Protein AF-A0A7S1G457-F1 (afdb_monomer)

Secondary structure (DSSP, 8-state):
-----TT---------S----------S----PPPHHHHHHTT--SSPPHHHHHHHHHHHTTSS-HHHHHHHHHHHHHHTGGG--HHHHHHHHHS--BPBTT-SS-B-GGGEE-HHHHHHH-HHHHHHHT-EEBSSTT--TTSHHHHHHHHHT-BSS--HHHHHHHHT-S-HHHHHHHHHHHHHTIIIIITTT--GGG--S--EEEEPPTTSPP--TT-------------------------------------------------------EE------PPP---------------------------------PPPPSS-EEEE-GGG-B-S---TTSPEEPHHHHHHHHHTT--TTTTS--BSS--HHHHHHHHHHS--SSHHHHHHHHHHHHHT-PPPPHHHHHHHHHS--EEETTEEE-GGG-EE--------

Organism: NCBI:txid1486930

InterPro domains:
  IPR022155 Protein of unknown function DUF3684 [PF12449] (35-207)
  IPR022155 Protein of unknown function DUF3684 [PF12449] (322-423)

Radius of gyration: 36.2 Å; Cα contacts (8 Å, |Δi|>4): 475; chains: 1; bounding box: 85×75×120 Å

Solvent-accessible surface area (backbone atoms only — not comparable to full-atom values): 28149 Å² total; per-residue (Å²): 132,91,76,83,68,85,85,67,81,65,87,77,68,80,73,78,89,79,76,76,93,72,92,73,91,78,86,87,72,95,71,81,75,71,52,70,67,57,40,47,72,73,65,49,63,96,60,80,57,67,69,57,55,53,47,54,53,60,66,62,53,83,48,101,58,56,50,71,51,48,56,52,48,52,52,54,53,57,74,42,50,86,78,54,49,75,65,56,52,58,50,52,32,66,38,56,73,43,47,36,55,98,48,92,66,59,37,27,34,61,70,26,26,42,50,65,48,41,69,64,30,31,67,62,23,29,57,77,65,65,66,38,31,49,37,50,89,92,54,44,65,88,39,76,68,23,45,53,40,41,76,39,36,29,31,80,68,78,59,65,70,57,41,43,53,36,21,43,41,92,50,62,75,25,11,48,36,29,44,53,40,49,50,69,40,26,82,84,72,35,57,89,74,62,47,42,92,73,51,81,64,36,36,44,56,18,47,64,14,77,38,42,77,76,80,72,81,80,70,74,79,77,80,75,71,84,76,75,78,78,79,83,70,84,82,82,79,78,89,75,93,77,93,77,92,78,91,82,89,89,84,81,85,91,85,88,83,89,80,91,83,80,87,82,86,78,84,76,85,71,87,56,62,81,54,84,74,85,82,76,85,75,82,80,84,82,87,79,84,87,86,88,83,92,82,91,84,89,83,88,87,83,86,90,78,95,65,87,74,93,61,77,70,89,74,77,79,77,78,85,82,91,65,76,71,36,60,34,25,34,80,65,25,21,67,57,84,78,59,56,44,46,25,28,50,33,68,70,56,54,49,51,38,46,74,57,74,44,44,57,50,81,74,48,39,28,37,56,64,82,50,65,66,56,53,50,53,35,37,62,75,46,42,40,86,38,60,71,50,36,51,53,48,53,54,42,58,61,70,66,74,63,87,80,48,72,70,56,49,56,52,53,43,67,32,49,47,44,41,48,99,92,45,63,38,27,56,78,58,51,51,84,57,79,76,74,76,78,88,122

pLDDT: mean 75.16, std 22.35, range [28.38, 97.94]

Structure (mmCIF, N/CA/C/O backbone):
data_AF-A0A7S1G457-F1
#
_entry.id   AF-A0A7S1G457-F1
#
loop_
_atom_site.group_PDB
_atom_site.id
_atom_site.type_symbol
_atom_site.label_atom_id
_atom_site.label_alt_id
_atom_site.label_comp_id
_atom_site.label_asym_id
_atom_site.label_entity_id
_atom_site.label_seq_id
_atom_site.pdbx_PDB_ins_code
_atom_site.Cartn_x
_atom_site.Cartn_y
_atom_site.Cartn_z
_atom_site.occupancy
_atom_site.B_iso_or_equiv
_atom_site.auth_seq_id
_atom_site.auth_comp_id
_atom_site.auth_asym_id
_atom_site.auth_atom_id
_atom_site.pdbx_PDB_model_num
ATOM 1 N N . MET A 1 1 ? -35.103 -14.773 29.669 1.00 42.78 1 MET A N 1
ATOM 2 C CA . MET A 1 1 ? -34.002 -14.132 30.416 1.00 42.78 1 MET A CA 1
ATOM 3 C C . MET A 1 1 ? -34.674 -13.130 31.334 1.00 42.78 1 MET A C 1
ATOM 5 O O . MET A 1 1 ? -35.340 -12.249 30.811 1.00 42.78 1 MET A O 1
ATOM 9 N N . ALA A 1 2 ? -34.667 -13.355 32.648 1.00 28.38 2 ALA A N 1
ATOM 10 C CA . ALA A 1 2 ? -35.314 -12.439 33.584 1.00 28.38 2 ALA A CA 1
ATOM 11 C C . ALA A 1 2 ? -34.420 -11.202 33.723 1.00 28.38 2 ALA A C 1
ATOM 13 O O . ALA A 1 2 ? -33.347 -11.284 34.314 1.00 28.38 2 ALA A O 1
ATOM 14 N N . VAL A 1 3 ? -34.824 -10.106 33.087 1.00 34.81 3 VAL A N 1
ATOM 15 C CA . VAL A 1 3 ? -34.316 -8.773 33.409 1.00 34.81 3 VAL A CA 1
ATOM 16 C C . VAL A 1 3 ? -35.080 -8.369 34.663 1.00 34.81 3 VAL A C 1
ATOM 18 O O . VAL A 1 3 ? -36.307 -8.419 34.666 1.00 34.81 3 VAL A O 1
ATOM 21 N N . VAL A 1 4 ? -34.368 -8.113 35.755 1.00 36.88 4 VAL A N 1
ATOM 22 C CA . VAL A 1 4 ? -34.983 -7.590 36.976 1.00 36.88 4 VAL A CA 1
ATOM 23 C C . VAL A 1 4 ? -35.155 -6.093 36.741 1.00 36.88 4 VAL A C 1
ATOM 25 O O . VAL A 1 4 ? -34.160 -5.388 36.611 1.00 36.88 4 VAL A O 1
ATOM 28 N N . ASP A 1 5 ? -36.399 -5.641 36.587 1.00 32.47 5 ASP A N 1
ATOM 29 C CA . ASP A 1 5 ? -36.743 -4.219 36.558 1.00 32.47 5 ASP A CA 1
ATOM 30 C C . ASP A 1 5 ? -36.470 -3.602 37.944 1.00 32.47 5 ASP A C 1
ATOM 32 O O . ASP A 1 5 ? -36.958 -4.107 38.957 1.00 32.47 5 ASP A O 1
ATOM 36 N N . ASP A 1 6 ? -35.708 -2.504 37.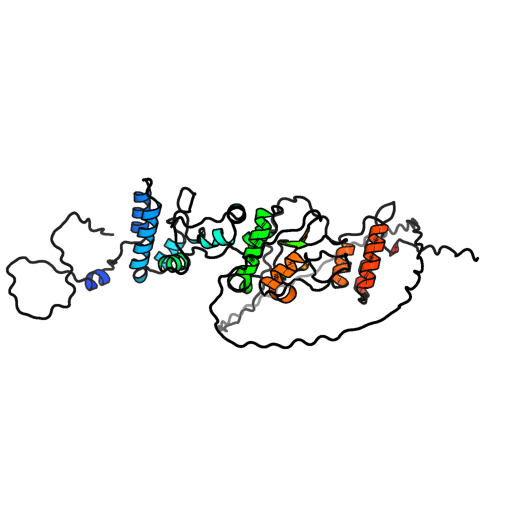982 1.00 43.78 6 ASP A N 1
ATOM 37 C CA . ASP A 1 6 ? -35.313 -1.750 39.191 1.00 43.78 6 ASP A CA 1
ATOM 38 C C . ASP A 1 6 ? -36.501 -1.127 39.969 1.00 43.78 6 ASP A C 1
ATOM 40 O O . ASP A 1 6 ? -36.318 -0.577 41.052 1.00 43.78 6 ASP A O 1
ATOM 44 N N . ASP A 1 7 ? -37.737 -1.232 39.469 1.00 40.53 7 ASP A N 1
ATOM 45 C CA . ASP A 1 7 ? -38.926 -0.613 40.079 1.00 40.53 7 ASP A CA 1
ATOM 46 C C . ASP A 1 7 ? -39.630 -1.475 41.151 1.00 40.53 7 ASP A C 1
ATOM 48 O O . ASP A 1 7 ? -40.620 -1.045 41.748 1.00 40.53 7 ASP A O 1
ATOM 52 N N . VAL A 1 8 ? -39.116 -2.670 41.469 1.00 45.69 8 VAL A N 1
ATOM 53 C CA . VAL A 1 8 ? -39.556 -3.447 42.647 1.00 45.69 8 VAL A CA 1
ATOM 54 C C . VAL A 1 8 ? -38.476 -3.391 43.725 1.00 45.69 8 VAL A C 1
ATOM 56 O O . VAL A 1 8 ? -37.808 -4.376 44.030 1.00 45.69 8 VAL A O 1
ATOM 59 N N . ALA A 1 9 ? -38.318 -2.209 44.321 1.00 41.59 9 ALA A N 1
ATOM 60 C CA . ALA A 1 9 ? -37.502 -1.980 45.510 1.00 41.59 9 ALA A CA 1
ATOM 61 C C . ALA A 1 9 ? -38.147 -2.627 46.754 1.00 41.59 9 ALA A C 1
ATOM 63 O O . ALA A 1 9 ? -38.719 -1.961 47.615 1.00 41.59 9 ALA A O 1
ATOM 64 N N . GLY A 1 10 ? -38.080 -3.954 46.841 1.00 44.12 10 GLY A N 1
ATOM 65 C CA . GLY A 1 10 ? -37.881 -4.615 48.126 1.00 44.12 10 GLY A CA 1
ATOM 66 C C . GLY A 1 10 ? -36.376 -4.753 48.323 1.00 44.12 10 GLY A C 1
ATOM 67 O O . GLY A 1 10 ? -35.725 -5.284 47.431 1.00 44.12 10 GLY A O 1
ATOM 68 N N . ASP A 1 11 ? -35.835 -4.247 49.435 1.00 45.09 11 ASP A N 1
ATOM 69 C CA . ASP A 1 11 ? -34.404 -4.245 49.778 1.00 45.09 11 ASP A CA 1
ATOM 70 C C . ASP A 1 11 ? -33.742 -5.625 49.570 1.00 45.09 11 ASP A C 1
ATOM 72 O O . ASP A 1 11 ? -33.684 -6.460 50.475 1.00 45.09 11 ASP A O 1
ATOM 76 N N . VAL A 1 12 ? -33.208 -5.881 48.373 1.00 48.19 12 VAL A N 1
ATOM 77 C CA . VAL A 1 12 ? -32.273 -6.982 48.136 1.00 48.19 12 VAL A CA 1
ATOM 78 C C . VAL A 1 12 ? -30.887 -6.430 48.427 1.00 48.19 12 VAL A C 1
ATOM 80 O O . VAL A 1 12 ? -30.209 -5.890 47.556 1.00 48.19 12 VAL A O 1
ATOM 83 N N . GLN A 1 13 ? -30.473 -6.532 49.687 1.00 51.97 13 GLN A N 1
ATOM 84 C CA . GLN A 1 13 ? -29.103 -6.220 50.074 1.00 51.97 13 GLN A CA 1
ATOM 85 C C . GLN A 1 13 ? -28.175 -7.338 49.582 1.00 51.97 13 GLN A C 1
ATOM 87 O O . GLN A 1 13 ? -28.267 -8.487 50.020 1.00 51.97 13 GLN A O 1
ATOM 92 N N . LEU A 1 14 ? -27.276 -6.999 48.655 1.00 51.47 14 LEU A N 1
ATOM 93 C CA . LEU A 1 14 ? -26.125 -7.832 48.314 1.00 51.47 14 LEU A CA 1
ATOM 94 C C . LEU A 1 14 ? -25.137 -7.753 49.484 1.00 51.47 14 LEU A C 1
ATOM 96 O O . LEU A 1 14 ? -24.496 -6.726 49.686 1.00 51.47 14 LEU A O 1
ATOM 100 N N . VAL A 1 15 ? -25.056 -8.818 50.281 1.00 54.94 15 VAL A N 1
ATOM 101 C CA . VAL A 1 15 ? -24.110 -8.915 51.401 1.00 54.94 15 VAL A CA 1
ATOM 102 C C . VAL A 1 15 ? -22.833 -9.585 50.898 1.00 54.94 15 VAL A C 1
ATOM 104 O O . VAL A 1 15 ? -22.825 -10.792 50.636 1.00 54.94 15 VAL A O 1
ATOM 107 N N . ASP A 1 16 ? -21.758 -8.806 50.756 1.00 58.41 16 ASP A N 1
ATOM 108 C CA . ASP A 1 16 ? -20.412 -9.353 50.581 1.00 58.41 16 ASP A CA 1
ATOM 109 C C . ASP A 1 16 ? -20.017 -10.067 51.877 1.00 58.41 16 ASP A C 1
ATOM 111 O O . ASP A 1 16 ? -20.047 -9.506 52.973 1.00 58.41 16 ASP A O 1
ATOM 115 N N . SER A 1 17 ? -19.766 -11.366 51.757 1.00 54.56 17 SER A N 1
ATOM 116 C CA . SER A 1 17 ? -19.655 -12.291 52.882 1.00 54.56 17 SER A CA 1
ATOM 117 C C . SER A 1 17 ? -18.263 -12.248 53.519 1.00 54.56 17 SER A C 1
ATOM 119 O O . SER A 1 17 ? -17.569 -13.254 53.508 1.00 54.56 17 SER A O 1
ATOM 121 N N . ASP A 1 18 ? -17.891 -11.102 54.087 1.00 53.09 18 ASP A N 1
ATOM 122 C CA . ASP A 1 18 ? -16.764 -10.951 55.023 1.00 53.09 18 ASP A CA 1
ATOM 123 C C . ASP A 1 18 ? -17.290 -10.482 56.396 1.00 53.09 18 ASP A C 1
ATOM 125 O O . ASP A 1 18 ? -16.756 -9.567 57.019 1.00 53.09 18 ASP A O 1
ATOM 129 N N . MET A 1 19 ? -18.412 -11.056 56.852 1.00 58.00 19 MET A N 1
ATOM 130 C CA . MET A 1 19 ? -18.945 -10.764 58.185 1.00 58.00 19 MET A CA 1
ATOM 131 C C . MET A 1 19 ? -18.205 -11.577 59.248 1.00 58.00 19 MET A C 1
ATOM 133 O O . MET A 1 19 ? -18.467 -12.767 59.430 1.00 58.00 19 MET A O 1
ATOM 137 N N . ASP A 1 20 ? -17.308 -10.891 59.955 1.00 58.19 20 ASP A N 1
ATOM 138 C CA . ASP A 1 20 ? -16.788 -11.297 61.256 1.00 58.19 20 ASP A CA 1
ATOM 139 C C . ASP A 1 20 ? -17.951 -11.494 62.250 1.00 58.19 20 ASP A C 1
ATOM 141 O O . ASP A 1 20 ? -18.857 -10.663 62.371 1.00 58.19 20 ASP A O 1
ATOM 145 N N . GLU A 1 21 ? -17.946 -12.639 62.934 1.00 60.81 21 GLU A N 1
ATOM 146 C CA . GLU A 1 21 ? -18.998 -13.100 63.843 1.00 60.81 21 GLU A CA 1
ATOM 147 C C . GLU A 1 21 ? -19.062 -12.286 65.151 1.00 60.81 21 GLU A C 1
ATOM 149 O O . GLU A 1 21 ? -18.670 -12.779 66.201 1.00 60.81 21 GLU A O 1
ATOM 154 N N . ASP A 1 22 ? -19.611 -11.069 65.136 1.00 61.94 22 ASP A N 1
ATOM 155 C CA . ASP A 1 22 ? -19.896 -10.317 66.370 1.00 61.94 22 ASP A CA 1
ATOM 156 C C . ASP A 1 22 ? -21.386 -9.921 66.490 1.00 61.94 22 ASP A C 1
ATOM 158 O O . ASP A 1 22 ? -21.816 -8.795 66.259 1.00 61.94 22 ASP A O 1
ATOM 162 N N . GLY A 1 23 ? -22.204 -10.898 66.895 1.00 57.78 23 GLY A N 1
ATOM 163 C CA . GLY A 1 23 ? -23.082 -10.782 68.071 1.00 57.78 23 GLY A CA 1
ATOM 164 C C . GLY A 1 23 ? -24.183 -9.710 68.178 1.00 57.78 23 GLY A C 1
ATOM 165 O O . GLY A 1 23 ? -24.606 -9.450 69.306 1.00 57.78 23 GLY A O 1
ATOM 166 N N . ALA A 1 24 ? -24.699 -9.103 67.105 1.00 56.84 24 ALA A N 1
ATOM 167 C CA . ALA A 1 24 ? -25.841 -8.177 67.206 1.00 56.84 24 ALA A CA 1
ATOM 168 C C . ALA A 1 24 ? -27.190 -8.848 66.865 1.00 56.84 24 ALA A C 1
ATOM 170 O O . ALA A 1 24 ? -27.422 -9.279 65.737 1.00 56.84 24 ALA A O 1
ATOM 171 N N . SER A 1 25 ? -28.110 -8.913 67.838 1.00 56.59 25 SER A N 1
ATOM 172 C CA . SER A 1 25 ? -29.476 -9.416 67.635 1.00 56.59 25 SER A CA 1
ATOM 173 C C . SER A 1 25 ? -30.305 -8.419 66.817 1.00 56.59 25 SER A C 1
ATOM 175 O O . SER A 1 25 ? -30.682 -7.361 67.326 1.00 56.59 25 SER A O 1
ATOM 177 N N . PHE A 1 26 ? -30.599 -8.756 65.563 1.00 57.06 26 PHE A N 1
ATOM 178 C CA . PHE A 1 26 ? -31.479 -7.974 64.695 1.00 57.06 26 PHE A CA 1
ATOM 179 C C . PHE A 1 26 ? -32.891 -8.573 64.713 1.00 57.06 26 PHE A C 1
ATOM 181 O O . PHE A 1 26 ? -33.093 -9.731 64.348 1.00 57.06 26 PHE A O 1
ATOM 188 N N . ASP A 1 27 ? -33.864 -7.789 65.169 1.00 58.41 27 ASP A N 1
ATOM 189 C CA . ASP A 1 27 ? -35.267 -8.188 65.271 1.00 58.41 27 ASP A CA 1
ATOM 190 C C . ASP A 1 27 ? -35.983 -7.956 63.919 1.00 58.41 27 ASP A C 1
ATOM 192 O O . ASP A 1 27 ? -36.200 -6.822 63.498 1.00 58.41 27 ASP A O 1
ATOM 196 N N . GLY A 1 28 ? -36.376 -9.041 63.238 1.00 57.03 28 GLY A N 1
ATOM 197 C CA . GLY A 1 28 ? -37.751 -9.142 62.728 1.00 57.03 28 GLY A CA 1
ATOM 198 C C . GLY A 1 28 ? -38.109 -8.801 61.274 1.00 57.03 28 GLY A C 1
ATOM 199 O O . GLY A 1 28 ? -39.300 -8.678 60.999 1.00 57.03 28 GLY A O 1
ATOM 200 N N . GLY A 1 29 ? -37.170 -8.713 60.328 1.00 58.97 29 GLY A N 1
ATOM 201 C CA . GLY A 1 29 ? -37.479 -8.712 58.888 1.00 58.97 29 GLY A CA 1
ATOM 202 C C . GLY A 1 29 ? -36.724 -9.834 58.183 1.00 58.97 29 GLY A C 1
ATOM 203 O O . GLY A 1 29 ? -35.508 -9.756 58.066 1.00 58.97 29 GLY A O 1
ATOM 204 N N . ALA A 1 30 ? -37.405 -10.898 57.744 1.00 58.91 30 ALA A N 1
ATOM 205 C CA . ALA A 1 30 ? -36.764 -12.014 57.042 1.00 58.91 30 ALA A CA 1
ATOM 206 C C . ALA A 1 30 ? -36.335 -11.592 55.623 1.00 58.91 30 ALA A C 1
ATOM 208 O O . ALA A 1 30 ? -37.015 -11.886 54.642 1.00 58.91 30 ALA A O 1
ATOM 209 N N . SER A 1 31 ? -35.216 -10.881 55.511 1.00 62.56 31 SER A N 1
ATOM 210 C CA . SER A 1 31 ? -34.548 -10.629 54.239 1.00 62.56 31 SER A CA 1
ATOM 211 C C . SER A 1 31 ? -33.883 -11.925 53.778 1.00 62.56 31 SER A C 1
ATOM 213 O O . SER A 1 31 ? -32.980 -12.456 54.425 1.00 62.56 31 SER A O 1
ATOM 215 N N . VAL A 1 32 ? -34.362 -12.477 52.665 1.00 73.50 32 VAL A N 1
ATOM 216 C CA . VAL A 1 32 ? -33.742 -13.640 52.027 1.00 73.50 32 VAL A CA 1
ATOM 217 C C . VAL A 1 32 ? -32.472 -13.163 51.327 1.00 73.50 32 VAL A C 1
ATOM 219 O O . VAL A 1 32 ? -32.540 -12.499 50.296 1.00 73.50 32 VAL A O 1
ATOM 222 N N . PHE A 1 33 ? -31.311 -13.500 51.883 1.00 71.19 33 PHE A N 1
ATOM 223 C CA . PHE A 1 33 ? -30.025 -13.204 51.258 1.00 71.19 33 PHE A CA 1
ATOM 224 C C . PHE A 1 33 ? -29.712 -14.262 50.198 1.00 71.19 33 PHE A C 1
ATOM 226 O O . PHE A 1 33 ? -29.573 -15.447 50.505 1.00 71.19 33 PHE A O 1
ATOM 233 N N . VAL A 1 34 ? -29.604 -13.843 48.937 1.00 82.44 34 VAL A N 1
ATOM 234 C CA . VAL A 1 34 ? -29.148 -14.704 47.839 1.00 82.44 34 VAL A CA 1
ATOM 235 C C . VAL A 1 34 ? -27.689 -14.376 47.548 1.00 82.44 34 VAL A C 1
ATOM 237 O O . VAL A 1 34 ? -27.362 -13.243 47.204 1.00 82.44 34 VAL A O 1
ATOM 240 N N . THR A 1 35 ? -26.797 -15.362 47.677 1.00 84.00 35 THR A N 1
ATOM 241 C CA . THR A 1 35 ? -25.364 -15.139 47.445 1.00 84.00 35 THR A CA 1
ATOM 242 C C . THR A 1 35 ? -25.058 -14.983 45.954 1.00 84.00 35 THR A C 1
ATOM 244 O O . THR A 1 35 ? -25.614 -15.680 45.098 1.00 84.00 35 THR A O 1
ATOM 247 N N . THR A 1 36 ? -24.109 -14.105 45.622 1.00 79.50 36 THR A N 1
ATOM 248 C CA . THR A 1 36 ? -23.612 -13.911 44.246 1.00 79.50 36 THR A CA 1
ATOM 249 C C . THR A 1 36 ? -23.060 -15.205 43.646 1.00 79.50 36 THR A C 1
ATOM 251 O O . THR A 1 36 ? -23.220 -15.454 42.452 1.00 79.50 36 THR A O 1
ATOM 254 N N . HIS A 1 37 ? -22.469 -16.074 44.469 1.00 79.88 37 HIS A N 1
ATOM 255 C CA . HIS A 1 37 ? -22.012 -17.397 44.048 1.00 79.88 37 HIS A CA 1
ATOM 256 C C . HIS A 1 37 ? -23.171 -18.301 43.599 1.00 79.88 37 HIS A C 1
ATOM 258 O O . HIS A 1 37 ? -23.066 -18.955 42.562 1.00 79.88 37 HIS A O 1
ATOM 264 N N . PHE A 1 38 ? -24.295 -18.303 44.323 1.00 86.00 38 PHE A N 1
ATOM 265 C CA . PHE A 1 38 ? -25.487 -19.059 43.932 1.00 86.00 38 PHE A CA 1
ATOM 266 C C . PHE A 1 38 ? -26.095 -18.526 42.626 1.00 86.00 38 PHE A C 1
ATOM 268 O O . PHE A 1 38 ? -26.421 -19.307 41.735 1.00 86.00 38 PHE A O 1
ATOM 275 N N . LEU A 1 39 ? -26.161 -17.201 42.452 1.00 85.38 39 LEU A N 1
ATOM 276 C CA . LEU A 1 39 ? -26.606 -16.586 41.194 1.00 85.38 39 LEU A CA 1
ATOM 277 C C . LEU A 1 39 ? -25.695 -16.970 40.016 1.00 85.38 39 LEU A C 1
ATOM 279 O O . LEU A 1 39 ? -26.192 -17.379 38.965 1.00 85.38 39 LEU A O 1
ATOM 283 N N . LYS A 1 40 ? -24.370 -16.946 40.212 1.00 80.50 40 LYS A N 1
ATOM 284 C CA . LYS A 1 40 ? -23.404 -17.424 39.210 1.00 80.50 40 LYS A CA 1
ATOM 285 C C . LYS A 1 40 ? -23.611 -18.907 38.877 1.00 80.50 40 LYS A C 1
ATOM 287 O O . LYS A 1 40 ? -23.551 -19.271 37.705 1.00 80.50 40 LYS A O 1
ATOM 292 N N . GLN A 1 41 ? -23.913 -19.757 39.864 1.00 83.19 41 GLN A N 1
ATOM 293 C CA . GLN A 1 41 ? -24.227 -21.179 39.645 1.00 83.19 41 GLN A CA 1
ATOM 294 C C . GLN A 1 41 ? -25.534 -21.401 38.875 1.00 83.19 41 GLN A C 1
ATOM 296 O O . GLN A 1 41 ? -25.625 -22.342 38.090 1.00 83.19 41 GLN A O 1
ATOM 301 N N . LEU A 1 42 ? -26.522 -20.519 39.045 1.00 85.81 42 LEU A N 1
ATOM 302 C CA . LEU A 1 42 ? -27.752 -20.513 38.247 1.00 85.81 42 LEU A CA 1
ATOM 303 C C . LEU A 1 42 ? -27.546 -19.982 36.817 1.00 85.81 42 LEU A C 1
ATOM 305 O O . LEU A 1 42 ? -28.490 -19.958 36.027 1.00 85.81 42 LEU A O 1
ATOM 309 N N . GLY A 1 43 ? -26.329 -19.556 36.468 1.00 81.56 43 GLY A N 1
ATOM 310 C CA . GLY A 1 43 ? -26.014 -18.963 35.171 1.00 81.56 43 GLY A CA 1
ATOM 311 C C . GLY A 1 43 ? -26.462 -17.507 35.039 1.00 81.56 43 GLY A C 1
ATOM 312 O O . GLY A 1 43 ? -26.467 -16.971 33.928 1.00 81.56 43 GLY A O 1
ATOM 313 N N . VAL A 1 44 ? -26.829 -16.855 36.148 1.00 82.56 44 VAL A N 1
ATOM 314 C CA . VAL A 1 44 ? -27.065 -15.410 36.171 1.00 82.56 44 VAL A CA 1
ATOM 315 C C . VAL A 1 44 ? -25.711 -14.732 36.009 1.00 82.56 44 VAL A C 1
ATOM 317 O O . VAL A 1 44 ? -24.818 -14.857 36.849 1.00 82.56 44 VAL A O 1
ATOM 320 N N . ARG A 1 45 ? -25.537 -14.051 34.878 1.00 77.75 45 ARG A N 1
ATOM 321 C CA . ARG A 1 45 ? -24.331 -13.274 34.602 1.00 77.75 45 ARG A CA 1
ATOM 322 C C . ARG A 1 45 ? -24.380 -11.989 35.424 1.00 77.75 45 ARG A C 1
ATOM 324 O O . ARG A 1 45 ? -25.427 -11.355 35.504 1.00 77.75 45 ARG A O 1
ATOM 331 N N . ALA A 1 46 ? -23.244 -11.606 36.004 1.00 77.44 46 ALA A N 1
ATOM 332 C CA . ALA A 1 46 ? -23.108 -10.325 36.700 1.00 77.44 46 ALA A CA 1
ATOM 333 C C . ALA A 1 46 ? -23.270 -9.135 35.736 1.00 77.44 46 ALA A C 1
ATOM 335 O O . ALA A 1 46 ? -23.710 -8.062 36.136 1.00 77.44 46 ALA A O 1
ATOM 336 N N . ALA A 1 47 ? -22.952 -9.350 34.456 1.00 77.56 47 ALA A N 1
ATOM 337 C CA . ALA A 1 47 ? -23.135 -8.384 33.390 1.00 77.56 47 ALA A CA 1
ATOM 338 C C . ALA A 1 47 ? -24.355 -8.733 32.514 1.00 77.56 47 ALA A C 1
ATOM 340 O O . ALA A 1 47 ? -24.552 -9.909 32.176 1.00 77.56 47 ALA A O 1
ATOM 341 N N . PRO A 1 48 ? -25.153 -7.734 32.090 1.00 82.62 48 PRO A N 1
ATOM 342 C CA . PRO A 1 48 ? -26.170 -7.930 31.064 1.00 82.62 48 PRO A CA 1
ATOM 343 C C . PRO A 1 48 ? -25.547 -8.502 29.786 1.00 82.62 48 PRO A C 1
ATOM 345 O O . PRO A 1 48 ? -24.389 -8.236 29.461 1.00 82.62 48 PRO A O 1
ATOM 348 N N . ALA A 1 49 ? -26.321 -9.303 29.052 1.00 85.56 49 ALA A N 1
ATOM 349 C CA . ALA A 1 49 ? -25.862 -9.858 27.785 1.00 85.56 49 ALA A CA 1
ATOM 350 C C . ALA A 1 49 ? -25.450 -8.730 26.829 1.00 85.56 49 ALA A C 1
ATOM 352 O O . ALA A 1 49 ? -26.114 -7.696 26.757 1.00 85.56 49 ALA A O 1
ATOM 353 N N . VAL A 1 50 ? -24.382 -8.949 26.062 1.00 84.88 50 VAL A N 1
ATOM 354 C CA . VAL A 1 50 ? -23.825 -7.953 25.136 1.00 84.88 50 VAL A CA 1
ATOM 355 C C . VAL A 1 50 ? -24.887 -7.373 24.208 1.00 84.88 50 VAL A C 1
ATOM 357 O O . VAL A 1 50 ? -24.945 -6.159 24.034 1.00 84.88 50 VAL A O 1
ATOM 360 N N . GLY A 1 51 ? -25.783 -8.213 23.681 1.00 85.38 51 GLY A N 1
ATOM 361 C CA . GLY A 1 51 ? -26.895 -7.761 22.845 1.00 85.38 51 GLY A CA 1
ATOM 362 C C . GLY A 1 51 ? -27.782 -6.712 23.525 1.00 85.38 51 GLY A C 1
ATOM 363 O O . GLY A 1 51 ? -28.187 -5.755 22.875 1.00 85.38 51 GLY A O 1
ATOM 364 N N . VAL A 1 52 ? -28.009 -6.820 24.839 1.00 87.81 52 VAL A N 1
ATOM 365 C CA . VAL A 1 52 ? -28.795 -5.845 25.615 1.00 87.81 52 VAL A CA 1
ATOM 366 C C . VAL A 1 52 ? -28.054 -4.514 25.726 1.00 87.81 52 VAL A C 1
ATOM 368 O O . VAL A 1 52 ? -28.658 -3.464 25.540 1.00 87.81 52 VAL A O 1
ATOM 371 N N . LEU A 1 53 ? -26.741 -4.538 25.966 1.00 85.69 53 LEU A N 1
ATOM 372 C CA . LEU A 1 53 ? -25.922 -3.321 26.035 1.00 85.69 53 LEU A CA 1
ATOM 373 C C . LEU A 1 53 ? -25.830 -2.615 24.685 1.00 85.69 53 LEU A C 1
ATOM 375 O O . LEU A 1 53 ? -25.954 -1.395 24.611 1.00 85.69 53 LEU A O 1
ATOM 379 N N . LEU A 1 54 ? -25.650 -3.383 23.612 1.00 85.38 54 LEU A N 1
ATOM 380 C CA . LEU A 1 54 ? -25.629 -2.861 22.250 1.00 85.38 54 LEU A CA 1
ATOM 381 C C . LEU A 1 54 ? -26.987 -2.282 21.852 1.00 85.38 54 LEU A C 1
ATOM 383 O O . LEU A 1 54 ? -27.044 -1.211 21.244 1.00 85.38 54 LEU A O 1
ATOM 387 N N . GLN A 1 55 ? -28.075 -2.952 22.236 1.00 85.44 55 GLN A N 1
ATOM 388 C CA . GLN A 1 55 ? -29.431 -2.477 22.000 1.00 85.44 55 GLN A CA 1
ATOM 389 C C . GLN A 1 55 ? -29.712 -1.195 22.791 1.00 85.44 55 GLN A C 1
ATOM 391 O O . GLN A 1 55 ? -30.172 -0.218 22.203 1.00 85.44 55 GLN A O 1
ATOM 396 N N . ALA A 1 56 ? -29.350 -1.144 24.074 1.00 80.25 56 ALA A N 1
ATOM 397 C CA . ALA A 1 56 ? -29.482 0.051 24.904 1.00 80.25 56 ALA A CA 1
ATOM 398 C C . ALA A 1 56 ? -28.672 1.228 24.336 1.00 80.25 56 ALA A C 1
ATOM 400 O O . ALA A 1 56 ? -29.176 2.348 24.218 1.00 80.25 56 ALA A O 1
ATOM 401 N N . ALA A 1 57 ? -27.442 0.962 23.891 1.00 75.75 57 ALA A N 1
ATOM 402 C CA . ALA A 1 57 ? -26.639 1.952 23.194 1.00 75.75 57 ALA A CA 1
ATOM 403 C C . ALA A 1 57 ? -27.321 2.405 21.898 1.00 75.75 57 ALA A C 1
ATOM 405 O O . ALA A 1 57 ? -27.300 3.592 21.587 1.00 75.75 57 ALA A O 1
ATOM 406 N N . SER A 1 58 ? -27.920 1.491 21.125 1.00 74.56 58 SER A N 1
ATOM 407 C CA . SER A 1 58 ? -28.640 1.810 19.879 1.00 74.56 58 SER A CA 1
ATOM 408 C C . SER A 1 58 ? -29.867 2.688 20.088 1.00 74.56 58 SER A C 1
ATOM 410 O O . SER A 1 58 ? -30.066 3.617 19.312 1.00 74.56 58 SER A O 1
ATOM 412 N N . SER A 1 59 ? -30.619 2.481 21.170 1.00 73.12 59 SER A N 1
ATOM 413 C CA . SER A 1 59 ? -31.784 3.305 21.498 1.00 73.12 59 SER A CA 1
ATOM 414 C C . SER A 1 59 ? -31.421 4.695 22.025 1.00 73.12 59 SER A C 1
ATOM 416 O O . SER A 1 59 ? -32.159 5.643 21.779 1.00 73.12 59 SER A O 1
ATOM 418 N N . ALA A 1 60 ? -30.289 4.842 22.722 1.00 63.28 60 ALA A N 1
ATOM 419 C CA . ALA A 1 60 ? -29.864 6.128 23.287 1.00 63.28 60 ALA A CA 1
ATOM 420 C C . ALA A 1 60 ? -29.380 7.132 22.222 1.00 63.28 60 ALA A C 1
ATOM 422 O O . ALA A 1 60 ? -29.483 8.341 22.411 1.00 63.28 60 ALA A O 1
ATOM 423 N N . ALA A 1 61 ? -28.896 6.642 21.078 1.00 54.12 61 ALA A N 1
ATOM 424 C CA . ALA A 1 61 ? -28.271 7.465 20.041 1.00 54.12 61 ALA A CA 1
ATOM 425 C C . ALA A 1 61 ? -29.251 8.215 19.118 1.00 54.12 61 ALA A C 1
ATOM 427 O O . ALA A 1 61 ? -28.808 8.882 18.190 1.00 54.12 61 ALA A O 1
ATOM 428 N N . ALA A 1 62 ? -30.564 8.138 19.359 1.00 58.69 62 ALA A N 1
ATOM 429 C CA . ALA A 1 62 ? -31.562 8.897 18.600 1.00 58.69 62 ALA A CA 1
ATOM 430 C C . ALA A 1 62 ? -31.596 10.407 18.947 1.00 58.69 62 ALA A C 1
ATOM 432 O O . ALA A 1 62 ? -32.402 11.141 18.381 1.00 58.69 62 ALA A O 1
ATOM 433 N N . GLY A 1 63 ? -30.743 10.879 19.867 1.00 55.78 63 GLY A N 1
ATOM 434 C CA . GLY A 1 63 ? -30.532 12.301 20.159 1.00 55.78 63 GLY A CA 1
ATOM 435 C C . GLY A 1 63 ? -29.071 12.717 19.948 1.00 55.78 63 GLY A C 1
ATOM 436 O O . GLY A 1 63 ? -28.170 11.921 20.196 1.00 55.78 63 GLY A O 1
ATOM 437 N N . ASP A 1 64 ? -28.845 13.968 19.532 1.00 55.75 64 ASP A N 1
ATOM 438 C CA . ASP A 1 64 ? -27.593 14.602 19.046 1.00 55.75 64 ASP A CA 1
ATOM 439 C C . ASP A 1 64 ? -26.325 14.554 19.956 1.00 55.75 64 ASP A C 1
ATOM 441 O O . ASP A 1 64 ? -25.407 15.356 19.798 1.00 55.75 64 ASP A O 1
ATOM 445 N N . LYS A 1 65 ? -26.203 13.635 20.925 1.00 59.56 65 LYS A N 1
ATOM 446 C CA . LYS A 1 65 ? -25.066 13.528 21.875 1.00 59.56 65 LYS A CA 1
ATOM 447 C C . LYS A 1 65 ? -24.216 12.255 21.696 1.00 59.56 65 LYS A C 1
ATOM 449 O O . LYS A 1 65 ? -23.727 11.676 22.666 1.00 59.56 65 LYS A O 1
ATOM 454 N N . SER A 1 66 ? -24.000 11.822 20.453 1.00 65.75 66 SER A N 1
ATOM 455 C CA . SER A 1 66 ? -23.495 10.473 20.125 1.00 65.75 66 SER A CA 1
ATOM 456 C C . SER A 1 66 ? -22.066 10.133 20.602 1.00 65.75 66 SER A C 1
ATOM 458 O O . SER A 1 66 ? -21.777 8.968 20.888 1.00 65.75 66 SER A O 1
ATOM 460 N N . THR A 1 67 ? -21.155 11.106 20.731 1.00 63.72 67 THR A N 1
ATOM 461 C CA . THR A 1 67 ? -19.729 10.829 21.021 1.00 63.72 67 THR A CA 1
ATOM 462 C C . THR A 1 67 ? -19.458 10.515 22.495 1.00 63.72 67 THR A C 1
ATOM 464 O O . THR A 1 67 ? -18.678 9.611 22.814 1.00 63.72 67 THR A O 1
ATOM 467 N N . THR A 1 68 ? -20.136 11.206 23.418 1.00 68.75 68 THR A N 1
ATOM 468 C CA . THR A 1 68 ? -20.019 10.943 24.863 1.00 68.75 68 THR A CA 1
ATOM 469 C C . THR A 1 68 ? -20.576 9.579 25.252 1.00 68.75 68 THR A C 1
ATOM 471 O O . THR A 1 68 ? -20.081 8.962 26.198 1.00 68.75 68 THR A O 1
ATOM 474 N N . ASP A 1 69 ? -21.557 9.085 24.501 1.00 83.25 69 ASP A N 1
ATOM 475 C CA . ASP A 1 69 ? -22.210 7.807 24.769 1.00 83.25 69 ASP A CA 1
ATOM 476 C C . ASP A 1 69 ? -21.356 6.628 24.293 1.00 83.25 69 ASP A C 1
ATOM 478 O O . ASP A 1 69 ? -21.219 5.641 25.018 1.00 83.25 69 ASP A O 1
ATOM 482 N N . CYS A 1 70 ? -20.661 6.767 23.158 1.00 88.19 70 CYS A N 1
ATOM 483 C CA . CYS A 1 70 ? -19.722 5.749 22.679 1.00 88.19 70 CYS A CA 1
ATOM 484 C C . CYS A 1 70 ? -18.567 5.518 23.663 1.00 88.19 70 CYS A C 1
ATOM 486 O O . CYS A 1 70 ? -18.229 4.375 23.964 1.00 88.19 70 CYS A O 1
ATOM 488 N N . ARG A 1 71 ? -17.987 6.584 24.235 1.00 91.00 71 ARG A N 1
ATOM 489 C CA . ARG A 1 71 ? -16.910 6.444 25.232 1.00 91.00 71 ARG A CA 1
ATOM 490 C C . ARG A 1 71 ? -17.381 5.728 26.499 1.00 91.00 71 ARG A C 1
ATOM 492 O O . ARG A 1 71 ? -16.654 4.891 27.030 1.00 91.00 71 ARG A O 1
ATOM 499 N N . LYS A 1 72 ? -18.578 6.055 26.997 1.00 92.12 72 LYS A N 1
ATOM 500 C CA . LYS A 1 72 ? -19.159 5.375 28.165 1.00 92.12 72 LYS A CA 1
ATOM 501 C C . LYS A 1 72 ? -19.400 3.900 27.868 1.00 92.12 72 LYS A C 1
ATOM 503 O O . LYS A 1 72 ? -18.982 3.067 28.662 1.00 92.12 72 LYS A O 1
ATOM 508 N N . LEU A 1 73 ? -19.974 3.591 26.705 1.00 91.75 73 LEU A N 1
ATOM 509 C CA . LEU A 1 73 ? -20.190 2.218 26.259 1.00 91.75 73 LEU A CA 1
ATOM 510 C C . LEU A 1 73 ? -18.881 1.425 26.222 1.00 91.75 73 LEU A C 1
ATOM 512 O O . LEU A 1 73 ? -18.822 0.343 26.793 1.00 91.75 73 LEU A O 1
ATOM 516 N N . VAL A 1 74 ? -17.823 1.968 25.611 1.00 94.38 74 VAL A N 1
ATOM 517 C CA . VAL A 1 74 ? -16.511 1.302 25.555 1.00 94.38 74 VAL A CA 1
ATOM 518 C C . VAL A 1 74 ? -15.984 1.006 26.961 1.00 94.38 74 VAL A C 1
ATOM 520 O O . VAL A 1 74 ? -15.563 -0.116 27.222 1.00 94.38 74 VAL A O 1
ATOM 523 N N . ARG A 1 75 ? -16.087 1.953 27.900 1.00 94.50 75 ARG A N 1
ATOM 524 C CA . ARG A 1 75 ? -15.678 1.734 29.300 1.00 94.50 75 ARG A CA 1
ATOM 525 C C . ARG A 1 75 ? -16.512 0.667 30.003 1.00 94.50 75 ARG A C 1
ATOM 527 O O . ARG A 1 75 ? -15.956 -0.142 30.741 1.00 94.50 75 ARG A O 1
ATOM 534 N N . THR A 1 76 ? -17.821 0.636 29.766 1.00 93.06 76 THR A N 1
ATOM 535 C CA . THR A 1 76 ? -18.703 -0.405 30.308 1.00 93.06 76 THR A CA 1
ATOM 536 C C . THR A 1 76 ? -18.342 -1.779 29.747 1.00 93.06 76 THR A C 1
ATOM 538 O O . THR A 1 76 ? -18.183 -2.722 30.518 1.00 93.06 76 THR A O 1
ATOM 541 N N . LEU A 1 77 ? -18.136 -1.890 28.431 1.00 93.50 77 LEU A N 1
ATOM 542 C CA . LEU A 1 77 ? -17.725 -3.141 27.788 1.00 93.50 77 LEU A CA 1
ATOM 543 C C . LEU A 1 77 ? -16.347 -3.602 28.281 1.00 93.50 77 LEU A C 1
ATOM 545 O O . LEU A 1 77 ? -16.147 -4.791 28.512 1.00 93.50 77 LEU A O 1
ATOM 549 N N . MET A 1 78 ? -15.415 -2.675 28.509 1.00 94.88 78 MET A N 1
ATOM 550 C CA . MET A 1 78 ? -14.113 -2.982 29.104 1.00 94.88 78 MET A CA 1
ATOM 551 C C . MET A 1 78 ? -14.225 -3.513 30.530 1.00 94.88 78 MET A C 1
ATOM 553 O O . MET A 1 78 ? -13.585 -4.512 30.847 1.00 94.88 78 MET A O 1
ATOM 557 N N . ALA A 1 79 ? -15.035 -2.877 31.381 1.00 93.31 79 ALA A N 1
ATOM 558 C CA . ALA A 1 79 ? -15.251 -3.334 32.754 1.00 93.31 79 ALA A CA 1
ATOM 559 C C . ALA A 1 79 ? -15.843 -4.753 32.792 1.00 93.31 79 ALA A C 1
ATOM 561 O O . ALA A 1 79 ? -15.527 -5.540 33.678 1.00 93.31 79 ALA A O 1
ATOM 562 N N . GLN A 1 80 ? -16.651 -5.098 31.788 1.00 92.12 80 GLN A N 1
ATOM 563 C CA . GLN A 1 80 ? -17.291 -6.406 31.650 1.00 92.12 80 GLN A CA 1
ATOM 564 C C . GLN A 1 80 ? -16.469 -7.419 30.850 1.00 92.12 80 GLN A C 1
ATOM 566 O O . GLN A 1 80 ? -16.883 -8.568 30.705 1.00 92.12 80 GLN A O 1
ATOM 571 N N . ARG A 1 81 ? -15.294 -7.031 30.340 1.00 92.75 81 ARG A N 1
ATOM 572 C CA . ARG A 1 81 ? -14.455 -7.884 29.490 1.00 92.75 81 ARG A CA 1
ATOM 573 C C . ARG A 1 81 ? -14.115 -9.218 30.157 1.00 92.75 81 ARG A C 1
ATOM 575 O O . ARG A 1 81 ? -14.040 -10.229 29.467 1.00 92.75 81 ARG A O 1
ATOM 582 N N . ALA A 1 82 ? -13.915 -9.225 31.476 1.00 90.69 82 ALA A N 1
ATOM 583 C CA . ALA A 1 82 ? -13.596 -10.436 32.235 1.00 90.69 82 ALA A CA 1
ATOM 584 C C . ALA A 1 82 ? -14.737 -11.472 32.240 1.00 90.69 82 ALA A C 1
ATOM 586 O O . ALA A 1 82 ? -14.469 -12.666 32.348 1.00 90.69 82 ALA A O 1
ATOM 587 N N . ASP A 1 83 ? -15.985 -11.025 32.074 1.00 89.50 83 ASP A N 1
ATOM 588 C CA . ASP A 1 83 ? -17.183 -11.871 32.093 1.00 89.50 83 ASP A CA 1
ATOM 589 C C . ASP A 1 83 ? -17.670 -12.257 30.681 1.00 89.50 83 ASP A C 1
ATOM 591 O O . ASP A 1 83 ? -18.624 -13.027 30.530 1.00 89.50 83 ASP A O 1
ATOM 595 N N . MET A 1 84 ? -17.037 -11.730 29.627 1.00 89.44 84 MET A N 1
ATOM 596 C CA . MET A 1 84 ? -17.404 -12.009 28.239 1.00 89.44 84 MET A CA 1
ATOM 597 C C . MET A 1 84 ? -16.918 -13.380 27.779 1.00 89.44 84 MET A C 1
ATOM 599 O O . MET A 1 84 ? -15.756 -13.751 27.947 1.00 89.44 84 MET A O 1
ATOM 603 N N . THR A 1 85 ? -17.793 -14.120 27.098 1.00 92.62 85 THR A N 1
ATOM 604 C CA . THR A 1 85 ? -17.392 -15.354 26.415 1.00 92.62 85 THR A CA 1
ATOM 605 C C . THR A 1 85 ? -16.688 -15.048 25.089 1.00 92.62 85 THR A C 1
ATOM 607 O O . THR A 1 85 ? -16.831 -13.967 24.518 1.00 92.62 85 THR A O 1
ATOM 610 N N . SER A 1 86 ? -15.955 -16.017 24.533 1.00 93.38 86 SER A N 1
ATOM 611 C CA . SER A 1 86 ? -15.343 -15.877 23.200 1.00 93.38 86 SER A CA 1
ATOM 612 C C . SER A 1 86 ? -16.374 -15.619 22.09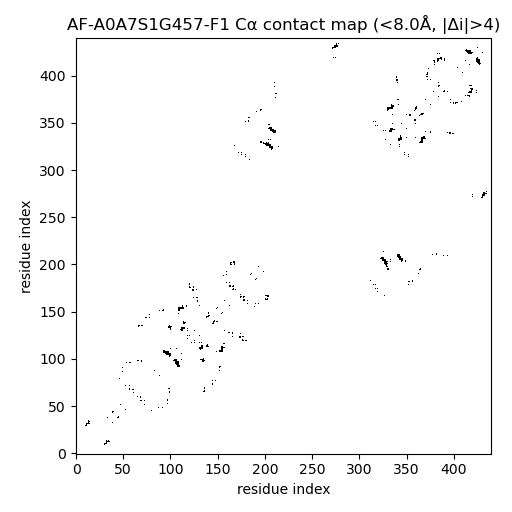4 1.00 93.38 86 SER A C 1
ATOM 614 O O . SER A 1 86 ? -16.076 -14.909 21.133 1.00 93.38 86 SER A O 1
ATOM 616 N N . HIS A 1 87 ? -17.588 -16.159 22.245 1.00 93.50 87 HIS A N 1
ATOM 617 C CA . HIS A 1 87 ? -18.717 -15.882 21.360 1.00 93.50 87 HIS A CA 1
ATOM 618 C C . HIS A 1 87 ? -19.134 -14.410 21.437 1.00 93.50 87 HIS A C 1
ATOM 620 O O . HIS A 1 87 ? -19.245 -13.759 20.404 1.00 93.50 87 HIS A O 1
ATOM 626 N N . ASP A 1 88 ? -19.290 -13.877 22.652 1.00 93.06 88 ASP A N 1
ATOM 627 C CA . ASP A 1 88 ? -19.666 -12.478 22.884 1.00 93.06 88 ASP A CA 1
ATOM 628 C C . ASP A 1 88 ? -18.636 -11.513 22.269 1.00 93.06 88 ASP A C 1
ATOM 630 O O . ASP A 1 88 ? -18.994 -10.539 21.608 1.00 93.06 88 ASP A O 1
ATOM 634 N N . VAL A 1 89 ? -17.341 -11.824 22.412 1.00 93.94 89 VAL A N 1
ATOM 635 C CA . VAL A 1 89 ? -16.262 -11.057 21.772 1.00 93.94 89 VAL A CA 1
ATOM 636 C C . VAL A 1 89 ? -16.359 -11.143 20.247 1.00 93.94 89 VAL A C 1
ATOM 638 O O . VAL A 1 89 ? -16.260 -10.123 19.574 1.00 93.94 89 VAL A O 1
ATOM 641 N N . ALA A 1 90 ? -16.571 -12.330 19.675 1.00 94.94 90 ALA A N 1
ATOM 642 C CA . ALA A 1 90 ? -16.698 -12.491 18.225 1.00 94.94 90 ALA A CA 1
ATOM 643 C C . ALA A 1 90 ? -17.920 -11.756 17.646 1.00 94.94 90 ALA A C 1
ATOM 645 O O . ALA A 1 90 ? -17.859 -11.261 16.520 1.00 94.94 90 ALA A O 1
ATOM 646 N N . GLU A 1 91 ? -19.010 -11.676 18.408 1.00 94.62 91 GLU A N 1
ATOM 647 C CA . GLU A 1 91 ? -20.200 -10.904 18.059 1.00 94.62 91 GLU A CA 1
ATOM 648 C C . GLU A 1 91 ? -19.920 -9.397 18.113 1.00 94.62 91 GLU A C 1
ATOM 650 O O . GLU A 1 91 ? -20.262 -8.683 17.171 1.00 94.62 91 GLU A O 1
ATOM 655 N N . LEU A 1 92 ? -19.201 -8.918 19.137 1.00 94.31 92 LEU A N 1
ATOM 656 C CA . LEU A 1 92 ? -18.768 -7.518 19.225 1.00 94.31 92 LEU A CA 1
ATOM 657 C C . LEU A 1 92 ? -17.883 -7.082 18.064 1.00 94.31 92 LEU A C 1
ATOM 659 O O . LEU A 1 92 ? -18.078 -6.001 17.522 1.00 94.31 92 LEU A O 1
ATOM 663 N N . LYS A 1 93 ? -16.941 -7.927 17.637 1.00 96.12 93 LYS A N 1
ATOM 664 C CA . LYS A 1 93 ? -16.067 -7.615 16.493 1.00 96.12 93 LYS A CA 1
ATOM 665 C C . LYS A 1 93 ? -16.841 -7.362 15.198 1.00 96.12 93 LYS A C 1
ATOM 667 O O . LYS A 1 93 ? -16.352 -6.660 14.319 1.00 96.12 93 LYS A O 1
ATOM 672 N N . LYS A 1 94 ? -18.026 -7.964 15.069 1.00 95.62 94 LYS A N 1
ATOM 673 C CA . LYS A 1 94 ? -18.880 -7.881 13.878 1.00 95.62 94 LYS A CA 1
ATOM 674 C C . LYS A 1 94 ? -19.995 -6.852 14.016 1.00 95.62 94 LYS A C 1
ATOM 676 O O . LYS A 1 94 ? -20.587 -6.476 13.008 1.00 95.62 94 LYS A O 1
ATOM 681 N N . SER A 1 95 ? -20.332 -6.440 15.235 1.00 94.81 95 SER A N 1
ATOM 682 C CA . SER A 1 95 ? -21.465 -5.557 15.464 1.00 94.81 95 SER A CA 1
ATOM 683 C C . SER A 1 95 ? -21.097 -4.102 15.189 1.00 94.81 95 SER A C 1
ATOM 685 O O . SER A 1 95 ? -20.022 -3.615 15.533 1.00 94.81 95 SER A O 1
ATOM 687 N N . ALA A 1 96 ? -22.018 -3.389 14.547 1.00 94.62 96 ALA A N 1
ATOM 688 C CA . ALA A 1 96 ? -21.858 -1.980 14.237 1.00 94.62 96 ALA A CA 1
ATOM 689 C C . ALA A 1 96 ? -22.285 -1.129 15.441 1.00 94.62 96 ALA A C 1
ATOM 691 O O . ALA A 1 96 ? -23.445 -0.725 15.552 1.00 94.62 96 ALA A O 1
ATOM 692 N N . PHE A 1 97 ? -21.365 -0.889 16.376 1.00 92.94 97 PHE A N 1
ATOM 693 C CA . PHE A 1 97 ? -21.658 -0.143 17.607 1.00 92.94 97 PHE A CA 1
ATOM 694 C C . PHE A 1 97 ? -20.834 1.132 17.791 1.00 92.94 97 PHE A C 1
ATOM 696 O O . PHE A 1 97 ? -21.194 1.959 18.628 1.00 92.94 97 PHE A O 1
ATOM 703 N N . LEU A 1 98 ? -19.765 1.308 17.015 1.00 94.31 98 LEU A N 1
ATOM 704 C CA . LEU A 1 98 ? -18.902 2.483 17.080 1.00 94.31 98 LEU A CA 1
ATOM 705 C C . LEU A 1 98 ? -19.342 3.529 16.059 1.00 94.31 98 LEU A C 1
ATOM 707 O O . LEU A 1 98 ? -19.795 3.188 14.969 1.00 94.31 98 LEU A O 1
ATOM 711 N N . THR A 1 99 ? -19.187 4.803 16.401 1.00 93.62 99 THR A N 1
ATOM 712 C CA . THR A 1 99 ? -19.371 5.918 15.469 1.00 93.62 99 THR A CA 1
ATOM 713 C C . THR A 1 99 ? -18.046 6.272 14.804 1.00 93.62 99 THR A C 1
ATOM 715 O O . THR A 1 99 ? -16.978 6.126 15.407 1.00 93.62 99 THR A O 1
ATOM 718 N N . ALA A 1 100 ? -18.116 6.741 13.560 1.00 94.00 100 ALA A N 1
ATOM 719 C CA . ALA A 1 100 ? -16.971 7.321 12.874 1.00 94.00 100 ALA A CA 1
ATOM 720 C C . ALA A 1 100 ? -17.038 8.850 12.930 1.00 94.00 100 ALA A C 1
ATOM 722 O O . ALA A 1 100 ? -18.127 9.423 12.980 1.00 94.00 100 ALA A O 1
ATOM 723 N N . ASP A 1 101 ? -15.882 9.504 12.931 1.00 91.81 101 ASP A N 1
ATOM 724 C CA . ASP A 1 101 ? -15.817 10.960 12.858 1.00 91.81 101 ASP A CA 1
ATOM 725 C C . ASP A 1 101 ? -16.348 11.455 11.503 1.00 91.81 101 ASP A C 1
ATOM 727 O O . ASP A 1 101 ? -15.998 10.917 10.452 1.00 91.81 101 ASP A O 1
ATOM 731 N N . GLY A 1 102 ? -17.244 12.443 11.530 1.00 87.50 102 GLY A N 1
ATOM 732 C CA . GLY A 1 102 ? -17.849 13.035 10.332 1.00 87.50 102 GLY A CA 1
ATOM 733 C C . GLY A 1 102 ? -18.787 12.138 9.507 1.00 87.50 102 GLY A C 1
ATOM 734 O O . GLY A 1 102 ? -19.264 12.590 8.468 1.00 87.50 102 GLY A O 1
ATOM 735 N N . ALA A 1 103 ? -19.083 10.904 9.933 1.00 88.06 103 ALA A N 1
ATOM 736 C CA . ALA A 1 103 ? -19.996 10.012 9.217 1.00 88.06 103 ALA A CA 1
ATOM 737 C C . ALA A 1 103 ? -21.232 9.661 10.050 1.00 88.06 103 ALA A C 1
ATOM 739 O O . ALA A 1 103 ? -21.146 9.344 11.237 1.00 88.06 103 ALA A O 1
ATOM 740 N N . GLU A 1 104 ? -22.392 9.668 9.397 1.00 88.75 104 GLU A N 1
ATOM 741 C CA . GLU A 1 104 ? -23.632 9.200 10.004 1.00 88.75 104 GLU A CA 1
ATOM 742 C C . GLU A 1 104 ? -23.663 7.668 10.064 1.00 88.75 104 GLU A C 1
ATOM 744 O O . GLU A 1 104 ? -23.270 6.970 9.127 1.00 88.75 104 GLU A O 1
ATOM 749 N N . GLY A 1 105 ? -24.168 7.141 11.178 1.00 89.50 105 GLY A N 1
ATOM 750 C CA . GLY A 1 105 ? -24.352 5.709 11.384 1.00 89.50 105 GLY A CA 1
ATOM 751 C C . GLY A 1 105 ? -23.310 5.068 12.295 1.00 89.50 105 GLY A C 1
ATOM 752 O O . GLY A 1 105 ? -22.552 5.728 13.010 1.00 89.50 105 GLY A O 1
ATOM 753 N N . ARG A 1 106 ? -23.345 3.735 12.320 1.00 91.00 106 ARG A N 1
ATOM 754 C CA . ARG A 1 106 ? -22.462 2.909 13.139 1.00 91.00 106 ARG A CA 1
ATOM 755 C C . ARG A 1 106 ? -21.691 1.944 12.271 1.00 91.00 106 ARG A C 1
ATOM 757 O O . ARG A 1 106 ? -22.205 1.454 11.269 1.00 91.00 106 ARG A O 1
ATOM 764 N N . PHE A 1 107 ? -20.488 1.636 12.716 1.00 95.31 107 PHE A N 1
ATOM 765 C CA . PHE A 1 107 ? -19.538 0.815 11.993 1.00 95.31 107 PHE A CA 1
ATOM 766 C C . PHE A 1 107 ? -19.011 -0.286 12.896 1.00 95.31 107 PHE A C 1
ATOM 768 O O . PHE A 1 107 ? -18.972 -0.146 14.128 1.00 95.31 107 PHE A O 1
ATOM 775 N N . ALA A 1 108 ? -18.645 -1.403 12.274 1.00 96.19 108 ALA A N 1
ATOM 776 C CA . ALA A 1 108 ? -17.939 -2.451 12.979 1.00 96.19 108 ALA A CA 1
ATOM 777 C C . ALA A 1 108 ? -16.535 -1.945 13.345 1.00 96.19 108 ALA A C 1
ATOM 779 O O . ALA A 1 108 ? -15.946 -1.173 12.584 1.00 96.19 108 ALA A O 1
ATOM 780 N N . PRO A 1 109 ? -15.961 -2.393 14.473 1.00 96.81 109 PRO A N 1
ATOM 781 C CA . PRO A 1 109 ? -14.590 -2.048 14.838 1.00 96.81 109 PRO A CA 1
ATOM 782 C C . PRO A 1 109 ? -13.583 -2.299 13.709 1.00 96.81 109 PRO A C 1
ATOM 784 O O . PRO A 1 109 ? -12.729 -1.458 13.463 1.00 96.81 109 PRO A O 1
ATOM 787 N N . ALA A 1 110 ? -13.742 -3.402 12.969 1.00 96.62 110 ALA A N 1
ATOM 788 C CA . ALA A 1 110 ? -12.861 -3.795 11.868 1.00 96.62 110 ALA A CA 1
ATOM 789 C C . ALA A 1 110 ? -12.826 -2.824 10.673 1.00 96.62 110 ALA A C 1
ATOM 791 O O . ALA A 1 110 ? -11.898 -2.913 9.861 1.00 96.62 110 ALA A O 1
ATOM 792 N N . ASP A 1 111 ? -13.814 -1.933 10.563 1.00 96.06 111 ASP A N 1
ATOM 793 C CA . ASP A 1 111 ? -13.930 -0.934 9.495 1.00 96.06 111 ASP A CA 1
ATOM 794 C C . ASP A 1 111 ? -13.360 0.432 9.905 1.00 96.06 111 ASP A C 1
ATOM 796 O O . ASP A 1 111 ? -13.296 1.355 9.090 1.00 96.06 111 ASP A O 1
ATOM 800 N N . LEU A 1 112 ? -12.971 0.582 11.174 1.00 97.19 112 LEU A N 1
ATOM 801 C CA . LEU A 1 112 ? -12.506 1.835 11.748 1.00 97.19 112 LEU A CA 1
ATOM 802 C C . LEU A 1 112 ? -11.004 1.813 12.018 1.00 97.19 112 LEU A C 1
ATOM 804 O O . LEU A 1 112 ? -10.397 0.767 12.255 1.00 97.19 112 LEU A O 1
ATOM 808 N N . HIS A 1 113 ? -10.431 3.010 12.018 1.00 97.50 113 HIS A N 1
ATOM 809 C CA . HIS A 1 113 ? -9.032 3.270 12.314 1.00 97.50 113 HIS A CA 1
ATOM 810 C C . HIS A 1 113 ? -8.905 4.279 13.455 1.00 97.50 113 HIS A C 1
ATOM 812 O O . HIS A 1 113 ? -9.808 5.082 13.713 1.00 97.50 113 HIS A O 1
ATOM 818 N N . PHE A 1 114 ? -7.773 4.250 14.145 1.00 97.00 114 PHE A N 1
ATOM 819 C CA . PHE A 1 114 ? -7.432 5.284 15.118 1.00 97.00 114 PHE A CA 1
ATOM 820 C C . PHE A 1 114 ? -7.082 6.616 14.427 1.00 97.00 114 PHE A C 1
ATOM 822 O O . PHE A 1 114 ? -6.674 6.647 13.265 1.00 97.00 114 PHE A O 1
ATOM 829 N N . GLY A 1 115 ? -7.256 7.734 15.141 1.00 94.88 115 GLY A N 1
ATOM 830 C CA . GLY A 1 115 ? -7.048 9.080 14.584 1.00 94.88 115 GLY A CA 1
ATOM 831 C C . GLY A 1 115 ? -5.604 9.371 14.171 1.00 94.88 115 GLY A C 1
ATOM 832 O O . GLY A 1 115 ? -5.383 10.058 13.177 1.00 94.88 115 GLY A O 1
ATOM 833 N N . ASN A 1 116 ? -4.631 8.755 14.849 1.00 93.69 116 ASN A N 1
ATOM 834 C CA . ASN A 1 116 ? -3.207 8.850 14.514 1.00 93.69 116 ASN A CA 1
ATOM 835 C C . ASN A 1 116 ? -2.902 8.395 13.075 1.00 93.69 116 ASN A C 1
ATOM 837 O O . ASN A 1 116 ? -1.957 8.888 12.468 1.00 93.69 116 ASN A O 1
ATOM 841 N N . VAL A 1 117 ? -3.706 7.488 12.505 1.00 94.88 117 VAL A N 1
ATOM 842 C CA . VAL A 1 117 ? -3.544 7.045 11.112 1.00 94.88 117 VAL A CA 1
ATOM 843 C C . VAL A 1 117 ? -3.802 8.197 10.143 1.00 94.88 117 VAL A C 1
ATOM 845 O O . VAL A 1 117 ? -3.050 8.377 9.191 1.00 94.88 117 VAL A O 1
ATOM 848 N N . VAL A 1 118 ? -4.838 9.002 10.388 1.00 94.81 118 VAL A N 1
ATOM 849 C CA . VAL A 1 118 ? -5.175 10.143 9.522 1.00 94.81 118 VAL A CA 1
ATOM 850 C C . VAL A 1 118 ? -4.216 11.304 9.725 1.00 94.81 118 VAL A C 1
ATOM 852 O O . VAL A 1 118 ? -3.880 11.977 8.756 1.00 94.81 118 VAL A O 1
ATOM 855 N N . GLU A 1 119 ? -3.731 11.512 10.947 1.00 93.19 119 GLU A N 1
ATOM 856 C CA . GLU A 1 119 ? -2.688 12.505 11.218 1.00 93.19 119 GLU A CA 1
ATOM 857 C C . GLU A 1 119 ? -1.386 12.169 10.477 1.00 93.19 119 GLU A C 1
ATOM 859 O O . GLU A 1 119 ? -0.805 13.045 9.844 1.00 93.19 119 GLU A O 1
ATOM 864 N N . ALA A 1 120 ? -0.967 10.900 10.492 1.00 93.56 120 ALA A N 1
ATOM 865 C CA . ALA A 1 120 ? 0.262 10.461 9.836 1.00 93.56 120 ALA A CA 1
ATOM 866 C C . ALA A 1 120 ? 0.147 10.388 8.303 1.00 93.56 120 ALA A C 1
ATOM 868 O O . ALA A 1 120 ? 1.120 10.642 7.598 1.00 93.56 120 ALA A O 1
ATOM 869 N N . LEU A 1 121 ? -1.024 10.021 7.776 1.00 93.88 121 LEU A N 1
ATOM 870 C CA . LEU A 1 121 ? -1.251 9.875 6.336 1.00 93.88 121 LEU A CA 1
ATOM 871 C C . LEU A 1 121 ? -1.660 11.196 5.657 1.00 93.88 121 LEU A C 1
ATOM 873 O O . LEU A 1 121 ? -1.423 11.388 4.468 1.00 93.88 121 LEU A O 1
ATOM 877 N N . GLY A 1 122 ? -2.292 12.105 6.399 1.00 94.44 122 GLY A N 1
ATOM 878 C CA . GLY A 1 122 ? -2.910 13.320 5.877 1.00 94.44 122 GLY A CA 1
ATOM 879 C C . GLY A 1 122 ? -4.349 13.107 5.388 1.00 94.44 122 GLY A C 1
ATOM 880 O O . GLY A 1 122 ? -4.744 12.031 4.935 1.00 94.44 122 GLY A O 1
ATOM 881 N N . ILE A 1 123 ? -5.155 14.173 5.457 1.00 92.50 123 ILE A N 1
ATOM 882 C CA . ILE A 1 123 ? -6.607 14.134 5.197 1.00 92.50 123 ILE A CA 1
ATOM 883 C C . ILE A 1 123 ? -6.925 13.714 3.753 1.00 92.50 123 ILE A C 1
ATOM 885 O O . ILE A 1 123 ? -7.834 12.914 3.534 1.00 92.50 123 ILE A O 1
ATOM 889 N N . ALA A 1 124 ? -6.184 14.234 2.767 1.00 91.62 124 ALA A N 1
ATOM 890 C CA . ALA A 1 124 ? -6.424 13.945 1.351 1.00 91.62 124 ALA A CA 1
ATOM 891 C C . ALA A 1 124 ? -6.218 12.455 1.035 1.00 91.62 124 ALA A C 1
ATOM 893 O O . ALA A 1 124 ? -7.113 11.802 0.497 1.00 91.62 124 ALA A O 1
ATOM 894 N N . ALA A 1 125 ? -5.078 11.899 1.451 1.00 93.12 125 ALA A N 1
ATOM 895 C CA . ALA A 1 125 ? -4.762 10.489 1.268 1.00 93.12 125 ALA A CA 1
ATOM 896 C C . ALA A 1 125 ? -5.699 9.570 2.071 1.00 93.12 125 ALA A C 1
ATOM 898 O O . ALA A 1 125 ? -6.193 8.577 1.536 1.00 93.12 125 ALA A O 1
ATOM 899 N N . ALA A 1 126 ? -6.027 9.926 3.317 1.00 94.75 126 ALA A N 1
ATOM 900 C CA . ALA A 1 126 ? -6.987 9.174 4.125 1.00 94.75 126 ALA A CA 1
ATOM 901 C C . ALA A 1 126 ? -8.377 9.105 3.478 1.00 94.75 126 ALA A C 1
ATOM 903 O O . ALA A 1 126 ? -8.990 8.036 3.440 1.00 94.75 126 ALA A O 1
ATOM 904 N N . SER A 1 127 ? -8.848 10.227 2.928 1.00 94.19 127 SER A N 1
ATOM 905 C CA . SER A 1 127 ? -10.117 10.303 2.203 1.00 94.19 127 SER A CA 1
ATOM 906 C C . SER A 1 127 ? -10.093 9.457 0.928 1.00 94.19 127 SER A C 1
ATOM 908 O O . SER A 1 127 ? -11.005 8.663 0.705 1.00 94.19 127 SER A O 1
ATOM 910 N N . ALA A 1 128 ? -9.017 9.541 0.136 1.00 93.75 128 ALA A N 1
ATOM 911 C CA . ALA A 1 128 ? -8.854 8.761 -1.093 1.00 93.75 128 ALA A CA 1
ATOM 912 C C . ALA A 1 128 ? -8.835 7.241 -0.843 1.00 93.75 128 ALA A C 1
ATOM 914 O O . ALA A 1 128 ? -9.366 6.473 -1.644 1.00 93.75 128 ALA A O 1
ATOM 915 N N . ILE A 1 129 ? -8.266 6.801 0.284 1.00 94.44 129 ILE A N 1
ATOM 916 C CA . ILE A 1 129 ? -8.264 5.391 0.705 1.00 94.44 129 ILE A CA 1
ATOM 917 C C . ILE A 1 129 ? -9.622 4.958 1.291 1.00 94.44 129 ILE A C 1
ATOM 919 O O . ILE A 1 129 ? -9.927 3.765 1.334 1.00 94.44 129 ILE A O 1
ATOM 923 N N . GLY A 1 130 ? -10.453 5.905 1.737 1.00 95.06 130 GLY A N 1
ATOM 924 C CA . GLY A 1 130 ? -11.709 5.624 2.432 1.00 95.06 130 GLY A CA 1
ATOM 925 C C . GLY A 1 130 ? -11.513 5.242 3.902 1.00 95.06 130 GLY A C 1
ATOM 926 O O . GLY A 1 130 ? -12.283 4.445 4.442 1.00 95.06 130 GLY A O 1
ATOM 927 N N . ILE A 1 131 ? -10.483 5.785 4.558 1.00 95.62 131 ILE A N 1
ATOM 928 C CA . ILE A 1 131 ? -10.227 5.560 5.985 1.00 95.62 131 ILE A CA 1
ATOM 929 C C . ILE A 1 131 ? -11.321 6.234 6.810 1.00 95.62 131 ILE A C 1
ATOM 931 O O . ILE A 1 131 ? -11.567 7.433 6.692 1.00 95.62 131 ILE A O 1
ATOM 935 N N . ARG A 1 132 ? -11.948 5.459 7.695 1.00 96.12 132 ARG A N 1
ATOM 936 C CA . ARG A 1 132 ? -12.912 5.956 8.681 1.00 96.12 132 ARG A CA 1
ATOM 937 C C . ARG A 1 132 ? -12.268 5.963 10.057 1.00 96.12 132 ARG A C 1
ATOM 939 O O . ARG A 1 132 ? -11.799 4.922 10.513 1.00 96.12 132 ARG A O 1
ATOM 946 N N . VAL A 1 133 ? -12.256 7.117 10.714 1.00 96.25 133 VAL A N 1
ATOM 947 C CA . VAL A 1 133 ? -11.663 7.290 12.049 1.00 96.25 133 VAL A CA 1
ATOM 948 C C . VAL A 1 133 ? -12.713 7.070 13.123 1.00 96.25 133 VAL A C 1
ATOM 950 O O . VAL A 1 133 ? -13.850 7.500 12.962 1.00 96.25 133 VAL A O 1
ATOM 953 N N . VAL A 1 134 ? -12.347 6.436 14.236 1.00 95.75 134 VAL A N 1
ATOM 954 C CA . VAL A 1 134 ? -13.219 6.323 15.414 1.00 95.75 134 VAL A CA 1
ATOM 955 C C . VAL A 1 134 ? -13.592 7.717 15.939 1.00 95.75 134 VAL A C 1
ATOM 957 O O . VAL A 1 134 ? -12.719 8.499 16.304 1.00 95.75 134 VAL A O 1
ATOM 960 N N . GLY A 1 135 ? -14.890 8.007 16.077 1.00 90.75 135 GLY A N 1
ATOM 961 C CA . GLY A 1 135 ? -15.425 9.305 16.525 1.00 90.75 135 GLY A CA 1
ATOM 962 C C . GLY A 1 135 ? -15.239 9.618 18.020 1.00 90.75 135 GLY A C 1
ATOM 963 O O . GLY A 1 135 ? -16.044 10.340 18.610 1.00 90.75 135 GLY A O 1
ATOM 964 N N . ILE A 1 136 ? -14.224 9.042 18.671 1.00 90.88 136 ILE A N 1
ATOM 965 C CA . ILE A 1 136 ? -13.914 9.253 20.089 1.00 90.88 136 ILE A CA 1
ATOM 966 C C . ILE A 1 136 ? -12.656 10.138 20.179 1.00 90.88 136 ILE A C 1
ATOM 968 O O . ILE A 1 136 ? -11.550 9.645 19.960 1.00 90.88 136 ILE A O 1
ATOM 972 N N . PRO A 1 137 ? -12.780 11.427 20.545 1.00 90.38 137 PRO A N 1
ATOM 973 C CA . PRO A 1 137 ? -11.668 12.378 20.465 1.00 90.38 137 PRO A CA 1
ATOM 974 C C . PRO A 1 137 ? -10.558 12.070 21.478 1.00 90.38 137 PRO A C 1
ATOM 976 O O . PRO A 1 137 ? -10.838 11.887 22.661 1.00 90.38 137 PRO A O 1
ATOM 979 N N . GLY A 1 138 ? -9.292 12.052 21.057 1.00 90.75 138 GLY A N 1
ATOM 980 C CA . GLY A 1 138 ? -8.150 11.765 21.942 1.00 90.75 138 GLY A CA 1
ATOM 981 C C . GLY A 1 138 ? -7.985 10.284 22.307 1.00 90.75 138 GLY A C 1
ATOM 982 O O . GLY A 1 138 ? -7.318 9.957 23.286 1.00 90.75 138 GLY A O 1
ATOM 983 N N . LEU A 1 139 ? -8.620 9.385 21.555 1.00 92.94 139 LEU A N 1
ATOM 984 C CA . LEU A 1 139 ? -8.393 7.951 21.666 1.00 92.94 139 LEU A CA 1
ATOM 985 C C . LEU A 1 139 ? -7.102 7.574 20.919 1.00 92.94 139 LEU A C 1
ATOM 987 O O . LEU A 1 139 ? -7.051 7.656 19.694 1.00 92.94 139 LEU A O 1
ATOM 991 N N . SER A 1 140 ? -6.085 7.138 21.662 1.00 94.19 140 SER A N 1
ATOM 992 C CA . SER A 1 140 ? -4.837 6.576 21.121 1.00 94.19 140 SER A CA 1
ATOM 993 C C . SER A 1 140 ? -4.803 5.054 21.328 1.00 94.19 140 SER A C 1
ATOM 995 O O . SER A 1 140 ? -5.346 4.592 22.342 1.00 94.19 140 SER A O 1
ATOM 997 N N . PRO A 1 141 ? -4.162 4.277 20.430 1.00 94.62 141 PRO A N 1
ATOM 998 C CA . PRO A 1 141 ? -3.982 2.830 20.589 1.00 94.62 141 PRO A CA 1
ATOM 999 C C . PRO A 1 141 ? -3.295 2.425 21.906 1.00 94.62 141 PRO A C 1
ATOM 1001 O O . PRO A 1 141 ? -3.537 1.321 22.386 1.00 94.62 141 PRO A O 1
ATOM 1004 N N . ASP A 1 142 ? -2.512 3.316 22.523 1.00 94.88 142 ASP A N 1
ATOM 1005 C CA . ASP A 1 142 ? -1.765 3.036 23.761 1.00 94.88 142 ASP A CA 1
ATOM 1006 C C . ASP A 1 142 ? -2.608 3.182 25.036 1.00 94.88 142 ASP A C 1
ATOM 1008 O O . ASP A 1 142 ? -2.218 2.751 26.122 1.00 94.88 142 ASP A O 1
ATOM 1012 N N . THR A 1 143 ? -3.777 3.814 24.928 1.00 96.38 143 THR A N 1
ATOM 1013 C CA . THR A 1 143 ? -4.704 3.945 26.059 1.00 96.38 143 THR A CA 1
ATOM 1014 C C . THR A 1 143 ? -5.369 2.604 26.366 1.00 96.38 143 THR A C 1
ATOM 1016 O O . THR A 1 143 ? -5.498 1.754 25.487 1.00 96.38 143 THR A O 1
ATOM 1019 N N . ALA A 1 144 ? -5.853 2.401 27.595 1.00 96.00 144 ALA A N 1
ATOM 1020 C CA . ALA A 1 144 ? -6.572 1.172 27.944 1.00 96.00 144 ALA A CA 1
ATOM 1021 C C . ALA A 1 144 ? -7.812 0.970 27.049 1.00 96.00 144 ALA A C 1
ATOM 1023 O O . ALA A 1 144 ? -8.072 -0.144 26.588 1.00 96.00 144 ALA A O 1
ATOM 1024 N N . GLU A 1 145 ? -8.545 2.053 26.760 1.00 95.69 145 GLU A N 1
ATOM 1025 C CA . GLU A 1 145 ? -9.639 2.059 25.788 1.00 95.69 145 GLU A CA 1
ATOM 1026 C C . GLU A 1 145 ? -9.169 1.720 24.366 1.00 95.69 145 GLU A C 1
ATOM 1028 O O . GLU A 1 145 ? -9.826 0.943 23.672 1.00 95.69 145 GLU A O 1
ATOM 1033 N N . GLY A 1 146 ? -8.028 2.260 23.938 1.00 96.12 146 GLY A N 1
ATOM 1034 C CA . GLY A 1 146 ? -7.433 1.975 22.635 1.00 96.12 146 GLY A CA 1
ATOM 1035 C C . GLY A 1 146 ? -7.014 0.519 22.480 1.00 96.12 146 GLY A C 1
ATOM 1036 O O . GLY A 1 146 ? -7.414 -0.127 21.516 1.00 96.12 146 GLY A O 1
ATOM 1037 N N . ALA A 1 147 ? -6.305 -0.036 23.462 1.00 96.56 147 ALA A N 1
ATOM 1038 C CA . ALA A 1 147 ? -5.899 -1.437 23.475 1.00 96.56 147 ALA A CA 1
ATOM 1039 C C . ALA A 1 147 ? -7.113 -2.378 23.414 1.00 96.56 147 ALA A C 1
ATOM 1041 O O . ALA A 1 147 ? -7.122 -3.341 22.649 1.00 96.56 147 ALA A O 1
ATOM 1042 N N . PHE A 1 148 ? -8.181 -2.063 24.155 1.00 96.44 148 PHE A N 1
ATOM 1043 C CA . PHE A 1 148 ? -9.436 -2.805 24.058 1.00 96.44 148 PHE A CA 1
ATOM 1044 C C . PHE A 1 148 ? -10.050 -2.729 22.655 1.00 96.44 148 PHE A C 1
ATOM 1046 O O . PHE A 1 148 ? -10.478 -3.744 22.111 1.00 96.44 148 PHE A O 1
ATOM 1053 N N . LEU A 1 149 ? -10.093 -1.545 22.045 1.00 97.00 149 LEU A N 1
ATOM 1054 C CA . LEU A 1 149 ? -10.649 -1.373 20.704 1.00 97.00 149 LEU A CA 1
ATOM 1055 C C . LEU A 1 149 ? -9.798 -2.046 19.621 1.00 97.00 149 LEU A C 1
ATOM 1057 O O . LEU A 1 149 ? -10.356 -2.629 18.691 1.00 97.00 149 LEU A O 1
ATOM 1061 N N . LYS A 1 150 ? -8.474 -2.061 19.786 1.00 96.69 150 LYS A N 1
ATOM 1062 C CA . LYS A 1 150 ? -7.547 -2.839 18.959 1.00 96.69 150 LYS A CA 1
ATOM 1063 C C . LYS A 1 150 ? -7.832 -4.336 19.086 1.00 96.69 150 LYS A C 1
ATOM 1065 O O . LYS A 1 150 ? -7.960 -5.023 18.074 1.00 96.69 150 LYS A O 1
ATOM 1070 N N . ASP A 1 151 ? -8.078 -4.829 20.302 1.00 95.88 151 ASP A N 1
ATOM 1071 C CA . ASP A 1 151 ? -8.515 -6.213 20.529 1.00 95.88 151 ASP A CA 1
ATOM 1072 C C . ASP A 1 151 ? -9.869 -6.517 19.867 1.00 95.88 151 ASP A C 1
ATOM 1074 O O . ASP A 1 151 ? -10.093 -7.649 19.424 1.00 95.88 151 ASP A O 1
ATOM 1078 N N . MET A 1 152 ? -10.761 -5.523 19.768 1.00 96.44 152 MET A N 1
ATOM 1079 C CA . MET A 1 152 ? -12.034 -5.610 19.039 1.00 96.44 152 MET A CA 1
ATOM 1080 C C . MET A 1 152 ? -11.879 -5.485 17.513 1.00 96.44 152 MET A C 1
ATOM 1082 O O . MET A 1 152 ? -12.818 -5.800 16.788 1.00 96.44 152 MET A O 1
ATOM 1086 N N . GLY A 1 153 ? -10.704 -5.112 17.006 1.00 96.44 153 GLY A N 1
ATOM 1087 C CA . GLY A 1 153 ? -10.396 -5.068 15.576 1.00 96.44 153 GLY A CA 1
ATOM 1088 C C . GLY A 1 153 ? -10.292 -3.671 14.967 1.00 96.44 153 GLY A C 1
ATOM 1089 O O . GLY A 1 153 ? -10.102 -3.590 13.757 1.00 96.44 153 GLY A O 1
ATOM 1090 N N . VAL A 1 154 ? -10.380 -2.595 15.761 1.00 97.44 154 VAL A N 1
ATOM 1091 C CA . VAL A 1 154 ? -10.015 -1.253 15.274 1.00 97.44 154 VAL A CA 1
ATOM 1092 C C . VAL A 1 154 ? -8.558 -1.276 14.837 1.00 97.44 154 VAL A C 1
ATOM 1094 O O . VAL A 1 154 ? -7.685 -1.727 15.582 1.00 97.44 154 VAL A O 1
ATOM 1097 N N . ARG A 1 155 ? -8.302 -0.819 13.613 1.00 96.88 155 ARG A N 1
ATOM 1098 C CA . ARG A 1 155 ? -6.980 -0.909 12.997 1.00 96.88 155 ARG A CA 1
ATOM 1099 C C . ARG A 1 155 ? -6.126 0.291 13.385 1.00 96.88 155 ARG A C 1
ATOM 1101 O O . ARG A 1 155 ? -6.576 1.434 13.363 1.00 96.88 155 ARG A O 1
ATOM 1108 N N . ASP A 1 156 ? -4.876 0.025 13.720 1.00 96.44 156 ASP A N 1
ATOM 1109 C CA . ASP A 1 156 ? -3.835 1.025 13.974 1.00 96.44 156 ASP A CA 1
ATOM 1110 C C . ASP A 1 156 ? -2.989 1.340 12.736 1.00 96.44 156 ASP A C 1
ATOM 1112 O O . ASP A 1 156 ? -2.211 2.287 12.758 1.00 96.44 156 ASP A O 1
ATOM 1116 N N . HIS A 1 157 ? -3.186 0.594 11.649 1.00 96.50 157 HIS A N 1
ATOM 1117 C CA . HIS A 1 157 ? -2.530 0.809 10.368 1.00 96.50 157 HIS A CA 1
ATOM 1118 C C . HIS A 1 157 ? -3.466 0.495 9.196 1.00 96.50 157 HIS A C 1
ATOM 1120 O O . HIS A 1 157 ? -4.473 -0.207 9.329 1.00 96.50 157 HIS A O 1
ATOM 1126 N N . VAL A 1 158 ? -3.128 1.037 8.029 1.00 96.94 158 VAL A N 1
ATOM 1127 C CA . VAL A 1 158 ? -3.883 0.847 6.784 1.00 96.94 158 VAL A CA 1
ATOM 1128 C C . VAL A 1 158 ? -3.548 -0.515 6.173 1.00 96.94 158 VAL A C 1
ATOM 1130 O O . VAL A 1 158 ? -2.416 -0.983 6.243 1.00 96.94 158 VAL A O 1
ATOM 1133 N N . ALA A 1 159 ? -4.519 -1.164 5.527 1.00 96.31 159 ALA A N 1
ATOM 1134 C CA . ALA A 1 159 ? -4.237 -2.374 4.758 1.00 96.31 159 ALA A CA 1
ATOM 1135 C C . ALA A 1 159 ? -3.256 -2.073 3.610 1.00 96.31 159 ALA A C 1
ATOM 1137 O O . ALA A 1 159 ? -3.469 -1.138 2.834 1.00 96.31 159 ALA A O 1
ATOM 1138 N N . ILE A 1 160 ? -2.216 -2.902 3.476 1.00 96.56 160 ILE A N 1
ATOM 1139 C CA . ILE A 1 160 ? -1.111 -2.667 2.539 1.00 96.56 160 ILE A CA 1
ATOM 1140 C C . ILE A 1 160 ? -1.582 -2.494 1.090 1.00 96.56 160 ILE A C 1
ATOM 1142 O O . ILE A 1 160 ? -1.110 -1.604 0.400 1.00 96.56 160 ILE A O 1
ATOM 1146 N N . GLU A 1 161 ? -2.560 -3.274 0.631 1.00 96.19 161 GLU A N 1
ATOM 1147 C CA . GLU A 1 161 ? -3.063 -3.187 -0.746 1.00 96.19 161 GLU A CA 1
ATOM 1148 C C . GLU A 1 161 ? -3.743 -1.848 -1.046 1.00 96.19 161 GLU A C 1
ATOM 1150 O O . GLU A 1 161 ? -3.513 -1.255 -2.101 1.00 96.19 161 GLU A O 1
ATOM 1155 N N . SER A 1 162 ? -4.557 -1.349 -0.112 1.00 96.44 162 SER A N 1
ATOM 1156 C CA . SER A 1 162 ? -5.198 -0.039 -0.240 1.00 96.44 162 SER A CA 1
ATOM 1157 C C . SER A 1 162 ? -4.165 1.084 -0.226 1.00 96.44 162 SER A C 1
ATOM 1159 O O . SER A 1 162 ? -4.285 2.033 -0.997 1.00 96.44 162 SER A O 1
ATOM 1161 N N . LEU A 1 163 ? -3.124 0.939 0.598 1.00 96.94 163 LEU A N 1
ATOM 1162 C CA . LEU A 1 163 ? -2.027 1.894 0.681 1.00 96.94 163 LEU A CA 1
ATOM 1163 C C . LEU A 1 163 ? -1.193 1.919 -0.608 1.00 96.94 163 LEU A C 1
ATOM 1165 O O . LEU A 1 163 ? -0.980 2.987 -1.167 1.00 96.94 163 LEU A O 1
ATOM 1169 N N . LEU A 1 164 ? -0.798 0.758 -1.142 1.00 96.94 164 LEU A N 1
ATOM 1170 C CA . LEU A 1 164 ? -0.060 0.670 -2.409 1.00 96.94 164 LEU A CA 1
ATOM 1171 C C . LEU A 1 164 ? -0.878 1.220 -3.586 1.00 96.94 164 LEU A C 1
ATOM 1173 O O . LEU A 1 164 ? -0.322 1.867 -4.475 1.00 96.94 164 LEU A O 1
ATOM 1177 N N . ARG A 1 165 ? -2.202 1.019 -3.586 1.00 96.06 165 ARG A N 1
ATOM 1178 C CA . ARG A 1 165 ? -3.096 1.621 -4.584 1.00 96.06 165 ARG A CA 1
ATOM 1179 C C . ARG A 1 165 ? -3.101 3.149 -4.487 1.00 96.06 165 ARG A C 1
ATOM 1181 O O . ARG A 1 165 ? -3.039 3.806 -5.518 1.00 96.06 165 ARG A O 1
ATOM 1188 N N . ALA A 1 166 ? -3.109 3.708 -3.278 1.00 95.94 166 ALA A N 1
ATOM 1189 C CA . ALA A 1 166 ? -3.013 5.152 -3.075 1.00 95.94 166 ALA A CA 1
ATOM 1190 C C . ALA A 1 166 ? -1.642 5.719 -3.477 1.00 95.94 166 ALA A C 1
ATOM 1192 O O . ALA A 1 166 ? -1.585 6.754 -4.133 1.00 95.94 166 ALA A O 1
ATOM 1193 N N . CYS A 1 167 ? -0.550 5.000 -3.196 1.00 95.75 167 CYS A N 1
ATOM 1194 C CA . CYS A 1 167 ? 0.789 5.327 -3.702 1.00 95.75 167 CYS A CA 1
ATOM 1195 C C . CYS A 1 167 ? 0.856 5.349 -5.241 1.00 95.75 167 CYS A C 1
ATOM 1197 O O . CYS A 1 167 ? 1.680 6.053 -5.810 1.00 95.75 167 CYS A O 1
ATOM 1199 N N . SER A 1 168 ? -0.014 4.590 -5.913 1.00 94.69 168 SER A N 1
ATOM 1200 C CA . SER A 1 168 ? -0.095 4.522 -7.380 1.00 94.69 168 SER A CA 1
ATOM 1201 C C . SER A 1 168 ? -0.987 5.605 -7.996 1.00 94.69 168 SER A C 1
ATOM 1203 O O . SER A 1 168 ? -1.150 5.629 -9.213 1.00 94.69 168 SER A O 1
ATOM 1205 N N . SER A 1 169 ? -1.607 6.459 -7.174 1.00 94.31 169 SER A N 1
ATOM 1206 C CA . SER A 1 169 ? -2.458 7.554 -7.641 1.00 94.31 169 SER A CA 1
ATOM 1207 C C . SER A 1 169 ? -1.643 8.585 -8.425 1.00 94.31 169 SER A C 1
ATOM 1209 O O . SER A 1 169 ? -0.537 8.943 -8.019 1.00 94.31 169 SER A O 1
ATOM 1211 N N . ASP A 1 170 ? -2.212 9.118 -9.508 1.00 90.88 170 ASP A N 1
ATOM 1212 C CA . ASP A 1 170 ? -1.624 10.260 -10.220 1.00 90.88 170 ASP A CA 1
ATOM 1213 C C . ASP A 1 170 ? -1.736 11.569 -9.404 1.00 90.88 170 ASP A C 1
ATOM 1215 O O . ASP A 1 170 ? -1.048 12.542 -9.708 1.00 90.88 170 ASP A O 1
ATOM 1219 N N . ASP A 1 171 ? -2.574 11.603 -8.359 1.00 93.69 171 ASP A N 1
ATOM 1220 C CA . ASP A 1 171 ? -2.668 12.741 -7.440 1.00 93.69 171 ASP A CA 1
ATOM 1221 C C . ASP A 1 171 ? -1.503 12.730 -6.440 1.00 93.69 171 ASP A C 1
ATOM 1223 O O . ASP A 1 171 ? -1.416 11.872 -5.556 1.00 93.69 171 ASP A O 1
ATOM 1227 N N . GLU A 1 172 ? -0.614 13.711 -6.570 1.00 90.81 172 GLU A N 1
ATOM 1228 C CA . GLU A 1 172 ? 0.559 13.902 -5.716 1.00 90.81 172 GLU A CA 1
ATOM 1229 C C . GLU A 1 172 ? 0.192 14.155 -4.246 1.00 90.81 172 GLU A C 1
ATOM 1231 O O . GLU A 1 172 ? 0.902 13.702 -3.345 1.00 90.81 172 GLU A O 1
ATOM 1236 N N . ALA A 1 173 ? -0.959 14.791 -3.991 1.00 93.69 173 ALA A N 1
ATOM 1237 C CA . ALA A 1 173 ? -1.458 15.019 -2.636 1.00 93.69 173 ALA A CA 1
ATOM 1238 C C . ALA A 1 173 ? -1.869 13.714 -1.931 1.00 93.69 173 ALA A C 1
ATOM 1240 O O . ALA A 1 173 ? -2.043 13.697 -0.711 1.00 93.69 173 ALA A O 1
ATOM 1241 N N . VAL A 1 174 ? -2.021 12.623 -2.688 1.00 95.50 174 VAL A N 1
ATOM 1242 C CA . VAL A 1 174 ? -2.359 11.291 -2.182 1.00 95.50 174 VAL A CA 1
ATOM 1243 C C . VAL A 1 174 ? -1.146 10.367 -2.218 1.00 95.50 174 VAL A C 1
ATOM 1245 O O . VAL A 1 174 ? -0.830 9.743 -1.203 1.00 95.50 174 VAL A O 1
ATOM 1248 N N . SER A 1 175 ? -0.462 10.269 -3.360 1.00 94.94 175 SER A N 1
ATOM 1249 C CA . SER A 1 175 ? 0.609 9.290 -3.571 1.00 94.94 175 SER A CA 1
ATOM 1250 C C . SER A 1 175 ? 1.825 9.545 -2.689 1.00 94.94 175 SER A C 1
ATOM 1252 O O . SER A 1 175 ? 2.320 8.611 -2.056 1.00 94.94 175 SER A O 1
ATOM 1254 N N . GLY A 1 176 ? 2.256 10.804 -2.574 1.00 94.69 176 GLY A N 1
ATOM 1255 C CA . GLY A 1 176 ? 3.396 11.196 -1.751 1.00 94.69 176 GLY A CA 1
ATOM 1256 C C . GLY A 1 176 ? 3.221 10.842 -0.273 1.00 94.69 176 GLY A C 1
ATOM 1257 O O . GLY A 1 176 ? 4.007 10.049 0.254 1.00 94.69 176 GLY A O 1
ATOM 1258 N N . PRO A 1 177 ? 2.171 11.360 0.394 1.00 96.31 177 PRO A N 1
ATOM 1259 C CA . PRO A 1 177 ? 1.894 11.040 1.792 1.00 96.31 177 PRO A CA 1
ATOM 1260 C C . PRO A 1 177 ? 1.642 9.548 2.038 1.00 96.31 177 PRO A C 1
ATOM 1262 O O . PRO A 1 177 ? 2.106 9.001 3.037 1.00 96.31 177 PRO A O 1
ATOM 1265 N N . SER A 1 178 ? 0.979 8.856 1.103 1.00 96.81 178 SER A N 1
ATOM 1266 C CA . SER A 1 178 ? 0.766 7.404 1.200 1.00 96.81 178 SER A CA 1
ATOM 1267 C C . SER A 1 178 ? 2.078 6.627 1.176 1.00 96.81 178 SER A C 1
ATOM 1269 O O . SER A 1 178 ? 2.268 5.703 1.970 1.00 96.81 178 SER A O 1
ATOM 1271 N N . PHE A 1 179 ? 3.011 7.019 0.306 1.00 97.19 179 PHE A N 1
ATOM 1272 C CA . PHE A 1 179 ? 4.316 6.379 0.214 1.00 97.19 179 PHE A CA 1
ATOM 1273 C C . PHE A 1 179 ? 5.176 6.673 1.447 1.00 97.19 179 PHE A C 1
ATOM 1275 O O . PHE A 1 179 ? 5.768 5.754 2.010 1.00 97.19 179 PHE A O 1
ATOM 1282 N N . ALA A 1 180 ? 5.177 7.916 1.931 1.00 96.75 180 ALA A N 1
ATOM 1283 C CA . ALA A 1 180 ? 5.859 8.280 3.171 1.00 96.75 180 ALA A CA 1
ATOM 1284 C C . ALA A 1 180 ? 5.330 7.469 4.370 1.00 96.75 180 ALA A C 1
ATOM 1286 O O . ALA A 1 180 ? 6.114 6.880 5.117 1.00 96.75 180 ALA A O 1
ATOM 1287 N N . TYR A 1 181 ? 4.003 7.351 4.503 1.00 97.38 181 TYR A N 1
ATOM 1288 C CA . TYR A 1 181 ? 3.370 6.532 5.536 1.00 97.38 181 TYR A CA 1
ATOM 1289 C C . TYR A 1 181 ? 3.741 5.047 5.405 1.00 97.38 181 TYR A C 1
ATOM 1291 O O . TYR A 1 181 ? 4.042 4.398 6.410 1.00 97.38 181 TYR A O 1
ATOM 1299 N N . PHE A 1 182 ? 3.764 4.507 4.181 1.00 97.94 182 PHE A N 1
ATOM 1300 C CA . PHE A 1 182 ? 4.199 3.133 3.913 1.00 97.94 182 PHE A CA 1
ATOM 1301 C C . PHE A 1 182 ? 5.624 2.877 4.408 1.00 97.94 182 PHE A C 1
ATOM 1303 O O . PHE A 1 182 ? 5.845 1.896 5.118 1.00 97.94 182 PHE A O 1
ATOM 1310 N N . LEU A 1 183 ? 6.571 3.760 4.078 1.00 97.69 183 LEU A N 1
ATOM 1311 C CA . LEU A 1 183 ? 7.968 3.619 4.490 1.00 97.69 183 LEU A CA 1
ATOM 1312 C C . LEU A 1 183 ? 8.127 3.722 6.011 1.00 97.69 183 LEU A C 1
ATOM 1314 O O . LEU A 1 183 ? 8.771 2.862 6.613 1.00 97.69 183 LEU A O 1
ATOM 1318 N N . ALA A 1 184 ? 7.495 4.720 6.638 1.00 97.38 184 ALA A N 1
ATOM 1319 C CA . ALA A 1 184 ? 7.583 4.949 8.081 1.00 97.38 184 ALA A CA 1
ATOM 1320 C C . ALA A 1 184 ? 7.063 3.760 8.907 1.00 97.38 184 ALA A C 1
ATOM 1322 O O . ALA A 1 184 ? 7.597 3.458 9.970 1.00 97.38 184 ALA A O 1
ATOM 1323 N N . ASN A 1 185 ? 6.052 3.053 8.397 1.00 97.00 185 ASN A N 1
ATOM 1324 C CA . ASN A 1 185 ? 5.400 1.938 9.084 1.00 97.00 185 ASN A CA 1
ATOM 1325 C C . ASN A 1 185 ? 5.858 0.557 8.578 1.00 97.00 185 ASN A C 1
ATOM 1327 O O . ASN A 1 185 ? 5.329 -0.472 9.006 1.00 97.00 185 ASN A O 1
ATOM 1331 N N . PHE A 1 186 ? 6.838 0.504 7.665 1.00 97.94 186 PHE A N 1
ATOM 1332 C CA . PHE A 1 186 ? 7.214 -0.732 6.976 1.00 97.94 186 PHE A CA 1
ATOM 1333 C C . PHE A 1 186 ? 7.685 -1.823 7.936 1.00 97.94 186 PHE A C 1
ATOM 1335 O O . PHE A 1 186 ? 7.161 -2.936 7.915 1.00 97.94 186 PHE A O 1
ATOM 1342 N N . ARG A 1 187 ? 8.656 -1.504 8.799 1.00 97.38 187 ARG A N 1
ATOM 1343 C CA . ARG A 1 187 ? 9.263 -2.476 9.722 1.00 97.38 187 ARG A CA 1
ATOM 1344 C C . ARG A 1 187 ? 8.269 -3.011 10.747 1.00 97.38 187 ARG A C 1
ATOM 1346 O O . ARG A 1 187 ? 8.351 -4.178 11.110 1.00 97.38 187 ARG A O 1
ATOM 1353 N N . GLU A 1 188 ? 7.365 -2.160 11.218 1.00 96.31 188 GLU A N 1
ATOM 1354 C CA . GLU A 1 188 ? 6.447 -2.510 12.300 1.00 96.31 188 GLU A CA 1
ATOM 1355 C C . GLU A 1 188 ? 5.232 -3.296 11.798 1.00 96.31 188 GLU A C 1
ATOM 1357 O O . GLU A 1 188 ? 4.828 -4.277 12.424 1.00 96.31 188 GLU A O 1
ATOM 1362 N N . HIS A 1 189 ? 4.667 -2.901 10.654 1.00 96.00 189 HIS A N 1
ATOM 1363 C CA . HIS A 1 189 ? 3.372 -3.417 10.209 1.00 96.00 189 HIS A CA 1
ATOM 1364 C C . HIS A 1 189 ? 3.427 -4.209 8.899 1.00 96.00 189 HIS A C 1
ATOM 1366 O O . HIS A 1 189 ? 2.616 -5.116 8.705 1.00 96.00 189 HIS A O 1
ATOM 1372 N N . TYR A 1 190 ? 4.374 -3.917 8.001 1.00 97.50 190 TYR A N 1
ATOM 1373 C CA . TYR A 1 190 ? 4.330 -4.446 6.633 1.00 97.50 190 TYR A CA 1
ATOM 1374 C C . TYR A 1 190 ? 5.387 -5.504 6.316 1.00 97.50 190 TYR A C 1
ATOM 1376 O O . TYR A 1 190 ? 5.111 -6.347 5.472 1.00 97.50 190 TYR A O 1
ATOM 1384 N N . ASP A 1 191 ? 6.530 -5.556 6.999 1.00 97.06 191 ASP A N 1
ATOM 1385 C CA . ASP A 1 191 ? 7.632 -6.494 6.700 1.00 97.06 191 ASP A CA 1
ATOM 1386 C C . ASP A 1 191 ? 7.188 -7.976 6.676 1.00 97.06 191 ASP A C 1
ATOM 1388 O O . ASP A 1 191 ? 7.566 -8.775 5.811 1.00 97.06 191 ASP A O 1
ATOM 1392 N N . ALA A 1 192 ? 6.283 -8.347 7.586 1.00 96.81 192 ALA A N 1
ATOM 1393 C CA . ALA A 1 192 ? 5.762 -9.708 7.669 1.00 96.81 192 ALA A CA 1
ATOM 1394 C C . ALA A 1 192 ? 4.871 -10.095 6.472 1.00 96.81 192 ALA A C 1
ATOM 1396 O O . ALA A 1 192 ? 4.872 -11.262 6.064 1.00 96.81 192 ALA A O 1
ATOM 1397 N N . VAL A 1 193 ? 4.124 -9.135 5.918 1.00 96.62 193 VAL A N 1
ATOM 1398 C CA . VAL A 1 193 ? 3.074 -9.353 4.906 1.00 96.62 193 VAL A CA 1
ATOM 1399 C C . VAL A 1 193 ? 3.556 -8.984 3.501 1.00 96.62 193 VAL A C 1
ATOM 1401 O O . VAL A 1 193 ? 3.167 -9.619 2.521 1.00 96.62 193 VAL A O 1
ATOM 1404 N N . TYR A 1 194 ? 4.435 -7.991 3.390 1.00 97.56 194 TYR A N 1
ATOM 1405 C CA . TYR A 1 194 ? 4.970 -7.504 2.132 1.00 97.56 194 TYR A CA 1
ATOM 1406 C C . TYR A 1 194 ? 5.871 -8.561 1.490 1.00 97.56 194 TYR A C 1
ATOM 1408 O O . TYR A 1 194 ? 6.802 -9.114 2.086 1.00 97.56 194 TYR A O 1
ATOM 1416 N N . ARG A 1 195 ? 5.560 -8.876 0.234 1.00 97.06 195 ARG A N 1
ATOM 1417 C CA . ARG A 1 195 ? 6.298 -9.834 -0.585 1.00 97.06 195 ARG A CA 1
ATOM 1418 C C . ARG A 1 195 ? 6.523 -9.191 -1.948 1.00 97.06 195 ARG A C 1
ATOM 1420 O O . ARG A 1 195 ? 5.598 -9.226 -2.754 1.00 97.06 195 ARG A O 1
ATOM 1427 N N . PRO A 1 196 ? 7.722 -8.646 -2.234 1.00 94.88 196 PRO A N 1
ATOM 1428 C CA . PRO A 1 196 ? 7.971 -7.869 -3.449 1.00 94.88 196 PRO A CA 1
ATOM 1429 C C . PRO A 1 196 ? 7.520 -8.567 -4.736 1.00 94.88 196 PRO A C 1
ATOM 1431 O O . PRO A 1 196 ? 6.907 -7.955 -5.600 1.00 94.88 196 PRO A O 1
ATOM 1434 N N . LEU A 1 197 ? 7.760 -9.879 -4.829 1.00 92.44 197 LEU A N 1
ATOM 1435 C CA . LEU A 1 197 ? 7.417 -10.694 -6.000 1.00 92.44 197 LEU A CA 1
ATOM 1436 C C . LEU A 1 197 ? 5.906 -10.895 -6.205 1.00 92.44 197 LEU A C 1
ATOM 1438 O O . LEU A 1 197 ? 5.496 -11.299 -7.287 1.00 92.44 197 LEU A O 1
ATOM 1442 N N . ARG A 1 198 ? 5.083 -10.655 -5.177 1.00 95.19 198 ARG A N 1
ATOM 1443 C CA . ARG A 1 198 ? 3.617 -10.761 -5.248 1.00 95.19 198 ARG A CA 1
ATOM 1444 C C . ARG A 1 198 ? 2.941 -9.411 -5.487 1.00 95.19 198 ARG A C 1
ATOM 1446 O O . ARG A 1 198 ? 1.743 -9.378 -5.756 1.00 95.19 198 ARG A O 1
ATOM 1453 N N . VAL A 1 199 ? 3.681 -8.306 -5.397 1.00 95.38 199 VAL A N 1
ATOM 1454 C CA . VAL A 1 199 ? 3.124 -6.967 -5.599 1.00 95.38 199 VAL A CA 1
ATOM 1455 C C . VAL A 1 199 ? 2.943 -6.712 -7.091 1.00 95.38 199 VAL A C 1
ATOM 1457 O O . VAL A 1 199 ? 3.910 -6.511 -7.820 1.00 95.38 199 VAL A O 1
ATOM 1460 N N . LYS A 1 200 ? 1.683 -6.698 -7.533 1.00 94.88 200 LYS A N 1
ATOM 1461 C CA . LYS A 1 200 ? 1.289 -6.373 -8.916 1.00 94.88 200 LYS A CA 1
ATOM 1462 C C . LYS A 1 200 ? 0.943 -4.894 -9.116 1.00 94.88 200 LYS A C 1
ATOM 1464 O O . LYS A 1 200 ? 0.766 -4.453 -10.244 1.00 94.88 200 LYS A O 1
ATOM 1469 N N . ILE A 1 201 ? 0.804 -4.141 -8.026 1.00 95.06 201 ILE A N 1
ATOM 1470 C CA . ILE A 1 201 ? 0.394 -2.736 -8.052 1.00 95.06 201 ILE A CA 1
ATOM 1471 C C . ILE A 1 201 ? 1.637 -1.868 -8.325 1.00 95.06 201 ILE A C 1
ATOM 1473 O O . ILE A 1 201 ? 2.591 -1.947 -7.549 1.00 95.06 201 ILE A O 1
ATOM 1477 N N . PRO A 1 202 ? 1.672 -1.068 -9.405 1.00 94.44 202 PRO A N 1
ATOM 1478 C CA . PRO A 1 202 ? 2.813 -0.216 -9.722 1.00 94.44 202 PRO A CA 1
ATOM 1479 C C . PRO A 1 202 ? 2.779 1.062 -8.879 1.00 94.44 202 PRO A C 1
ATOM 1481 O O . PRO A 1 202 ? 2.076 2.007 -9.223 1.00 94.44 202 PRO A O 1
ATOM 1484 N N . PHE A 1 203 ? 3.545 1.095 -7.787 1.00 95.81 203 PHE A N 1
ATOM 1485 C CA . PHE A 1 203 ? 3.497 2.186 -6.804 1.00 95.81 203 PHE A CA 1
ATOM 1486 C C . PHE A 1 203 ? 4.795 2.991 -6.671 1.00 95.81 203 PHE A C 1
ATOM 1488 O O . PHE A 1 203 ? 4.802 4.030 -6.017 1.00 95.81 203 PHE A O 1
ATOM 1495 N N . LEU A 1 204 ? 5.904 2.517 -7.245 1.00 94.94 204 LEU A N 1
ATOM 1496 C CA . LEU A 1 204 ? 7.173 3.242 -7.205 1.00 94.94 204 LEU A CA 1
ATOM 1497 C C . LEU A 1 204 ? 7.187 4.258 -8.338 1.00 94.94 204 LEU A C 1
ATOM 1499 O O . LEU A 1 204 ? 6.868 3.896 -9.469 1.00 94.94 204 LEU A O 1
ATOM 1503 N N . ARG A 1 205 ? 7.554 5.509 -8.051 1.00 91.44 205 ARG A N 1
ATOM 1504 C CA . ARG A 1 205 ? 7.757 6.515 -9.097 1.00 91.44 205 ARG A CA 1
ATOM 1505 C C . ARG A 1 205 ? 9.106 6.297 -9.763 1.00 91.44 205 ARG A C 1
ATOM 1507 O O . ARG A 1 205 ? 10.118 6.040 -9.104 1.00 91.44 205 ARG A O 1
ATOM 1514 N N . CYS A 1 206 ? 9.060 6.306 -11.085 1.00 90.56 206 CYS A N 1
ATOM 1515 C CA . CYS A 1 206 ? 10.170 5.929 -11.924 1.00 90.56 206 CYS A CA 1
ATOM 1516 C C . CYS A 1 206 ? 10.298 6.920 -13.083 1.00 90.56 206 CYS A C 1
ATOM 1518 O O . CYS A 1 206 ? 9.313 7.310 -13.724 1.00 90.56 206 CYS A O 1
ATOM 1520 N N . THR A 1 207 ? 11.539 7.246 -13.421 1.00 87.31 207 THR A N 1
ATOM 1521 C CA . THR A 1 207 ? 11.877 7.869 -14.694 1.00 87.31 207 THR A CA 1
ATOM 1522 C C . THR A 1 207 ? 11.679 6.835 -15.797 1.00 87.31 207 THR A C 1
ATOM 1524 O O . THR A 1 207 ? 12.213 5.720 -15.747 1.00 87.31 207 THR A O 1
ATOM 1527 N N . ALA A 1 208 ? 10.863 7.189 -16.792 1.00 81.75 208 ALA A N 1
ATOM 1528 C CA . ALA A 1 208 ? 10.538 6.290 -17.887 1.00 81.75 208 ALA A CA 1
ATOM 1529 C C . ALA A 1 208 ? 11.805 5.895 -18.663 1.00 81.75 208 ALA A C 1
ATOM 1531 O O . ALA A 1 208 ? 12.486 6.734 -19.255 1.00 81.75 208 ALA A O 1
ATOM 1532 N N . GLY A 1 209 ? 12.099 4.595 -18.673 1.00 78.44 209 GLY A N 1
ATOM 1533 C CA . GLY A 1 209 ? 13.091 4.017 -19.570 1.00 78.44 209 GLY A CA 1
ATOM 1534 C C . GLY A 1 209 ? 12.536 3.851 -20.983 1.00 78.44 209 GLY A C 1
ATOM 1535 O O . GLY A 1 209 ? 11.330 3.777 -21.197 1.00 78.44 209 GLY A O 1
ATOM 1536 N N . MET A 1 210 ? 13.426 3.723 -21.958 1.00 78.69 210 MET A N 1
ATOM 1537 C CA . MET A 1 210 ? 13.103 3.514 -23.367 1.00 78.69 210 MET A CA 1
ATOM 1538 C C . MET A 1 210 ? 12.303 2.236 -23.647 1.00 78.69 210 MET A C 1
ATOM 1540 O O . MET A 1 210 ? 11.525 2.209 -24.588 1.00 78.69 210 MET A O 1
ATOM 1544 N N . LEU A 1 211 ? 12.503 1.174 -22.860 1.00 77.06 211 LEU A N 1
ATOM 1545 C CA . LEU A 1 211 ? 11.756 -0.086 -22.960 1.00 77.06 211 LEU A CA 1
ATOM 1546 C C . LEU A 1 211 ? 10.646 -0.203 -21.913 1.00 77.06 211 LEU A C 1
ATOM 1548 O O . LEU A 1 211 ? 10.071 -1.288 -21.760 1.00 77.06 211 LEU A O 1
ATOM 1552 N N . ALA A 1 212 ? 10.354 0.876 -21.177 1.00 74.19 212 ALA A N 1
ATOM 1553 C CA . ALA A 1 212 ? 9.202 0.884 -20.293 1.00 74.19 212 ALA A CA 1
ATOM 1554 C C . ALA A 1 212 ? 7.941 0.633 -21.137 1.00 74.19 212 ALA A C 1
ATOM 1556 O O . ALA A 1 212 ? 7.815 1.203 -22.226 1.00 74.19 212 ALA A O 1
ATOM 1557 N N . PRO A 1 213 ? 7.022 -0.239 -20.685 1.00 67.56 213 PRO A N 1
ATOM 1558 C CA . PRO A 1 213 ? 5.773 -0.439 -21.397 1.00 67.56 213 PRO A CA 1
ATOM 1559 C C . PRO A 1 213 ? 5.077 0.919 -21.570 1.00 67.56 213 PRO A C 1
ATOM 1561 O O . PRO A 1 213 ? 5.063 1.714 -20.622 1.00 67.56 213 PRO A O 1
ATOM 1564 N N . PRO A 1 214 ? 4.528 1.220 -22.762 1.00 64.62 214 PRO A N 1
ATOM 1565 C CA . PRO A 1 214 ? 3.773 2.449 -22.953 1.00 64.62 214 PRO A CA 1
ATOM 1566 C C . PRO A 1 214 ? 2.672 2.493 -21.894 1.00 64.62 214 PRO A C 1
ATOM 1568 O O . PRO A 1 214 ? 1.947 1.509 -21.728 1.00 64.62 214 PRO A O 1
ATOM 1571 N N . ARG A 1 215 ? 2.572 3.608 -21.150 1.00 63.84 215 ARG A N 1
ATOM 1572 C CA . ARG A 1 215 ? 1.499 3.815 -20.166 1.00 63.84 215 ARG A CA 1
ATOM 1573 C C . ARG A 1 215 ? 0.179 3.530 -20.880 1.00 63.84 215 ARG A C 1
ATOM 1575 O O . ARG A 1 215 ? -0.214 4.284 -21.771 1.00 63.84 215 ARG A O 1
ATOM 1582 N N . VAL A 1 216 ? -0.486 2.435 -20.515 1.00 56.00 216 VAL A N 1
ATOM 1583 C CA . VAL A 1 216 ? -1.858 2.179 -20.949 1.00 56.00 216 VAL A CA 1
ATOM 1584 C C . VAL A 1 216 ? -2.691 3.216 -20.212 1.00 56.00 216 VAL A C 1
ATOM 1586 O O . VAL A 1 216 ? -3.034 3.031 -19.049 1.00 56.00 216 VAL A O 1
ATOM 1589 N N . ALA A 1 217 ? -2.893 4.370 -20.844 1.00 48.59 217 ALA A N 1
ATOM 1590 C CA . ALA A 1 217 ? -3.666 5.459 -20.277 1.00 48.59 217 ALA A CA 1
ATOM 1591 C C . ALA A 1 217 ? -5.081 4.940 -19.974 1.00 48.59 217 ALA A C 1
ATOM 1593 O O . ALA A 1 217 ? -5.860 4.702 -20.892 1.00 48.59 217 ALA A O 1
ATOM 1594 N N . GLY A 1 218 ? -5.380 4.714 -18.693 1.00 48.41 218 GLY A N 1
ATOM 1595 C CA . GLY A 1 218 ? -6.738 4.485 -18.202 1.00 48.41 218 GLY A CA 1
ATOM 1596 C C . GLY A 1 218 ? -7.427 3.212 -18.695 1.00 48.41 218 GLY A C 1
ATOM 1597 O O . GLY A 1 218 ? -8.582 3.268 -19.107 1.00 48.41 218 GLY A O 1
ATOM 1598 N N . GLY A 1 219 ? -6.762 2.057 -18.634 1.00 42.72 219 GLY A N 1
ATOM 1599 C CA . GLY A 1 219 ? -7.500 0.795 -18.612 1.00 42.72 219 GLY A CA 1
ATOM 1600 C C . GLY A 1 219 ? -8.162 0.626 -17.246 1.00 42.72 219 GLY A C 1
ATOM 1601 O O . GLY A 1 219 ? -7.503 0.132 -16.333 1.00 42.72 219 GLY A O 1
ATOM 1602 N N . ASP A 1 220 ? -9.417 1.070 -17.103 1.00 43.59 220 ASP A N 1
ATOM 1603 C CA . ASP A 1 220 ? -10.276 0.768 -15.950 1.00 43.59 220 ASP A CA 1
ATOM 1604 C C . ASP A 1 220 ? -10.073 -0.693 -15.544 1.00 43.59 220 ASP A C 1
ATOM 1606 O O . ASP A 1 220 ? -10.199 -1.587 -16.383 1.00 43.59 220 ASP A O 1
ATOM 1610 N N . GLY A 1 221 ? -9.668 -0.902 -14.287 1.00 44.31 221 GLY A N 1
ATOM 1611 C CA . GLY A 1 221 ? -9.103 -2.147 -13.777 1.00 44.31 221 GLY A CA 1
ATOM 1612 C C . GLY A 1 221 ? -9.747 -3.393 -14.372 1.00 44.31 221 GLY A C 1
ATOM 1613 O O . GLY A 1 221 ? -10.861 -3.765 -14.006 1.00 44.31 221 GLY A O 1
ATOM 1614 N N . ALA A 1 222 ? -9.017 -4.052 -15.274 1.00 42.31 222 ALA A N 1
ATOM 1615 C CA . ALA A 1 222 ? -9.300 -5.433 -15.602 1.00 42.31 222 ALA A CA 1
ATOM 1616 C C . ALA A 1 222 ? -9.118 -6.216 -14.301 1.00 42.31 222 ALA A C 1
ATOM 1618 O O . ALA A 1 222 ? -8.001 -6.364 -13.808 1.00 42.31 222 ALA A O 1
ATOM 1619 N N . ASP A 1 223 ? -10.249 -6.612 -13.728 1.00 44.75 223 ASP A N 1
ATOM 1620 C CA . ASP A 1 223 ? -10.398 -7.565 -12.641 1.00 44.75 223 ASP A CA 1
ATOM 1621 C C . ASP A 1 223 ? -9.538 -8.795 -12.970 1.00 44.75 223 ASP A C 1
ATOM 1623 O O . ASP A 1 223 ? -9.920 -9.660 -13.763 1.00 44.75 223 ASP A O 1
ATOM 1627 N N . PHE A 1 224 ? -8.299 -8.806 -12.470 1.00 43.09 224 PHE A N 1
ATOM 1628 C CA . PHE A 1 224 ? -7.411 -9.956 -12.550 1.00 43.09 224 PHE A CA 1
ATOM 1629 C C . PHE A 1 224 ? -7.982 -10.977 -11.581 1.00 43.09 224 PHE A C 1
ATOM 1631 O O . PHE A 1 224 ? -7.575 -11.018 -10.424 1.00 43.09 224 PHE A O 1
ATOM 1638 N N . GLY A 1 225 ? -8.956 -11.748 -12.068 1.00 38.19 225 GLY A N 1
ATOM 1639 C CA . GLY A 1 225 ? -9.530 -12.868 -11.346 1.00 38.19 225 GLY A CA 1
ATOM 1640 C C . GLY A 1 225 ? -8.413 -13.689 -10.719 1.00 38.19 225 GLY A C 1
ATOM 1641 O O . GLY A 1 225 ? -7.461 -14.077 -11.403 1.00 38.19 225 GLY A O 1
ATOM 1642 N N . ASP A 1 226 ? -8.524 -13.877 -9.408 1.00 40.41 226 ASP A N 1
ATOM 1643 C CA . ASP A 1 226 ? -7.642 -14.698 -8.599 1.00 40.41 226 ASP A CA 1
ATOM 1644 C C . ASP A 1 226 ? -7.589 -16.119 -9.178 1.00 40.41 226 ASP A C 1
ATOM 1646 O O . ASP A 1 226 ? -8.394 -16.990 -8.853 1.00 40.41 226 ASP A O 1
ATOM 1650 N N . GLU A 1 227 ? -6.623 -16.378 -10.057 1.00 50.22 227 GLU A N 1
ATOM 1651 C CA . GLU A 1 227 ? -6.067 -17.715 -10.201 1.00 50.22 227 GLU A CA 1
ATOM 1652 C C . GLU A 1 227 ? -5.230 -17.952 -8.939 1.00 50.22 227 GLU A C 1
ATOM 1654 O O . GLU A 1 227 ? -4.023 -17.706 -8.910 1.00 50.22 227 GLU A O 1
ATOM 1659 N N . GLU A 1 228 ? -5.906 -18.342 -7.854 1.00 54.75 228 GLU A N 1
ATOM 1660 C CA . GLU A 1 228 ? -5.255 -18.910 -6.680 1.00 54.75 228 GLU A CA 1
ATOM 1661 C C . GLU A 1 228 ? -4.469 -20.143 -7.144 1.00 54.75 228 GLU A C 1
ATOM 1663 O O . GLU A 1 228 ? -5.017 -21.218 -7.396 1.00 54.75 228 GLU A O 1
ATOM 1668 N N . GLU A 1 229 ? -3.160 -19.965 -7.306 1.00 57.34 229 GLU A N 1
ATOM 1669 C CA . GLU A 1 229 ? -2.200 -21.051 -7.426 1.00 57.34 229 GLU A CA 1
ATOM 1670 C C . GLU A 1 229 ? -2.207 -21.794 -6.079 1.00 57.34 229 GLU A C 1
ATOM 1672 O O . GLU A 1 229 ? -1.579 -21.383 -5.102 1.00 57.34 229 GLU A O 1
ATOM 1677 N N . GLU A 1 230 ? -3.038 -22.837 -6.003 1.00 55.06 230 GLU A N 1
ATOM 1678 C CA . GLU A 1 230 ? -3.187 -23.732 -4.857 1.00 55.06 230 GLU A CA 1
ATOM 1679 C C . GLU A 1 230 ? -1.858 -24.484 -4.643 1.00 55.06 230 GLU A C 1
ATOM 1681 O O . GLU A 1 230 ? -1.610 -25.549 -5.210 1.00 55.06 230 GLU A O 1
ATOM 1686 N N . ASP A 1 231 ? -0.962 -23.890 -3.850 1.00 52.97 231 ASP A N 1
ATOM 1687 C CA . ASP A 1 231 ? 0.288 -24.508 -3.407 1.00 52.97 231 ASP A CA 1
ATOM 1688 C C . ASP A 1 231 ? -0.020 -25.731 -2.520 1.00 52.97 231 ASP A C 1
ATOM 1690 O O . ASP A 1 231 ? -0.321 -25.643 -1.324 1.00 52.97 231 ASP A O 1
ATOM 1694 N N . ASP A 1 232 ? 0.075 -26.902 -3.145 1.00 43.19 232 ASP A N 1
ATOM 1695 C CA . ASP A 1 232 ? -0.029 -28.244 -2.576 1.00 43.19 232 ASP A CA 1
ATOM 1696 C C . ASP A 1 232 ? 1.030 -28.459 -1.466 1.00 43.19 232 ASP A C 1
ATOM 1698 O O . ASP A 1 232 ? 2.172 -28.876 -1.694 1.00 43.19 232 ASP A O 1
ATOM 1702 N N . ALA A 1 233 ? 0.663 -28.178 -0.214 1.00 51.56 233 ALA A N 1
ATOM 1703 C CA . ALA A 1 233 ? 1.479 -28.527 0.945 1.00 51.56 233 ALA A CA 1
ATOM 1704 C C . ALA A 1 233 ? 1.455 -30.054 1.204 1.00 51.56 233 ALA A C 1
ATOM 1706 O O . ALA A 1 233 ? 0.399 -30.696 1.158 1.00 51.56 233 ALA A O 1
ATOM 1707 N N . PRO A 1 234 ? 2.593 -30.681 1.567 1.00 50.09 234 PRO A N 1
ATOM 1708 C CA . PRO A 1 234 ? 2.677 -32.128 1.720 1.00 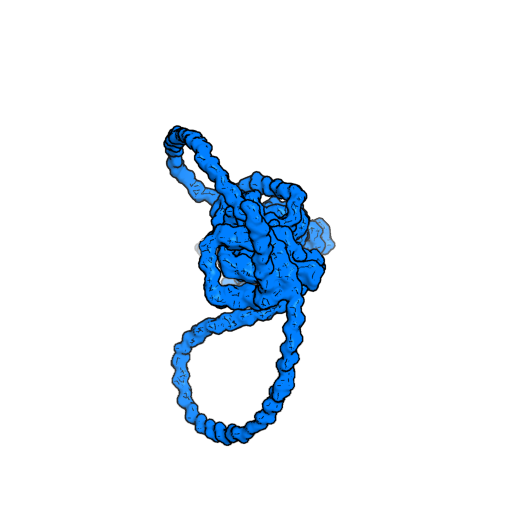50.09 234 PRO A CA 1
ATOM 1709 C C . PRO A 1 234 ? 1.883 -32.616 2.939 1.00 50.09 234 PRO A C 1
ATOM 1711 O O . PRO A 1 234 ? 2.260 -32.411 4.097 1.00 50.09 234 PRO A O 1
ATOM 1714 N N . ARG A 1 235 ? 0.798 -33.354 2.674 1.00 39.12 235 ARG A N 1
ATOM 1715 C CA . ARG A 1 235 ? 0.029 -34.101 3.679 1.00 39.12 235 ARG A CA 1
ATOM 1716 C C . ARG A 1 235 ? 0.924 -35.104 4.411 1.00 39.12 235 ARG A C 1
ATOM 1718 O O . ARG A 1 235 ? 1.236 -36.188 3.917 1.00 39.12 235 ARG A O 1
ATOM 1725 N N . ARG A 1 236 ? 1.284 -34.762 5.646 1.00 43.12 236 ARG A N 1
ATOM 1726 C CA . ARG A 1 236 ? 1.939 -35.649 6.611 1.00 43.12 236 ARG A CA 1
ATOM 1727 C C . ARG A 1 236 ? 0.961 -36.764 7.003 1.00 43.12 236 ARG A C 1
ATOM 1729 O O . ARG A 1 236 ? 0.020 -36.554 7.761 1.00 43.12 236 ARG A O 1
ATOM 1736 N N . SER A 1 237 ? 1.170 -37.957 6.445 1.00 40.66 237 SER A N 1
ATOM 1737 C CA . SER A 1 237 ? 0.335 -39.136 6.681 1.00 40.66 237 SER A CA 1
ATOM 1738 C C . SER A 1 237 ? 0.473 -39.649 8.119 1.00 40.66 237 SER A C 1
ATOM 1740 O O . SER A 1 237 ? 1.525 -40.174 8.496 1.00 40.66 237 SER A O 1
ATOM 1742 N N . THR A 1 238 ? -0.599 -39.603 8.906 1.00 44.16 238 THR A N 1
ATOM 1743 C CA . THR A 1 238 ? -0.762 -40.507 10.047 1.00 44.16 238 THR A CA 1
ATOM 1744 C C . THR A 1 238 ? -1.389 -41.806 9.540 1.00 44.16 238 THR A C 1
ATOM 1746 O O . THR A 1 238 ? -2.505 -41.855 9.027 1.00 44.16 238 THR A O 1
ATOM 1749 N N . ARG A 1 239 ? -0.607 -42.887 9.622 1.00 41.41 239 ARG A N 1
ATOM 1750 C CA . ARG A 1 239 ? -1.024 -44.259 9.315 1.00 41.41 239 ARG A CA 1
ATOM 1751 C C . ARG A 1 239 ? -2.190 -44.663 10.222 1.00 41.41 239 ARG A C 1
ATOM 1753 O O . ARG A 1 239 ? -1.971 -44.968 11.390 1.00 41.41 239 ARG A O 1
ATOM 1760 N N . ALA A 1 240 ? -3.383 -44.800 9.654 1.00 41.44 240 ALA A N 1
ATOM 1761 C CA . ALA A 1 240 ? -4.442 -45.632 10.212 1.00 41.44 240 ALA A CA 1
ATOM 1762 C C . ALA A 1 240 ? -4.748 -46.786 9.248 1.00 41.44 240 ALA A C 1
ATOM 1764 O O . ALA A 1 240 ? -5.106 -46.633 8.085 1.00 41.44 240 ALA A O 1
ATOM 1765 N N . ARG A 1 241 ? -4.494 -47.971 9.782 1.00 47.84 241 ARG A N 1
ATOM 1766 C CA . ARG A 1 241 ? -4.553 -49.313 9.217 1.00 47.84 241 ARG A CA 1
ATOM 1767 C C . ARG A 1 241 ? -6.000 -49.676 8.846 1.00 47.84 241 ARG A C 1
ATOM 1769 O O . ARG A 1 241 ? -6.809 -49.912 9.731 1.00 47.84 241 ARG A O 1
ATOM 1776 N N . GLY A 1 242 ? -6.297 -49.797 7.552 1.00 36.69 242 GLY A N 1
ATOM 1777 C CA . GLY A 1 242 ? -7.581 -50.293 7.042 1.00 36.69 242 GLY A CA 1
ATOM 1778 C C . GLY A 1 242 ? -7.374 -51.232 5.857 1.00 36.69 242 GLY A C 1
ATOM 1779 O O . GLY A 1 242 ? -6.998 -50.809 4.770 1.00 36.69 242 GLY A O 1
ATOM 1780 N N . LYS A 1 243 ? -7.565 -52.534 6.089 1.00 48.91 243 LYS A N 1
ATOM 1781 C CA . LYS A 1 243 ? -7.514 -53.590 5.072 1.00 48.91 243 LYS A CA 1
ATOM 1782 C C . LYS A 1 243 ? -8.818 -53.582 4.272 1.00 48.91 243 LYS A C 1
ATOM 1784 O O . LYS A 1 243 ? -9.830 -53.985 4.830 1.00 48.91 243 LYS A O 1
ATOM 1789 N N . SER A 1 244 ? -8.763 -53.293 2.973 1.00 40.16 244 SER A N 1
ATOM 1790 C CA . SER A 1 244 ? -9.846 -53.643 2.044 1.00 40.16 244 SER A CA 1
ATOM 1791 C C . SER A 1 244 ? -9.282 -54.050 0.687 1.00 40.16 244 SER A C 1
ATOM 1793 O O . SER A 1 244 ? -8.709 -53.252 -0.047 1.00 40.16 244 SER A O 1
ATOM 1795 N N . LYS A 1 245 ? -9.434 -55.341 0.383 1.00 45.69 245 LYS A N 1
ATOM 1796 C CA . LYS A 1 245 ? -9.233 -55.941 -0.937 1.00 45.69 245 LYS A CA 1
ATOM 1797 C C . LYS A 1 245 ? -10.390 -55.523 -1.847 1.00 45.69 245 LYS A C 1
ATOM 1799 O O . LYS A 1 245 ? -11.528 -55.817 -1.506 1.00 45.69 245 LYS A O 1
ATOM 1804 N N . ALA A 1 246 ? -10.108 -55.011 -3.041 1.00 43.16 246 ALA A N 1
ATOM 1805 C CA . ALA A 1 246 ? -11.005 -55.181 -4.185 1.00 43.16 246 ALA A CA 1
ATOM 1806 C C . ALA A 1 246 ? -10.228 -55.085 -5.504 1.00 43.16 246 ALA A C 1
ATOM 1808 O O . ALA A 1 246 ? -9.601 -54.080 -5.822 1.00 43.16 246 ALA A O 1
ATOM 1809 N N . LYS A 1 247 ? -10.271 -56.186 -6.257 1.00 44.81 247 LYS A N 1
ATOM 1810 C CA . LYS A 1 247 ? -9.885 -56.301 -7.664 1.00 44.81 247 LYS A CA 1
ATOM 1811 C C . LYS A 1 247 ? -10.910 -55.553 -8.516 1.00 44.81 247 LYS A C 1
ATOM 1813 O O . LYS A 1 247 ? -12.085 -55.892 -8.443 1.00 44.81 247 LYS A O 1
ATOM 1818 N N . ALA A 1 248 ? -10.468 -54.706 -9.437 1.00 41.03 248 ALA A N 1
ATOM 1819 C CA . ALA A 1 248 ? -11.220 -54.448 -10.661 1.00 41.03 248 ALA A CA 1
ATOM 1820 C C . ALA A 1 248 ? -10.251 -54.237 -11.825 1.00 41.03 248 ALA A C 1
ATOM 1822 O O . ALA A 1 248 ? -9.344 -53.415 -11.791 1.00 41.03 248 ALA A O 1
ATOM 1823 N N . LYS A 1 249 ? -10.430 -55.089 -12.830 1.00 44.31 249 LYS A N 1
ATOM 1824 C CA . LYS A 1 249 ? -9.596 -55.296 -14.007 1.00 44.31 249 LYS A CA 1
ATOM 1825 C C . LYS A 1 249 ? -10.382 -54.710 -15.179 1.00 44.31 249 LYS A C 1
ATOM 1827 O O . LYS A 1 249 ? -11.330 -55.341 -15.629 1.00 44.31 249 LYS A O 1
ATOM 1832 N N . GLY A 1 250 ? -10.026 -53.513 -15.640 1.00 38.38 250 GLY A N 1
ATOM 1833 C CA . GLY A 1 250 ? -10.661 -52.848 -16.783 1.00 38.38 250 GLY A CA 1
ATOM 1834 C C . GLY A 1 250 ? -9.681 -52.713 -17.942 1.00 38.38 250 GLY A C 1
ATOM 1835 O O . GLY A 1 250 ? -8.714 -51.971 -17.858 1.00 38.38 250 GLY A O 1
ATOM 1836 N N . LYS A 1 251 ? -9.918 -53.477 -19.008 1.00 46.31 251 LYS A N 1
ATOM 1837 C CA . LYS A 1 251 ? -9.092 -53.634 -20.212 1.00 46.31 251 LYS A CA 1
ATOM 1838 C C . LYS A 1 251 ? -9.946 -53.210 -21.408 1.00 46.31 251 LYS A C 1
ATOM 1840 O O . LYS A 1 251 ? -11.009 -53.801 -21.567 1.00 46.31 251 LYS A O 1
ATOM 1845 N N . ARG A 1 252 ? -9.497 -52.269 -22.253 1.00 41.66 252 ARG A N 1
ATOM 1846 C CA . ARG A 1 252 ? -9.970 -52.038 -23.648 1.00 41.66 252 ARG A CA 1
ATOM 1847 C C . ARG A 1 252 ? -9.085 -50.974 -24.330 1.00 41.66 252 ARG A C 1
ATOM 1849 O O . ARG A 1 252 ? -8.918 -49.904 -23.770 1.00 41.66 252 ARG A O 1
ATOM 1856 N N . ARG A 1 253 ? -8.254 -51.354 -25.320 1.00 43.06 253 ARG A N 1
ATOM 1857 C CA . ARG A 1 253 ? -8.459 -51.333 -26.804 1.00 43.06 253 ARG A CA 1
ATOM 1858 C C . ARG A 1 253 ? -8.707 -49.912 -27.340 1.00 43.06 253 ARG A C 1
ATOM 1860 O O . ARG A 1 253 ? -9.726 -49.339 -27.001 1.00 43.06 253 ARG A O 1
ATOM 1867 N N . VAL A 1 254 ? -7.729 -49.267 -27.994 1.00 41.41 254 VAL A N 1
ATOM 1868 C CA . VAL A 1 254 ? -7.264 -49.395 -29.409 1.00 41.41 254 VAL A CA 1
ATOM 1869 C C . VAL A 1 254 ? -8.322 -48.956 -30.426 1.00 41.41 254 VAL A C 1
ATOM 1871 O O . VAL A 1 254 ? -9.317 -49.662 -30.539 1.00 41.41 254 VAL A O 1
ATOM 1874 N N . THR A 1 255 ? -8.033 -47.864 -31.163 1.00 38.91 255 THR A N 1
ATOM 1875 C CA . THR A 1 255 ? -8.085 -47.629 -32.642 1.00 38.91 255 THR A CA 1
ATOM 1876 C C . THR A 1 255 ? -8.101 -46.102 -32.885 1.00 38.91 255 THR A C 1
ATOM 1878 O O . THR A 1 255 ? -8.930 -45.438 -32.282 1.00 38.91 255 THR A O 1
ATOM 1881 N N . ALA A 1 256 ? -7.137 -45.458 -33.560 1.00 36.06 256 ALA A N 1
ATOM 1882 C CA . ALA A 1 256 ? -6.813 -45.414 -35.004 1.00 36.06 256 ALA A CA 1
ATOM 1883 C C . ALA A 1 256 ? -7.300 -44.106 -35.684 1.00 36.06 256 ALA A C 1
ATOM 1885 O O . ALA A 1 256 ? -8.219 -43.466 -35.190 1.00 36.06 256 ALA A O 1
ATOM 1886 N N . ALA A 1 257 ? -6.699 -43.800 -36.845 1.00 41.62 257 ALA A N 1
ATOM 1887 C CA . ALA A 1 257 ? -6.939 -42.692 -37.792 1.00 41.62 257 ALA A CA 1
ATOM 1888 C C . ALA A 1 257 ? -6.166 -41.387 -37.486 1.00 41.62 257 ALA A C 1
ATOM 1890 O O . ALA A 1 257 ? -6.558 -40.595 -36.644 1.00 41.62 257 ALA A O 1
ATOM 1891 N N . SER A 1 258 ? -4.980 -41.142 -38.054 1.00 43.00 258 SER A N 1
ATOM 1892 C CA . SER A 1 258 ? -4.653 -40.950 -39.484 1.00 43.00 258 SER A CA 1
ATOM 1893 C C . SER A 1 258 ? -5.380 -39.759 -40.117 1.00 43.00 258 SER A C 1
ATOM 1895 O O . SER A 1 258 ? -6.449 -39.924 -40.701 1.00 43.00 258 SER A O 1
ATOM 1897 N N . LYS A 1 259 ? -4.749 -38.578 -40.131 1.00 46.84 259 LYS A N 1
ATOM 1898 C CA . LYS A 1 259 ? -4.934 -37.636 -41.245 1.00 46.84 259 LYS A CA 1
ATOM 1899 C C . LYS A 1 259 ? -3.685 -36.791 -41.470 1.00 46.84 259 LYS A C 1
ATOM 1901 O O . LYS A 1 259 ? -3.498 -35.728 -40.893 1.00 46.84 259 LYS A O 1
ATOM 1906 N N . ALA A 1 260 ? -2.840 -37.302 -42.359 1.00 46.88 260 ALA A N 1
ATOM 1907 C CA . ALA A 1 260 ? -1.828 -36.527 -43.049 1.00 46.88 260 ALA A CA 1
ATOM 1908 C C . ALA A 1 260 ? -2.514 -35.414 -43.856 1.00 46.88 260 ALA A C 1
ATOM 1910 O O . ALA A 1 260 ? -3.375 -35.696 -44.695 1.00 46.88 260 ALA A O 1
ATOM 1911 N N . ARG A 1 261 ? -2.119 -34.156 -43.635 1.00 46.09 261 ARG A N 1
ATOM 1912 C CA . ARG A 1 261 ? -2.338 -33.079 -44.600 1.00 46.09 261 ARG A CA 1
ATOM 1913 C C . ARG A 1 261 ? -1.000 -32.585 -45.132 1.00 46.09 261 ARG A C 1
ATOM 1915 O O . ARG A 1 261 ? -0.079 -32.220 -44.414 1.00 46.09 261 ARG A O 1
ATOM 1922 N N . LYS A 1 262 ? -0.950 -32.721 -46.447 1.00 47.19 262 LYS A N 1
ATOM 1923 C CA . LYS A 1 262 ? 0.111 -32.544 -47.418 1.00 47.19 262 LYS A CA 1
ATOM 1924 C C . LYS A 1 262 ? 0.264 -31.054 -47.740 1.00 47.19 262 LYS A C 1
ATOM 1926 O O . LYS A 1 262 ? -0.727 -30.417 -48.060 1.00 47.19 262 LYS A O 1
ATOM 1931 N N . ARG A 1 263 ? 1.520 -30.596 -47.688 1.00 41.56 263 ARG A N 1
ATOM 1932 C CA . ARG A 1 263 ? 2.196 -29.576 -48.515 1.00 41.56 263 ARG A CA 1
ATOM 1933 C C . ARG A 1 263 ? 1.444 -28.291 -48.890 1.00 41.56 263 ARG A C 1
ATOM 1935 O O . ARG A 1 263 ? 0.490 -28.316 -49.655 1.00 41.56 263 ARG A O 1
ATOM 1942 N N . GLY A 1 264 ? 2.089 -27.181 -48.542 1.00 35.84 264 GLY A N 1
ATOM 1943 C CA . GLY A 1 264 ? 1.960 -25.885 -49.202 1.00 35.84 264 GLY A CA 1
ATOM 1944 C C . GLY A 1 264 ? 3.106 -24.961 -48.793 1.00 35.84 264 GLY A C 1
ATOM 1945 O O . GLY A 1 264 ? 2.865 -23.954 -48.148 1.00 35.84 264 GLY A O 1
ATOM 1946 N N . HIS A 1 265 ? 4.356 -25.334 -49.095 1.00 41.53 265 HIS A N 1
ATOM 1947 C CA . HIS A 1 265 ? 5.470 -24.381 -49.058 1.00 41.53 265 HIS A CA 1
ATOM 1948 C C . HIS A 1 265 ? 5.392 -23.551 -50.344 1.00 41.53 265 HIS A C 1
ATOM 1950 O O . HIS A 1 265 ? 5.837 -24.004 -51.397 1.00 41.53 265 HIS A O 1
ATOM 1956 N N . ALA A 1 266 ? 4.779 -22.374 -50.256 1.00 40.16 266 ALA A N 1
ATOM 1957 C CA . ALA A 1 266 ? 5.048 -21.287 -51.182 1.00 40.16 266 ALA A CA 1
ATOM 1958 C C . ALA A 1 266 ? 6.322 -20.601 -50.679 1.00 40.16 266 ALA A C 1
ATOM 1960 O O . ALA A 1 266 ? 6.339 -20.007 -49.603 1.00 40.16 266 ALA A O 1
ATOM 1961 N N . ALA A 1 267 ? 7.417 -20.796 -51.407 1.00 46.12 267 ALA A N 1
ATOM 1962 C CA . ALA A 1 267 ? 8.613 -19.988 -51.267 1.00 46.12 267 ALA A CA 1
ATOM 1963 C C . ALA A 1 267 ? 8.407 -18.746 -52.138 1.00 46.12 267 ALA A C 1
ATOM 1965 O O . ALA A 1 267 ? 8.814 -18.725 -53.295 1.00 46.12 267 ALA A O 1
ATOM 1966 N N . GLU A 1 268 ? 7.725 -17.743 -51.595 1.00 39.81 268 GLU A N 1
ATOM 1967 C CA . GLU A 1 268 ? 7.890 -16.375 -52.075 1.00 39.81 268 GLU A CA 1
ATOM 1968 C C . GLU A 1 268 ? 9.055 -15.787 -51.286 1.00 39.81 268 GLU A C 1
ATOM 1970 O O . GLU A 1 268 ? 8.938 -15.384 -50.132 1.00 39.81 268 GLU A O 1
ATOM 1975 N N . THR A 1 269 ? 10.236 -15.840 -51.896 1.00 48.16 269 THR A N 1
ATOM 1976 C CA . THR A 1 269 ? 11.372 -15.008 -51.510 1.00 48.16 269 THR A CA 1
ATOM 1977 C C . THR A 1 269 ? 11.070 -13.581 -51.954 1.00 48.16 269 THR A C 1
ATOM 1979 O O . THR A 1 269 ? 11.592 -13.116 -52.967 1.00 48.16 269 THR A O 1
ATOM 1982 N N . GLU A 1 270 ? 10.179 -12.911 -51.229 1.00 50.88 270 GLU A N 1
ATOM 1983 C CA . GLU A 1 270 ? 10.108 -11.455 -51.239 1.00 50.88 270 GLU A CA 1
ATOM 1984 C C . GLU A 1 270 ? 11.329 -10.952 -50.457 1.00 50.88 270 GLU A C 1
ATOM 1986 O O . GLU A 1 270 ? 11.523 -11.263 -49.280 1.00 50.88 270 GLU A O 1
ATOM 1991 N N . LEU A 1 271 ? 12.242 -10.276 -51.155 1.00 52.47 271 LEU A N 1
ATOM 1992 C CA . LEU A 1 271 ? 13.400 -9.623 -50.550 1.00 52.47 271 LEU A CA 1
ATOM 1993 C C . LEU A 1 271 ? 12.903 -8.379 -49.813 1.00 52.47 271 LEU A C 1
ATOM 1995 O O . LEU A 1 271 ? 12.792 -7.298 -50.389 1.00 52.47 271 LEU A O 1
ATOM 1999 N N . ASP A 1 272 ? 12.571 -8.554 -48.540 1.00 54.16 272 ASP A N 1
ATOM 2000 C CA . ASP A 1 272 ? 12.082 -7.475 -47.696 1.00 54.16 272 ASP A CA 1
ATOM 2001 C C . ASP A 1 272 ? 13.236 -6.628 -47.162 1.00 54.16 272 ASP A C 1
ATOM 2003 O O . ASP A 1 272 ? 14.026 -7.080 -46.345 1.00 54.16 272 ASP A O 1
ATOM 2007 N N . ALA A 1 273 ? 13.277 -5.377 -47.620 1.00 59.66 273 ALA A N 1
ATOM 2008 C CA . ALA A 1 273 ? 14.025 -4.250 -47.065 1.00 59.66 273 ALA A CA 1
ATOM 2009 C C . ALA A 1 273 ? 15.557 -4.416 -46.925 1.00 59.66 273 ALA A C 1
ATOM 2011 O O . ALA A 1 273 ? 16.093 -5.131 -46.080 1.00 59.66 273 ALA A O 1
ATOM 2012 N N . VAL A 1 274 ? 16.282 -3.620 -47.710 1.00 59.41 274 VAL A N 1
ATOM 2013 C CA . VAL A 1 274 ? 17.705 -3.343 -47.492 1.00 59.41 274 VAL A CA 1
ATOM 2014 C C . VAL A 1 274 ? 17.807 -2.168 -46.522 1.00 59.41 274 VAL A C 1
ATOM 2016 O O . VAL A 1 274 ? 17.248 -1.110 -46.799 1.00 59.41 274 VAL A O 1
ATOM 2019 N N . ILE A 1 275 ? 18.498 -2.349 -45.395 1.00 58.69 275 ILE A N 1
ATOM 2020 C CA . ILE A 1 275 ? 18.765 -1.275 -44.429 1.00 58.69 275 ILE A CA 1
ATOM 2021 C C . ILE A 1 275 ? 20.241 -0.895 -44.540 1.00 58.69 275 ILE A C 1
ATOM 2023 O O . ILE A 1 275 ? 21.115 -1.739 -44.328 1.00 58.69 275 ILE A O 1
ATOM 2027 N N . ASP A 1 276 ? 20.509 0.370 -44.855 1.00 56.72 276 ASP A N 1
ATOM 2028 C CA . ASP A 1 276 ? 21.858 0.929 -44.858 1.00 56.72 276 ASP A CA 1
ATOM 2029 C C . ASP A 1 276 ? 22.207 1.387 -43.431 1.00 56.72 276 ASP A C 1
ATOM 2031 O O . ASP A 1 276 ? 21.682 2.379 -42.929 1.00 56.72 276 ASP A O 1
ATOM 2035 N N . LEU A 1 277 ? 23.076 0.636 -42.749 1.00 47.78 277 LEU A N 1
ATOM 2036 C CA . LEU A 1 277 ? 23.634 1.023 -41.452 1.00 47.78 277 LEU A CA 1
ATOM 2037 C C . LEU A 1 277 ? 25.048 1.567 -41.666 1.00 47.78 277 LEU A C 1
ATOM 2039 O O . LEU A 1 277 ? 25.990 0.804 -41.881 1.00 47.78 277 LEU A O 1
ATOM 2043 N N . THR A 1 278 ? 25.206 2.888 -41.600 1.00 49.00 278 THR A N 1
ATOM 2044 C CA . THR A 1 278 ? 26.521 3.530 -41.519 1.00 49.00 278 THR A CA 1
ATOM 2045 C C . THR A 1 278 ? 27.025 3.420 -40.083 1.00 49.00 278 THR A C 1
ATOM 2047 O O . THR A 1 278 ? 26.552 4.131 -39.196 1.00 49.00 278 THR A O 1
ATOM 2050 N N . VAL A 1 279 ? 27.959 2.505 -39.833 1.00 41.97 279 VAL A N 1
ATOM 2051 C CA . VAL A 1 279 ? 28.701 2.462 -38.569 1.00 41.97 279 VAL A CA 1
ATOM 2052 C C . VAL A 1 279 ? 29.819 3.496 -38.681 1.00 41.97 279 VAL A C 1
ATOM 2054 O O . VAL A 1 279 ? 30.775 3.284 -39.419 1.00 41.97 279 VAL A O 1
ATOM 2057 N N . SER A 1 280 ? 29.665 4.643 -38.017 1.00 39.75 280 SER A N 1
ATOM 2058 C CA . SER A 1 280 ? 30.787 5.557 -37.791 1.00 39.75 280 SER A CA 1
ATOM 2059 C C . SER A 1 280 ? 31.668 4.956 -36.705 1.00 39.75 280 SER A C 1
ATOM 2061 O O . SER A 1 280 ? 31.236 4.856 -35.556 1.00 39.75 280 SER A O 1
ATOM 2063 N N . ASP A 1 281 ? 32.881 4.553 -37.069 1.00 40.81 281 ASP A N 1
ATOM 2064 C CA . ASP A 1 281 ? 33.937 4.258 -36.105 1.00 40.81 281 ASP A CA 1
ATOM 2065 C C . ASP A 1 281 ? 34.221 5.548 -35.318 1.00 40.81 281 ASP A C 1
ATOM 2067 O O . ASP A 1 281 ? 34.670 6.547 -35.877 1.00 40.81 281 ASP A O 1
ATOM 2071 N N . GLY A 1 282 ? 33.829 5.566 -34.043 1.00 39.97 282 GLY A N 1
ATOM 2072 C CA . GLY A 1 282 ? 33.978 6.725 -33.168 1.00 39.97 282 GLY A CA 1
ATOM 2073 C C . GLY A 1 282 ? 35.428 6.907 -32.732 1.00 39.97 282 GLY A C 1
ATOM 2074 O O . GLY A 1 282 ? 36.037 5.974 -32.212 1.00 39.97 282 GLY A O 1
ATOM 2075 N N . ASP A 1 283 ? 35.945 8.119 -32.925 1.00 37.62 283 ASP A N 1
ATOM 2076 C CA . ASP A 1 283 ? 37.246 8.573 -32.437 1.00 37.62 283 ASP A CA 1
ATOM 2077 C C . ASP A 1 283 ? 37.391 8.370 -30.917 1.00 37.62 283 ASP A C 1
ATOM 2079 O O . ASP A 1 283 ? 36.539 8.781 -30.123 1.00 37.62 283 ASP A O 1
ATOM 2083 N N . GLU A 1 284 ? 38.497 7.743 -30.507 1.00 36.78 284 GLU A N 1
ATOM 2084 C CA . GLU A 1 284 ? 38.851 7.536 -29.102 1.00 36.78 284 GLU A CA 1
ATOM 2085 C C . GLU A 1 284 ? 39.116 8.877 -28.387 1.00 36.78 284 GLU A C 1
ATOM 2087 O O . GLU A 1 284 ? 39.956 9.664 -28.837 1.00 36.78 284 GLU A O 1
ATOM 2092 N N . PRO A 1 285 ? 38.483 9.156 -27.230 1.00 43.28 285 PRO A N 1
ATOM 2093 C CA . PRO A 1 285 ? 38.849 10.307 -26.422 1.00 43.28 285 PRO A CA 1
ATOM 2094 C C . PRO A 1 285 ? 40.161 10.038 -25.676 1.00 43.28 285 PRO A C 1
ATOM 2096 O O . PRO A 1 285 ? 40.243 9.219 -24.759 1.00 43.28 285 PRO A O 1
ATOM 2099 N N . SER A 1 286 ? 41.197 10.784 -26.055 1.00 40.88 286 SER A N 1
ATOM 2100 C CA . SER A 1 286 ? 42.486 10.837 -25.370 1.00 40.88 286 SER A CA 1
ATOM 2101 C C . SER A 1 286 ? 42.326 11.258 -23.905 1.00 40.88 286 SER A C 1
ATOM 2103 O O . SER A 1 286 ? 41.864 12.359 -23.602 1.00 40.88 286 SER A O 1
ATOM 2105 N N . SER A 1 287 ? 42.760 10.388 -22.996 1.00 43.84 287 SER A N 1
ATOM 2106 C CA . SER A 1 287 ? 42.838 10.637 -21.559 1.00 43.84 287 SER A CA 1
ATOM 2107 C C . SER A 1 287 ? 43.928 11.659 -21.217 1.00 43.84 287 SER A C 1
ATOM 2109 O O . SER A 1 287 ? 45.098 11.446 -21.545 1.00 43.84 287 SER A O 1
ATOM 2111 N N . SER A 1 288 ? 43.594 12.703 -20.456 1.00 39.16 288 SER A N 1
ATOM 2112 C CA . SER A 1 288 ? 44.588 13.522 -19.758 1.00 39.16 288 SER A CA 1
ATOM 2113 C C . SER A 1 288 ? 44.111 13.935 -18.364 1.00 39.16 288 SER A C 1
ATOM 2115 O O . SER A 1 288 ? 43.157 14.693 -18.236 1.00 39.16 288 SER A O 1
ATOM 2117 N N . GLY A 1 289 ? 44.861 13.514 -17.342 1.00 35.41 289 GLY A N 1
ATOM 2118 C CA . GLY A 1 289 ? 45.322 14.442 -16.306 1.00 35.41 289 GLY A CA 1
ATOM 2119 C C . GLY A 1 289 ? 44.569 14.535 -14.970 1.00 35.41 289 GLY A C 1
ATOM 2120 O O . GLY A 1 289 ? 43.696 15.369 -14.810 1.00 35.41 289 GLY A O 1
ATOM 2121 N N . ASN A 1 290 ? 45.117 13.819 -13.979 1.00 35.28 290 ASN A N 1
ATOM 2122 C CA . ASN A 1 290 ? 45.688 14.357 -12.728 1.00 35.28 290 ASN A CA 1
ATOM 2123 C C . ASN A 1 290 ? 44.786 14.907 -11.587 1.00 35.28 290 ASN A C 1
ATOM 2125 O O . ASN A 1 290 ? 44.183 15.965 -11.709 1.00 35.28 290 ASN A O 1
ATOM 2129 N N . GLY A 1 291 ? 44.945 14.312 -10.390 1.00 34.25 291 GLY A N 1
ATOM 2130 C CA . GLY A 1 291 ? 45.298 15.080 -9.181 1.00 34.25 291 GLY A CA 1
ATOM 2131 C C . GLY A 1 291 ? 44.344 15.087 -7.971 1.00 34.25 291 GLY A C 1
ATOM 2132 O O . GLY A 1 291 ? 43.422 15.885 -7.925 1.00 34.25 291 GLY A O 1
ATOM 2133 N N . GLY A 1 292 ? 44.734 14.367 -6.907 1.00 33.84 292 GLY A N 1
ATOM 2134 C CA . GLY A 1 292 ? 44.880 14.964 -5.566 1.00 33.84 292 GLY A CA 1
ATOM 2135 C C . GLY A 1 292 ? 43.794 14.728 -4.501 1.00 33.84 292 GLY A C 1
ATOM 2136 O O . GLY A 1 292 ? 42.616 14.961 -4.727 1.00 33.84 292 GLY A O 1
ATOM 2137 N N . GLY A 1 293 ? 44.250 14.415 -3.278 1.00 34.97 293 GLY A N 1
ATOM 2138 C CA . GLY A 1 293 ? 43.661 14.985 -2.056 1.00 34.97 293 GLY A CA 1
ATOM 2139 C C . GLY A 1 293 ? 43.082 14.011 -1.031 1.00 34.97 293 GLY A C 1
ATOM 2140 O O . GLY A 1 293 ? 41.886 13.762 -1.014 1.00 34.97 293 GLY A O 1
ATOM 2141 N N . ALA A 1 294 ? 43.928 13.534 -0.116 1.00 42.34 294 ALA A N 1
ATOM 2142 C CA . ALA A 1 294 ? 43.528 12.849 1.109 1.00 42.34 294 ALA A CA 1
ATOM 2143 C C . ALA A 1 294 ? 42.849 13.808 2.109 1.00 42.34 294 ALA A C 1
ATOM 2145 O O . ALA A 1 294 ? 43.295 14.941 2.280 1.00 42.34 294 ALA A O 1
ATOM 2146 N N . GLY A 1 295 ? 41.842 13.320 2.837 1.00 38.50 295 GLY A N 1
ATOM 2147 C CA . GLY A 1 295 ? 41.249 14.008 3.984 1.00 38.50 295 GLY A CA 1
ATOM 2148 C C . GLY A 1 295 ? 40.692 12.999 4.982 1.00 38.50 295 GLY A C 1
ATOM 2149 O O . GLY A 1 295 ? 39.617 12.447 4.779 1.00 38.50 295 GLY A O 1
ATOM 2150 N N . ALA A 1 296 ? 41.458 12.735 6.040 1.00 40.53 296 ALA A N 1
ATOM 2151 C CA . ALA A 1 296 ? 41.040 11.949 7.192 1.00 40.53 296 ALA A CA 1
ATOM 2152 C C . ALA A 1 296 ? 40.252 12.835 8.170 1.00 40.53 296 ALA A C 1
ATOM 2154 O O . ALA A 1 296 ? 40.706 13.925 8.514 1.00 40.53 296 ALA A O 1
ATOM 2155 N N . GLY A 1 297 ? 39.111 12.346 8.652 1.00 37.31 297 GLY A N 1
ATOM 2156 C CA . GLY A 1 297 ? 38.344 12.956 9.735 1.00 37.31 297 GLY A CA 1
ATOM 2157 C C . GLY A 1 297 ? 37.843 11.868 10.676 1.00 37.31 297 GLY A C 1
ATOM 2158 O O . GLY A 1 297 ? 37.001 11.063 10.295 1.00 37.31 297 GLY A O 1
ATOM 2159 N N . ALA A 1 298 ? 38.413 11.827 11.878 1.00 39.09 298 ALA A N 1
ATOM 2160 C CA . ALA A 1 298 ? 38.041 10.936 12.966 1.00 39.09 298 ALA A CA 1
ATOM 2161 C C . ALA A 1 298 ? 37.184 11.683 14.002 1.00 39.09 298 ALA A C 1
ATOM 2163 O O . ALA A 1 298 ? 37.461 12.836 14.323 1.00 39.09 298 ALA A O 1
ATOM 2164 N N . GLY A 1 299 ? 36.197 10.982 14.556 1.00 36.00 299 GLY A N 1
ATOM 2165 C CA . GLY A 1 299 ? 35.371 11.353 15.712 1.00 36.00 299 GLY A CA 1
ATOM 2166 C C . GLY A 1 299 ? 34.125 10.462 15.683 1.00 36.00 299 GLY A C 1
ATOM 2167 O O . GLY A 1 299 ? 33.470 10.402 14.655 1.00 36.00 299 GLY A O 1
ATOM 2168 N N . GLY A 1 300 ? 33.778 9.633 16.667 1.00 36.66 300 GLY A N 1
ATOM 2169 C CA . GLY A 1 300 ? 34.007 9.694 18.107 1.00 36.66 300 GLY A CA 1
ATOM 2170 C C . GLY A 1 300 ? 32.676 10.050 18.777 1.00 36.66 300 GLY A C 1
ATOM 2171 O O . GLY A 1 300 ? 32.262 11.199 18.679 1.00 36.66 300 GLY A O 1
ATOM 2172 N N . GLY A 1 301 ? 32.007 9.091 19.430 1.00 34.50 301 GLY A N 1
ATOM 2173 C CA . GLY A 1 301 ? 30.802 9.366 20.224 1.00 34.50 301 GLY A CA 1
ATOM 2174 C C . GLY A 1 301 ? 29.941 8.139 20.527 1.00 34.50 301 GLY A C 1
ATOM 2175 O O . GLY A 1 301 ? 29.323 7.573 19.633 1.00 34.50 301 GLY A O 1
ATOM 2176 N N . ASP A 1 302 ? 29.930 7.760 21.800 1.00 32.47 302 ASP A N 1
ATOM 2177 C CA . ASP A 1 302 ? 29.283 6.608 22.420 1.00 32.47 302 ASP A CA 1
ATOM 2178 C C . ASP A 1 302 ? 27.748 6.694 22.586 1.00 32.47 302 ASP A C 1
ATOM 2180 O O . ASP A 1 302 ? 27.182 7.756 22.812 1.00 32.47 302 ASP A O 1
ATOM 2184 N N . ALA A 1 303 ? 27.147 5.498 22.586 1.00 37.06 303 ALA A N 1
ATOM 2185 C CA . ALA A 1 303 ? 26.151 4.947 23.517 1.00 37.06 303 ALA A CA 1
ATOM 2186 C C . ALA A 1 303 ? 24.782 5.619 23.813 1.00 37.06 303 ALA A C 1
ATOM 2188 O O . ALA A 1 303 ? 24.673 6.723 24.332 1.00 37.06 303 ALA A O 1
ATOM 2189 N N . ALA A 1 304 ? 23.784 4.720 23.752 1.00 35.06 304 ALA A N 1
ATOM 2190 C CA . ALA A 1 304 ? 22.662 4.508 24.679 1.00 35.06 304 ALA A CA 1
ATOM 2191 C C . ALA A 1 304 ? 21.284 5.114 24.352 1.00 35.06 304 ALA A C 1
ATOM 2193 O O . ALA A 1 304 ? 21.117 6.314 24.185 1.00 35.06 304 ALA A O 1
ATOM 2194 N N . GLY A 1 305 ? 20.272 4.234 24.420 1.00 32.06 305 GLY A N 1
ATOM 2195 C CA . GLY A 1 305 ? 18.872 4.594 24.656 1.00 32.06 305 GLY A CA 1
ATOM 2196 C C . GLY A 1 305 ? 17.904 4.149 23.564 1.00 32.06 305 GLY A C 1
ATOM 2197 O O . GLY A 1 305 ? 17.406 4.981 22.818 1.00 32.06 305 GLY A O 1
ATOM 2198 N N . ALA A 1 306 ? 17.588 2.852 23.489 1.00 31.78 306 ALA A N 1
ATOM 2199 C CA . ALA A 1 306 ? 16.475 2.361 22.674 1.00 31.78 306 ALA A CA 1
ATOM 2200 C C . ALA A 1 306 ? 15.131 2.743 23.326 1.00 31.78 306 ALA A C 1
ATOM 2202 O O . ALA A 1 306 ? 14.511 1.945 24.026 1.00 31.78 306 A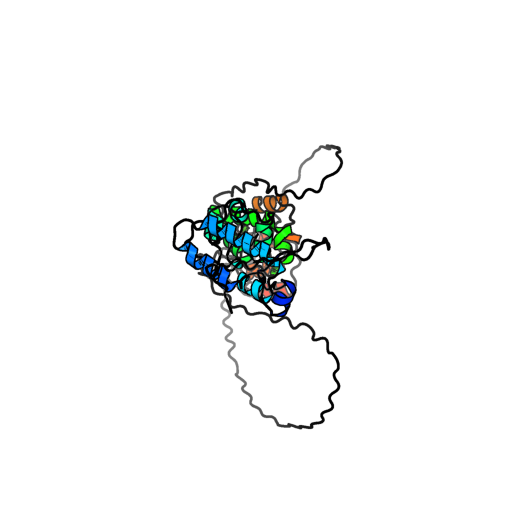LA A O 1
ATOM 2203 N N . ALA A 1 307 ? 14.716 3.989 23.116 1.00 32.16 307 ALA A N 1
ATOM 2204 C CA . ALA A 1 307 ? 13.317 4.386 23.094 1.00 32.16 307 ALA A CA 1
ATOM 2205 C C . ALA A 1 307 ? 12.875 4.344 21.628 1.00 32.16 307 ALA A C 1
ATOM 2207 O O . ALA A 1 307 ? 13.586 4.854 20.767 1.00 32.16 307 ALA A O 1
ATOM 2208 N N . VAL A 1 308 ? 11.745 3.699 21.338 1.00 40.94 308 VAL A N 1
ATOM 2209 C CA . VAL A 1 308 ? 11.171 3.634 19.987 1.00 40.94 308 VAL A CA 1
ATOM 2210 C C . VAL A 1 308 ? 10.833 5.065 19.543 1.00 40.94 308 VAL A C 1
ATOM 2212 O O . VAL A 1 308 ? 9.977 5.688 20.175 1.00 40.94 308 VAL A O 1
ATOM 2215 N N . PRO A 1 309 ? 11.489 5.632 18.514 1.00 34.09 309 PRO A N 1
ATOM 2216 C CA . PRO A 1 309 ? 11.127 6.946 18.025 1.00 34.09 309 PRO A CA 1
ATOM 2217 C C . PRO A 1 309 ? 9.933 6.792 17.082 1.00 34.09 309 PRO A C 1
ATOM 2219 O O . PRO A 1 309 ? 10.092 6.457 15.913 1.00 34.09 309 PRO A O 1
ATOM 2222 N N . SER A 1 310 ? 8.735 7.108 17.574 1.00 41.16 310 SER A N 1
ATOM 2223 C CA . SER A 1 310 ? 7.647 7.593 16.716 1.00 41.16 310 SER A CA 1
ATOM 2224 C C . SER A 1 310 ? 7.960 9.044 16.331 1.00 41.16 310 SER A C 1
ATOM 2226 O O . SER A 1 310 ? 7.329 10.001 16.767 1.00 41.16 310 SER A O 1
ATOM 2228 N N . ALA A 1 311 ? 9.062 9.208 15.608 1.00 38.50 311 ALA A N 1
ATOM 2229 C CA . ALA A 1 311 ? 9.438 10.432 14.935 1.00 38.50 311 ALA A CA 1
ATOM 2230 C C . ALA A 1 311 ? 9.538 10.037 13.470 1.00 38.50 311 ALA A C 1
ATOM 2232 O O . ALA A 1 311 ? 10.618 9.725 12.969 1.00 38.50 311 ALA A O 1
ATOM 2233 N N . ALA A 1 312 ? 8.383 9.973 12.805 1.00 41.78 312 ALA A N 1
ATOM 2234 C CA . ALA A 1 312 ? 8.366 10.134 11.365 1.00 41.78 312 ALA A CA 1
ATOM 2235 C C . ALA A 1 312 ? 9.096 11.455 11.113 1.00 41.78 312 ALA A C 1
ATOM 2237 O O . ALA A 1 312 ? 8.605 12.520 11.481 1.00 41.78 312 ALA A O 1
ATOM 2238 N N . ALA A 1 313 ? 10.338 11.370 10.638 1.00 39.72 313 ALA A N 1
ATOM 2239 C CA . ALA A 1 313 ? 11.054 12.540 10.181 1.00 39.72 313 ALA A CA 1
ATOM 2240 C C . ALA A 1 313 ? 10.124 13.264 9.201 1.00 39.72 313 ALA A C 1
ATOM 2242 O O . ALA A 1 313 ? 9.516 12.603 8.356 1.00 39.72 313 ALA A O 1
ATOM 2243 N N . ASP A 1 314 ? 10.001 14.586 9.337 1.00 50.16 314 ASP A N 1
ATOM 2244 C CA . ASP A 1 314 ? 9.361 15.472 8.359 1.00 50.16 314 ASP A CA 1
ATOM 2245 C C . ASP A 1 314 ? 10.165 15.424 7.043 1.00 50.16 314 ASP A C 1
ATOM 2247 O O . ASP A 1 314 ? 10.783 16.397 6.611 1.00 50.16 314 ASP A O 1
ATOM 2251 N N . VAL A 1 315 ? 10.226 14.255 6.405 1.00 53.12 315 VAL A N 1
ATOM 2252 C CA . VAL A 1 315 ? 10.722 14.076 5.049 1.00 53.12 315 VAL A CA 1
ATOM 2253 C C . VAL A 1 315 ? 9.603 14.585 4.169 1.00 53.12 315 VAL A C 1
ATOM 2255 O O . VAL A 1 315 ? 8.706 13.854 3.747 1.00 53.12 315 VAL A O 1
ATOM 2258 N N . LYS A 1 316 ? 9.623 15.896 3.953 1.00 58.94 316 LYS A N 1
ATOM 2259 C CA . LYS A 1 316 ? 8.779 16.534 2.962 1.00 58.94 316 LYS A CA 1
ATOM 2260 C C . LYS A 1 316 ? 9.274 16.078 1.589 1.00 58.94 316 LYS A C 1
ATOM 2262 O O . LYS A 1 316 ? 10.196 16.667 1.038 1.00 58.94 316 LYS A O 1
ATOM 2267 N N . LEU A 1 317 ? 8.695 14.993 1.076 1.00 53.94 317 LEU A N 1
ATOM 2268 C CA . LEU A 1 317 ? 8.862 14.577 -0.315 1.00 53.94 317 LEU A CA 1
ATOM 2269 C C . LEU A 1 317 ? 8.185 15.625 -1.202 1.00 53.94 317 LEU A C 1
ATOM 2271 O O . LEU A 1 317 ? 6.977 15.577 -1.427 1.00 53.94 317 LEU A O 1
ATOM 2275 N N . GLU A 1 318 ? 8.960 16.614 -1.639 1.00 50.19 318 GLU A N 1
ATOM 2276 C CA . GLU A 1 318 ? 8.578 17.498 -2.737 1.00 50.19 318 GLU A CA 1
ATOM 2277 C C . GLU A 1 318 ? 8.973 16.803 -4.039 1.00 50.19 318 GLU A C 1
ATOM 2279 O O . GLU A 1 318 ? 10.148 16.518 -4.259 1.00 50.19 318 GLU A O 1
ATOM 2284 N N . TRP A 1 319 ? 7.995 16.470 -4.879 1.00 52.59 319 TRP A N 1
ATOM 2285 C CA . TRP A 1 319 ? 8.257 15.709 -6.093 1.00 52.59 319 TRP A CA 1
ATOM 2286 C C . TRP A 1 319 ? 8.660 16.648 -7.242 1.00 52.59 319 TRP A C 1
ATOM 2288 O O . TRP A 1 319 ? 7.980 17.649 -7.485 1.00 52.59 319 TRP A O 1
ATOM 2298 N N . PRO A 1 320 ? 9.739 16.361 -7.990 1.00 42.38 320 PRO A N 1
ATOM 2299 C CA . PRO A 1 320 ? 10.161 17.201 -9.102 1.00 42.38 320 PRO A CA 1
ATOM 2300 C C . PRO A 1 320 ? 9.185 17.098 -10.284 1.00 42.38 320 PRO A C 1
ATOM 2302 O O . PRO A 1 320 ? 8.823 16.013 -10.745 1.00 42.38 320 PRO A O 1
ATOM 2305 N N . GLY A 1 321 ? 8.755 18.259 -10.784 1.00 42.75 321 GLY A N 1
ATOM 2306 C CA . GLY A 1 321 ? 7.821 18.389 -11.902 1.00 42.75 321 GLY A CA 1
ATOM 2307 C C . GLY A 1 321 ? 8.435 18.139 -13.289 1.00 42.75 321 GLY A C 1
ATOM 2308 O O . GLY A 1 321 ? 9.619 18.366 -13.523 1.00 42.75 321 GLY A O 1
ATOM 2309 N N . GLU A 1 322 ? 7.561 17.727 -14.217 1.00 44.38 322 GLU A N 1
ATOM 2310 C CA . GLU A 1 322 ? 7.710 17.705 -15.690 1.00 44.38 322 GLU A CA 1
ATOM 2311 C C . GLU A 1 322 ? 8.581 16.622 -16.362 1.00 44.38 322 GLU A C 1
ATOM 2313 O O . GLU A 1 322 ? 8.863 16.695 -17.559 1.00 44.38 322 GLU A O 1
ATOM 2318 N N . GLY A 1 323 ? 8.891 15.526 -15.667 1.00 56.75 323 GLY A N 1
ATOM 2319 C CA . GLY A 1 323 ? 9.172 14.244 -16.327 1.00 56.75 323 GLY A CA 1
ATOM 2320 C C . GLY A 1 323 ? 7.879 13.461 -16.577 1.00 56.75 323 GLY A C 1
ATOM 2321 O O . GLY A 1 323 ? 6.949 13.544 -15.777 1.00 56.75 323 GLY A O 1
ATOM 2322 N N . ALA A 1 324 ? 7.798 12.664 -17.651 1.00 63.47 324 ALA A N 1
ATOM 2323 C CA . ALA A 1 324 ? 6.738 11.662 -17.806 1.00 63.47 324 ALA A CA 1
ATOM 2324 C C . ALA A 1 324 ? 6.910 10.578 -16.727 1.00 63.47 324 ALA A C 1
ATOM 2326 O O . ALA A 1 324 ? 7.505 9.530 -16.976 1.00 63.47 324 ALA A O 1
ATOM 2327 N N . ALA A 1 325 ? 6.455 10.874 -15.509 1.00 74.25 325 ALA A N 1
ATOM 2328 C CA . ALA A 1 325 ? 6.547 9.982 -14.369 1.00 74.25 325 ALA A CA 1
ATOM 2329 C C . ALA A 1 325 ? 5.760 8.715 -14.699 1.00 74.25 325 ALA A C 1
ATOM 2331 O O . ALA A 1 325 ? 4.553 8.776 -14.938 1.00 74.25 325 ALA A O 1
ATOM 2332 N N . CYS A 1 326 ? 6.433 7.569 -14.757 1.00 86.50 326 CYS A N 1
ATOM 2333 C CA . CYS A 1 326 ? 5.748 6.289 -14.768 1.00 86.50 326 CYS A CA 1
ATOM 2334 C C . CYS A 1 326 ? 5.733 5.727 -13.350 1.00 86.50 326 CYS A C 1
ATOM 2336 O O . CYS A 1 326 ? 6.615 6.012 -12.542 1.00 86.50 326 CYS A O 1
ATOM 2338 N N . SER A 1 327 ? 4.691 4.968 -13.031 1.00 90.31 327 SER A N 1
ATOM 2339 C CA . SER A 1 327 ? 4.694 4.150 -11.832 1.00 90.31 327 SER A CA 1
ATOM 2340 C C . SER A 1 327 ? 5.072 2.733 -12.238 1.00 90.31 327 SER A C 1
ATOM 2342 O O . SER A 1 327 ? 4.661 2.259 -13.302 1.00 90.31 327 SER A O 1
ATOM 2344 N N . CYS A 1 328 ? 5.907 2.073 -11.446 1.00 92.00 328 CYS A N 1
ATOM 2345 C CA . CYS A 1 328 ? 6.393 0.746 -11.775 1.00 92.00 328 CYS A CA 1
ATOM 2346 C C . CYS A 1 328 ? 6.382 -0.190 -10.558 1.00 92.00 328 CYS A C 1
ATOM 2348 O O . CYS A 1 328 ? 6.369 0.249 -9.403 1.00 92.00 328 CYS A O 1
ATOM 2350 N N . THR A 1 329 ? 6.266 -1.499 -10.804 1.00 94.31 329 THR A N 1
ATOM 2351 C CA . THR A 1 329 ? 6.318 -2.490 -9.721 1.00 94.31 329 THR A CA 1
ATOM 2352 C C . THR A 1 329 ? 7.769 -2.682 -9.258 1.00 94.31 329 THR A C 1
ATOM 2354 O O . THR A 1 329 ? 8.695 -2.475 -10.050 1.00 94.31 329 THR A O 1
ATOM 2357 N N . PRO A 1 330 ? 8.016 -3.128 -8.011 1.00 94.56 330 PRO A N 1
ATOM 2358 C CA . PRO A 1 330 ? 9.377 -3.357 -7.521 1.00 94.56 330 PRO A CA 1
ATOM 2359 C C . PRO A 1 330 ? 10.226 -4.271 -8.418 1.00 94.56 330 PRO A C 1
ATOM 2361 O O . PRO A 1 330 ? 11.421 -4.039 -8.582 1.00 94.56 330 PRO A O 1
ATOM 2364 N N . GLY A 1 331 ? 9.608 -5.277 -9.046 1.00 90.06 331 GLY A N 1
ATOM 2365 C CA . GLY A 1 331 ? 10.292 -6.214 -9.944 1.00 90.06 331 GLY A CA 1
ATOM 2366 C C . GLY A 1 331 ? 10.629 -5.658 -11.333 1.00 90.06 331 GLY A C 1
ATOM 2367 O O . GLY A 1 331 ? 11.432 -6.259 -12.046 1.00 90.06 331 GLY A O 1
ATOM 2368 N N . GLU A 1 332 ? 10.039 -4.528 -11.723 1.00 89.19 332 GLU A N 1
ATOM 2369 C CA . GLU A 1 332 ? 10.221 -3.893 -13.038 1.00 89.19 332 GLU A CA 1
ATOM 2370 C C . GLU A 1 332 ? 11.137 -2.665 -12.986 1.00 89.19 332 GLU A C 1
ATOM 2372 O O . GLU A 1 332 ? 11.412 -2.046 -14.016 1.00 89.19 332 GLU A O 1
ATOM 2377 N N . CYS A 1 333 ? 11.613 -2.321 -11.791 1.00 90.81 333 CYS A N 1
ATOM 2378 C CA . CYS A 1 333 ? 12.333 -1.092 -11.515 1.00 90.81 333 CYS A CA 1
ATOM 2379 C C . CYS A 1 333 ? 13.761 -1.353 -11.037 1.00 90.81 333 CYS A C 1
ATOM 2381 O O . CYS A 1 333 ? 14.058 -2.396 -10.441 1.00 90.81 333 CYS A O 1
ATOM 2383 N N . PHE A 1 334 ? 14.651 -0.399 -11.314 1.00 92.44 334 PHE A N 1
ATOM 2384 C CA . PHE A 1 334 ? 16.076 -0.536 -11.025 1.00 92.44 334 PHE A CA 1
ATOM 2385 C C . PHE A 1 334 ? 16.651 0.684 -10.306 1.00 92.44 334 PHE A C 1
ATOM 2387 O O . PHE A 1 334 ? 16.205 1.806 -10.541 1.00 92.44 334 PHE A O 1
ATOM 2394 N N . THR A 1 335 ? 17.660 0.476 -9.453 1.00 91.56 335 THR A N 1
ATOM 2395 C CA . THR A 1 335 ? 18.337 1.579 -8.746 1.00 91.56 335 THR A CA 1
ATOM 2396 C C . THR A 1 335 ? 19.528 2.168 -9.509 1.00 91.56 335 THR A C 1
ATOM 2398 O O . THR A 1 335 ? 19.849 3.339 -9.324 1.00 91.5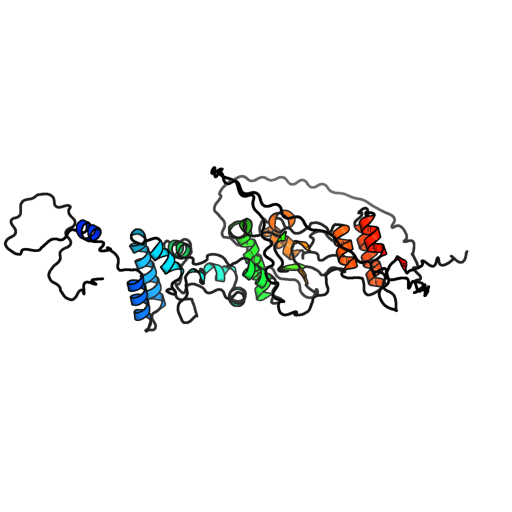6 335 THR A O 1
ATOM 2401 N N . ALA A 1 336 ? 20.215 1.388 -10.351 1.00 84.94 336 ALA A N 1
ATOM 2402 C CA . ALA A 1 336 ? 21.468 1.820 -10.965 1.00 84.94 336 ALA A CA 1
ATOM 2403 C C . ALA A 1 336 ? 21.259 2.778 -12.161 1.00 84.94 336 ALA A C 1
ATOM 2405 O O . ALA A 1 336 ? 20.544 2.433 -13.108 1.00 84.94 336 ALA A O 1
ATOM 2406 N N . PRO A 1 337 ? 21.938 3.941 -12.184 1.00 69.44 337 PRO A N 1
ATOM 2407 C CA . PRO A 1 337 ? 22.090 4.759 -13.389 1.00 69.44 337 PRO A CA 1
ATOM 2408 C C . PRO A 1 337 ? 23.078 4.122 -14.394 1.00 69.44 337 PRO A C 1
ATOM 2410 O O . PRO A 1 337 ? 23.939 3.342 -13.980 1.00 69.44 337 PRO A O 1
ATOM 2413 N N . PRO A 1 338 ? 23.087 4.506 -15.691 1.00 54.12 338 PRO A N 1
ATOM 2414 C CA . PRO A 1 338 ? 22.059 5.157 -16.500 1.00 54.12 338 PRO A CA 1
ATOM 2415 C C . PRO A 1 338 ? 21.937 4.457 -17.869 1.00 54.12 338 PRO A C 1
ATOM 2417 O O . PRO A 1 338 ? 21.993 5.087 -18.925 1.00 54.12 338 PRO A O 1
ATOM 2420 N N . ASN A 1 339 ? 21.801 3.135 -17.897 1.00 61.84 339 ASN A N 1
ATOM 2421 C CA . ASN A 1 339 ? 21.356 2.506 -19.131 1.00 61.84 339 ASN A CA 1
ATOM 2422 C C . ASN A 1 339 ? 19.845 2.717 -19.150 1.00 61.84 339 ASN A C 1
ATOM 2424 O O . ASN A 1 339 ? 19.124 1.847 -18.669 1.00 61.84 339 ASN A O 1
ATOM 2428 N N . ASN A 1 340 ? 19.394 3.879 -19.650 1.00 71.25 340 ASN A N 1
ATOM 2429 C CA . ASN A 1 340 ? 18.001 4.366 -19.786 1.00 71.25 340 ASN A CA 1
ATOM 2430 C C . ASN A 1 340 ? 17.047 3.401 -20.527 1.00 71.25 340 ASN A C 1
ATOM 2432 O O . ASN A 1 340 ? 16.025 3.798 -21.065 1.00 71.25 340 ASN A O 1
ATOM 2436 N N . ILE A 1 341 ? 17.400 2.130 -20.627 1.00 79.81 341 ILE A N 1
ATOM 2437 C CA . ILE A 1 341 ? 16.649 1.021 -21.173 1.00 79.81 341 ILE A CA 1
ATOM 2438 C C . ILE A 1 341 ? 15.421 0.753 -20.309 1.00 79.81 341 ILE A C 1
ATOM 2440 O O . ILE A 1 341 ? 14.345 0.563 -20.851 1.00 79.81 341 ILE A O 1
ATOM 2444 N N . MET A 1 342 ? 15.565 0.736 -18.984 1.00 84.25 342 MET A N 1
ATOM 2445 C CA . MET A 1 342 ? 14.496 0.336 -18.065 1.00 84.25 342 MET A CA 1
ATOM 2446 C C . MET A 1 342 ? 14.057 1.476 -17.163 1.00 84.25 342 MET A C 1
ATOM 2448 O O . MET A 1 342 ? 14.779 2.459 -17.011 1.00 84.25 342 MET A O 1
ATOM 2452 N N . ALA A 1 343 ? 12.875 1.316 -16.566 1.00 87.00 343 ALA A N 1
ATOM 2453 C CA . ALA A 1 343 ? 12.382 2.228 -15.550 1.00 87.00 343 ALA A CA 1
ATOM 2454 C C . ALA A 1 343 ? 13.371 2.270 -14.376 1.00 87.00 343 ALA A C 1
ATOM 2456 O O . ALA A 1 343 ? 13.680 1.243 -13.760 1.00 87.00 343 ALA A O 1
ATOM 2457 N N . ARG A 1 344 ? 13.891 3.463 -14.096 1.00 90.44 344 ARG A N 1
ATOM 2458 C CA . ARG A 1 344 ? 14.773 3.710 -12.958 1.00 90.44 344 ARG A CA 1
ATOM 2459 C C . ARG A 1 344 ? 13.963 4.402 -11.877 1.00 90.44 344 ARG A C 1
ATOM 2461 O O . ARG A 1 344 ? 13.257 5.359 -12.171 1.00 90.44 344 ARG A O 1
ATOM 2468 N N . VAL A 1 345 ? 14.077 3.908 -10.651 1.00 92.56 345 VAL A N 1
ATOM 2469 C CA . VAL A 1 345 ? 13.443 4.533 -9.486 1.00 92.56 345 VAL A CA 1
ATOM 2470 C C . VAL A 1 345 ? 14.037 5.924 -9.284 1.00 92.56 345 VAL A C 1
ATOM 2472 O O . VAL A 1 345 ? 15.256 6.083 -9.378 1.00 92.56 345 VAL A O 1
ATOM 2475 N N . ASP A 1 346 ? 13.179 6.912 -9.042 1.00 92.25 346 ASP A N 1
ATOM 2476 C CA . ASP A 1 346 ? 13.604 8.302 -8.874 1.00 92.25 346 ASP A CA 1
ATOM 2477 C C . ASP A 1 346 ? 14.550 8.450 -7.673 1.00 92.25 346 ASP A C 1
ATOM 2479 O O . ASP A 1 346 ? 14.420 7.745 -6.668 1.00 92.25 346 ASP A O 1
ATOM 2483 N N . ASP A 1 347 ? 15.514 9.369 -7.770 1.00 91.88 347 ASP A N 1
ATOM 2484 C CA . ASP A 1 347 ? 16.528 9.545 -6.724 1.00 91.88 347 ASP A CA 1
ATOM 2485 C C . ASP A 1 347 ? 15.898 9.984 -5.390 1.00 91.88 347 ASP A C 1
ATOM 2487 O O . ASP A 1 347 ? 16.293 9.470 -4.346 1.00 91.88 347 ASP A O 1
ATOM 2491 N N . ASP A 1 348 ? 14.832 10.790 -5.425 1.00 92.69 348 ASP A N 1
ATOM 2492 C CA . ASP A 1 348 ? 14.077 11.196 -4.229 1.00 92.69 348 ASP A CA 1
ATOM 2493 C C . ASP A 1 348 ? 13.387 10.004 -3.545 1.00 92.69 348 ASP A C 1
ATOM 2495 O O . ASP A 1 348 ? 13.311 9.922 -2.319 1.00 92.69 348 ASP A O 1
ATOM 2499 N N . VAL A 1 349 ? 12.916 9.028 -4.332 1.00 94.38 349 VAL A N 1
ATOM 2500 C CA . VAL A 1 349 ? 12.332 7.786 -3.802 1.00 94.38 349 VAL A CA 1
ATOM 2501 C C . VAL A 1 349 ? 13.415 6.958 -3.122 1.00 94.38 349 VAL A C 1
ATOM 2503 O O . VAL A 1 349 ? 13.196 6.439 -2.029 1.00 94.38 349 VAL A O 1
ATOM 2506 N N . LEU A 1 350 ? 14.590 6.834 -3.745 1.00 95.25 350 LEU A N 1
ATOM 2507 C CA . LEU A 1 350 ? 15.723 6.111 -3.164 1.00 95.25 350 LEU A CA 1
ATOM 2508 C C . LEU A 1 350 ? 16.228 6.784 -1.883 1.00 95.25 350 LEU A C 1
ATOM 2510 O O . LEU A 1 350 ? 16.532 6.082 -0.916 1.00 95.25 350 LEU A O 1
ATOM 2514 N N . GLU A 1 351 ? 16.274 8.116 -1.855 1.00 95.75 351 GLU A N 1
ATOM 2515 C CA . GLU A 1 351 ? 16.627 8.894 -0.670 1.00 95.75 351 GLU A CA 1
ATOM 2516 C C . 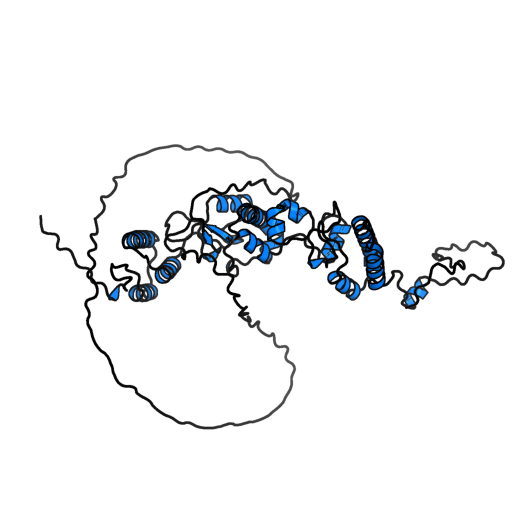GLU A 1 351 ? 15.602 8.697 0.448 1.00 95.75 351 GLU A C 1
ATOM 2518 O O . GLU A 1 351 ? 15.991 8.393 1.573 1.00 95.75 351 GLU A O 1
ATOM 2523 N N . ALA A 1 352 ? 14.302 8.753 0.150 1.00 96.06 352 ALA A N 1
ATOM 2524 C CA . ALA A 1 352 ? 13.254 8.504 1.137 1.00 96.06 352 ALA A CA 1
ATOM 2525 C C . ALA A 1 352 ? 13.299 7.075 1.705 1.00 96.06 352 ALA A C 1
ATOM 2527 O O . ALA A 1 352 ? 13.158 6.881 2.914 1.00 96.06 352 ALA A O 1
ATOM 2528 N N . ILE A 1 353 ? 13.549 6.066 0.861 1.00 97.00 353 ILE A N 1
ATOM 2529 C CA . ILE A 1 353 ? 13.742 4.673 1.296 1.00 97.00 353 ILE A CA 1
ATOM 2530 C C . ILE A 1 353 ? 14.939 4.580 2.252 1.00 97.00 353 ILE A C 1
ATOM 2532 O O . ILE A 1 353 ? 14.839 3.961 3.314 1.00 97.00 353 ILE A O 1
ATOM 2536 N N . ALA A 1 354 ? 16.060 5.214 1.900 1.00 96.88 354 ALA A N 1
ATOM 2537 C CA . ALA A 1 354 ? 17.257 5.226 2.732 1.00 96.88 354 ALA A CA 1
ATOM 2538 C C . ALA A 1 354 ? 17.036 5.985 4.053 1.00 96.88 354 ALA A C 1
ATOM 2540 O O . ALA A 1 354 ? 17.459 5.506 5.106 1.00 96.88 354 ALA A O 1
ATOM 2541 N N . ALA A 1 355 ? 16.331 7.118 4.018 1.00 96.81 355 ALA A N 1
ATOM 2542 C CA . ALA A 1 355 ? 15.976 7.918 5.189 1.00 96.81 355 ALA A CA 1
ATOM 2543 C C . ALA A 1 355 ? 15.082 7.144 6.170 1.00 96.81 355 ALA A C 1
ATOM 2545 O O . ALA A 1 355 ? 15.226 7.289 7.382 1.00 96.81 355 ALA A O 1
ATOM 2546 N N . ALA A 1 356 ? 14.223 6.257 5.661 1.00 96.94 356 ALA A N 1
ATOM 2547 C CA . ALA A 1 356 ? 13.427 5.335 6.471 1.00 96.94 356 ALA A CA 1
ATOM 2548 C C . ALA A 1 356 ? 14.232 4.140 7.031 1.00 96.94 356 ALA A C 1
ATOM 2550 O O . ALA A 1 356 ? 13.669 3.267 7.692 1.00 96.94 356 ALA A O 1
ATOM 2551 N N . GLY A 1 357 ? 15.542 4.052 6.765 1.00 97.38 357 GLY A N 1
ATOM 2552 C CA . GLY A 1 357 ? 16.380 2.927 7.191 1.00 97.38 357 GLY A CA 1
ATOM 2553 C C . GLY A 1 357 ? 16.052 1.616 6.466 1.00 97.38 357 GLY A C 1
ATOM 2554 O O . GLY A 1 357 ? 16.261 0.522 7.006 1.00 97.38 357 GLY A O 1
ATOM 2555 N N . LEU A 1 358 ? 15.504 1.714 5.253 1.00 97.62 358 LEU A N 1
ATOM 2556 C CA . LEU A 1 358 ? 15.148 0.577 4.414 1.00 97.62 358 LEU A CA 1
ATOM 2557 C C . LEU A 1 358 ? 16.155 0.412 3.274 1.00 97.62 358 LEU A C 1
ATOM 2559 O O . LEU A 1 358 ? 16.769 1.353 2.779 1.00 97.62 358 LEU A O 1
ATOM 2563 N N . SER A 1 359 ? 16.321 -0.828 2.837 1.00 97.38 359 SER A N 1
ATOM 2564 C CA . SER A 1 359 ? 17.131 -1.204 1.689 1.00 97.38 359 SER A CA 1
ATOM 2565 C C . SER A 1 359 ? 16.216 -1.469 0.503 1.00 97.38 359 SER A C 1
ATOM 2567 O O . SER A 1 359 ? 15.423 -2.415 0.507 1.00 97.38 359 SER A O 1
ATOM 2569 N N . ALA A 1 360 ? 16.379 -0.665 -0.551 1.00 96.31 360 ALA A N 1
ATOM 2570 C CA . ALA A 1 360 ? 15.632 -0.803 -1.799 1.00 96.31 360 ALA A CA 1
ATOM 2571 C C . ALA A 1 360 ? 15.651 -2.255 -2.314 1.00 96.31 360 ALA A C 1
ATOM 2573 O O . ALA A 1 360 ? 14.618 -2.800 -2.694 1.00 96.31 360 ALA A O 1
ATOM 2574 N N . LYS A 1 361 ? 16.809 -2.924 -2.239 1.00 95.69 361 LYS A N 1
ATOM 2575 C CA . LYS A 1 361 ? 16.975 -4.296 -2.728 1.00 95.69 361 LYS A CA 1
ATOM 2576 C C . LYS A 1 361 ? 16.375 -5.354 -1.813 1.00 95.69 361 LYS A C 1
ATOM 2578 O O . LYS A 1 361 ? 15.708 -6.260 -2.298 1.00 95.69 361 LYS A O 1
ATOM 2583 N N . THR A 1 362 ? 16.692 -5.314 -0.522 1.00 96.69 362 THR A N 1
ATOM 2584 C CA . THR A 1 362 ? 16.358 -6.427 0.383 1.00 96.69 362 THR A CA 1
ATOM 2585 C C . THR A 1 362 ? 14.965 -6.298 0.968 1.00 96.69 362 THR A C 1
ATOM 2587 O O . THR A 1 362 ? 14.280 -7.308 1.066 1.00 96.69 362 THR A O 1
ATOM 2590 N N . ASP A 1 363 ? 14.545 -5.081 1.315 1.00 97.25 363 ASP A N 1
ATOM 2591 C CA . ASP A 1 363 ? 13.248 -4.849 1.951 1.00 97.25 363 ASP A CA 1
ATOM 2592 C C . ASP A 1 363 ? 12.161 -4.642 0.888 1.00 97.25 363 ASP A C 1
ATOM 2594 O O . ASP A 1 363 ? 11.111 -5.280 0.931 1.00 97.25 363 ASP A O 1
ATOM 2598 N N . LEU A 1 364 ? 12.435 -3.809 -0.125 1.00 96.69 364 LEU A N 1
ATOM 2599 C CA . LEU A 1 364 ? 11.442 -3.480 -1.153 1.00 96.69 364 LEU A CA 1
ATOM 2600 C C . LEU A 1 364 ? 11.496 -4.370 -2.398 1.00 96.69 364 LEU A C 1
ATOM 2602 O O . LEU A 1 364 ? 10.520 -4.402 -3.145 1.00 96.69 364 LEU A O 1
ATOM 2606 N N . GLY A 1 365 ? 12.577 -5.131 -2.592 1.00 96.00 365 GLY A N 1
ATOM 2607 C CA . GLY A 1 365 ? 12.766 -6.029 -3.738 1.00 96.00 365 GLY A CA 1
ATOM 2608 C C . GLY A 1 365 ? 13.114 -5.330 -5.053 1.00 96.00 365 GLY A C 1
ATOM 2609 O O . GLY A 1 365 ? 12.971 -5.936 -6.111 1.00 96.00 365 GLY A O 1
ATOM 2610 N N . ILE A 1 366 ? 13.573 -4.080 -4.990 1.00 95.38 366 ILE A N 1
ATOM 2611 C CA . ILE A 1 366 ? 14.001 -3.288 -6.143 1.00 95.38 366 ILE A CA 1
ATOM 2612 C C . ILE A 1 366 ? 15.342 -3.829 -6.648 1.00 95.38 366 ILE A C 1
ATOM 2614 O O . ILE A 1 366 ? 16.328 -3.918 -5.908 1.00 95.38 366 ILE A O 1
ATOM 2618 N N . ALA A 1 367 ? 15.407 -4.211 -7.919 1.00 92.69 367 ALA A N 1
ATOM 2619 C CA . ALA A 1 367 ? 16.636 -4.743 -8.489 1.00 92.69 367 ALA A CA 1
ATOM 2620 C C . ALA A 1 367 ? 17.707 -3.645 -8.624 1.00 92.69 367 ALA A C 1
ATOM 2622 O O . ALA A 1 367 ? 17.418 -2.476 -8.847 1.00 92.69 367 ALA A O 1
ATOM 2623 N N . VAL A 1 368 ? 18.987 -4.009 -8.511 1.00 91.94 368 VAL A N 1
ATOM 2624 C CA . VAL A 1 368 ? 20.069 -3.018 -8.667 1.00 91.94 368 VAL A CA 1
ATOM 2625 C C . VAL A 1 368 ? 20.229 -2.638 -10.133 1.00 91.94 368 VAL A C 1
ATOM 2627 O O . VAL A 1 368 ? 20.265 -1.466 -10.475 1.00 91.94 368 VAL A O 1
ATOM 2630 N N . ALA A 1 369 ? 20.294 -3.635 -11.010 1.00 88.88 369 ALA A N 1
ATOM 2631 C CA . ALA A 1 369 ? 20.463 -3.449 -12.442 1.00 88.88 369 ALA A CA 1
ATOM 2632 C C . ALA A 1 369 ? 19.671 -4.519 -13.205 1.00 88.88 369 ALA A C 1
ATOM 2634 O O . ALA A 1 369 ? 19.515 -5.639 -12.697 1.00 88.88 369 ALA A O 1
ATOM 2635 N N . PRO A 1 370 ? 19.186 -4.206 -14.419 1.00 88.69 370 PRO A N 1
ATOM 2636 C CA . PRO A 1 370 ? 18.513 -5.184 -15.254 1.00 88.69 370 PRO A CA 1
ATOM 2637 C C . PRO A 1 370 ? 19.498 -6.252 -15.711 1.00 88.69 370 PRO A C 1
ATOM 2639 O O . PRO A 1 370 ? 20.613 -5.963 -16.147 1.00 88.69 370 PRO A O 1
ATOM 2642 N N . THR A 1 371 ? 19.072 -7.512 -15.656 1.00 89.06 371 THR A N 1
ATOM 2643 C CA . THR A 1 371 ? 19.815 -8.582 -16.320 1.00 89.06 371 THR A CA 1
ATOM 2644 C C . THR A 1 371 ? 19.601 -8.484 -17.830 1.00 89.06 371 THR A C 1
ATOM 2646 O O . THR A 1 371 ? 18.555 -8.023 -18.295 1.00 89.06 371 THR A O 1
ATOM 2649 N N . MET A 1 372 ? 20.568 -8.968 -18.615 1.00 89.88 372 MET A N 1
ATOM 2650 C CA . MET A 1 372 ? 20.435 -9.0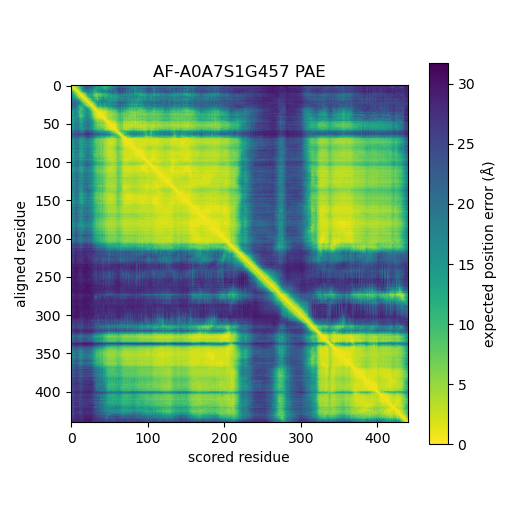43 -20.076 1.00 89.88 372 MET A CA 1
ATOM 2651 C C . MET A 1 372 ? 19.153 -9.782 -20.495 1.00 89.88 372 MET A C 1
ATOM 2653 O O . MET A 1 372 ? 18.496 -9.391 -21.452 1.00 89.88 372 MET A O 1
ATOM 2657 N N . GLU A 1 373 ? 18.752 -10.823 -19.759 1.00 90.75 373 GLU A N 1
ATOM 2658 C CA . GLU A 1 373 ? 17.521 -11.561 -20.050 1.00 90.75 373 GLU A CA 1
ATOM 2659 C C . GLU A 1 373 ? 16.263 -10.700 -19.880 1.00 90.75 373 GLU A C 1
ATOM 2661 O O . GLU A 1 373 ? 15.375 -10.745 -20.735 1.00 90.75 373 GLU A O 1
ATOM 2666 N N . VAL A 1 374 ? 16.187 -9.907 -18.805 1.00 89.25 374 VAL A N 1
ATOM 2667 C CA . VAL A 1 374 ? 15.066 -8.985 -18.571 1.00 89.25 374 VAL A CA 1
ATOM 2668 C C . VAL A 1 374 ? 15.050 -7.903 -19.649 1.00 89.25 374 VAL A C 1
ATOM 2670 O O . VAL A 1 374 ? 14.010 -7.691 -20.268 1.00 89.25 374 VAL A O 1
ATOM 2673 N N . ALA A 1 375 ? 16.209 -7.314 -19.963 1.00 89.69 375 ALA A N 1
ATOM 2674 C CA . ALA A 1 375 ? 16.343 -6.329 -21.035 1.00 89.69 375 ALA A CA 1
ATOM 2675 C C . ALA A 1 375 ? 15.840 -6.854 -22.387 1.00 89.69 375 ALA A C 1
ATOM 2677 O O . ALA A 1 375 ? 15.056 -6.199 -23.071 1.00 89.69 375 ALA A O 1
ATOM 2678 N N . LEU A 1 376 ? 16.233 -8.079 -22.740 1.00 91.94 376 LEU A N 1
ATOM 2679 C CA . LEU A 1 376 ? 15.812 -8.740 -23.970 1.00 91.94 376 LEU A CA 1
ATOM 2680 C C . LEU A 1 376 ? 14.325 -9.072 -23.993 1.00 91.94 376 LEU A C 1
ATOM 2682 O O . LEU A 1 376 ? 13.683 -8.929 -25.031 1.00 91.94 376 LEU A O 1
ATOM 2686 N N . ARG A 1 377 ? 13.767 -9.532 -22.870 1.00 91.62 377 ARG A N 1
ATOM 2687 C CA . ARG A 1 377 ? 12.336 -9.832 -22.777 1.00 91.62 377 ARG A CA 1
ATOM 2688 C C . ARG A 1 377 ? 11.510 -8.569 -23.013 1.00 91.62 377 ARG A C 1
ATOM 2690 O O . ARG A 1 377 ? 10.573 -8.626 -23.804 1.00 91.62 377 ARG A O 1
ATOM 2697 N N . SER A 1 378 ? 11.899 -7.453 -22.405 1.00 89.56 378 SER A N 1
ATOM 2698 C CA . SER A 1 378 ? 11.228 -6.168 -22.600 1.00 89.56 378 SER A CA 1
ATOM 2699 C C . SER A 1 378 ? 11.412 -5.619 -24.014 1.00 89.56 378 SER A C 1
ATOM 2701 O O . SER A 1 378 ? 10.448 -5.126 -24.579 1.00 89.56 378 SER A O 1
ATOM 2703 N N . LEU A 1 379 ? 12.591 -5.772 -24.632 1.00 92.12 379 LEU A N 1
ATOM 2704 C CA . LEU A 1 379 ? 12.818 -5.370 -26.029 1.00 92.12 379 LEU A CA 1
ATOM 2705 C C . LEU A 1 379 ? 11.905 -6.131 -27.000 1.00 92.12 379 LEU A C 1
ATOM 2707 O O . LEU A 1 379 ? 11.405 -5.567 -27.966 1.00 92.12 379 LEU A O 1
ATOM 2711 N N . ILE A 1 380 ? 11.713 -7.431 -26.766 1.00 92.81 380 ILE A N 1
ATOM 2712 C CA . ILE A 1 380 ? 10.837 -8.264 -27.600 1.00 92.81 380 ILE A CA 1
ATOM 2713 C C . ILE A 1 380 ? 9.367 -7.876 -27.398 1.00 92.81 380 ILE A C 1
ATOM 2715 O O . ILE A 1 380 ? 8.597 -7.922 -28.354 1.00 92.81 380 ILE A O 1
ATOM 2719 N N . ALA A 1 381 ? 8.977 -7.526 -26.169 1.00 90.88 381 ALA A N 1
ATOM 2720 C CA . ALA A 1 381 ? 7.617 -7.098 -25.853 1.00 90.88 381 ALA A CA 1
ATOM 2721 C C . ALA A 1 381 ? 7.302 -5.699 -26.410 1.00 90.88 381 ALA A C 1
ATOM 2723 O O . ALA A 1 381 ? 6.221 -5.491 -26.953 1.00 90.88 381 ALA A O 1
ATOM 2724 N N . ASN A 1 382 ? 8.264 -4.778 -26.317 1.00 89.56 382 ASN A N 1
ATOM 2725 C CA . ASN A 1 382 ? 8.159 -3.383 -26.730 1.00 89.56 382 ASN A CA 1
ATOM 2726 C C . ASN A 1 382 ? 9.269 -3.072 -27.751 1.00 89.56 382 ASN A C 1
ATOM 2728 O O . ASN A 1 382 ? 10.303 -2.502 -27.385 1.00 89.56 382 ASN A O 1
ATOM 2732 N N . PRO A 1 383 ? 9.116 -3.493 -29.021 1.00 91.25 383 PRO A N 1
ATOM 2733 C CA . PRO A 1 383 ? 10.123 -3.217 -30.031 1.00 91.25 383 PRO A CA 1
ATOM 2734 C C . PRO A 1 383 ? 10.210 -1.708 -30.314 1.00 91.25 383 PRO A C 1
ATOM 2736 O O . PRO A 1 383 ? 9.180 -1.030 -30.331 1.00 91.25 383 PRO A O 1
ATOM 2739 N N . PRO A 1 384 ? 11.416 -1.178 -30.577 1.00 91.56 384 PRO A N 1
ATOM 2740 C CA . PRO A 1 384 ? 11.607 0.240 -30.853 1.00 91.56 384 PRO A CA 1
ATOM 2741 C C . PRO A 1 384 ? 10.830 0.654 -32.105 1.00 91.56 384 PRO A C 1
ATOM 2743 O O . PRO A 1 384 ? 10.847 -0.036 -33.127 1.00 91.56 384 PRO A O 1
ATOM 2746 N N . SER A 1 385 ? 10.174 1.808 -32.031 1.00 91.19 385 SER A N 1
ATOM 2747 C CA . SER A 1 385 ? 9.305 2.327 -33.093 1.00 91.19 385 SER A CA 1
ATOM 2748 C C . SER A 1 385 ? 10.074 3.042 -34.208 1.00 91.19 385 SER A C 1
ATOM 2750 O O . SER A 1 385 ? 9.587 3.161 -35.332 1.00 91.19 385 SER A O 1
ATOM 2752 N N . SER A 1 386 ? 11.294 3.505 -33.917 1.00 91.44 386 SER A N 1
ATOM 2753 C CA . SER A 1 386 ? 12.123 4.289 -34.836 1.00 91.44 386 SER A CA 1
ATOM 2754 C C . SER A 1 386 ? 13.579 3.827 -34.851 1.00 91.44 386 SER A C 1
ATOM 2756 O O . SER A 1 386 ? 14.089 3.286 -33.870 1.00 91.44 386 SER A O 1
ATOM 2758 N N . ALA A 1 387 ? 14.287 4.084 -35.954 1.00 88.75 387 ALA A N 1
ATOM 2759 C CA . ALA A 1 387 ? 15.705 3.734 -36.088 1.00 88.75 387 ALA A CA 1
ATOM 2760 C C . ALA A 1 387 ? 16.585 4.402 -35.014 1.00 88.75 387 ALA A C 1
ATOM 2762 O O . ALA A 1 387 ? 17.478 3.763 -34.462 1.00 88.75 387 ALA A O 1
ATOM 2763 N N . ALA A 1 388 ? 16.300 5.662 -34.669 1.00 87.56 388 ALA A N 1
ATOM 2764 C CA . ALA A 1 388 ? 17.020 6.382 -33.619 1.00 87.56 388 ALA A CA 1
ATOM 2765 C C . ALA A 1 388 ? 16.798 5.757 -32.231 1.00 87.56 388 ALA A C 1
ATOM 2767 O O . ALA A 1 388 ? 17.726 5.669 -31.428 1.00 87.56 388 ALA A O 1
ATOM 2768 N N . GLU A 1 389 ? 15.576 5.306 -31.948 1.00 86.88 389 GLU A N 1
ATOM 2769 C CA . GLU A 1 389 ? 15.251 4.586 -30.718 1.00 86.88 389 GLU A CA 1
ATOM 2770 C C . GLU A 1 389 ? 15.937 3.217 -30.679 1.00 86.88 389 GLU A C 1
ATOM 2772 O O . GLU A 1 389 ? 16.585 2.897 -29.690 1.00 86.88 389 GLU A O 1
ATOM 2777 N N . ALA A 1 390 ? 15.903 2.456 -31.775 1.00 90.19 390 ALA A N 1
ATOM 2778 C CA . ALA A 1 390 ? 16.600 1.176 -31.871 1.00 90.19 390 ALA A CA 1
ATOM 2779 C C . ALA A 1 390 ? 18.110 1.321 -31.649 1.00 90.19 390 ALA A C 1
ATOM 2781 O O . ALA A 1 390 ? 18.686 0.562 -30.874 1.00 90.19 390 ALA A O 1
ATOM 2782 N N . ALA A 1 391 ? 18.742 2.326 -32.265 1.00 89.12 391 ALA A N 1
ATOM 2783 C CA . ALA A 1 391 ? 20.164 2.605 -32.082 1.00 89.12 391 ALA A CA 1
ATOM 2784 C C . ALA A 1 391 ? 20.506 2.879 -30.609 1.00 89.12 391 ALA A C 1
ATOM 2786 O O . ALA A 1 391 ? 21.432 2.273 -30.070 1.00 89.12 391 ALA A O 1
ATOM 2787 N N . ARG A 1 392 ? 19.724 3.732 -29.931 1.00 87.50 392 ARG A N 1
ATOM 2788 C CA . ARG A 1 392 ? 19.902 4.023 -28.500 1.00 87.50 392 ARG A CA 1
ATOM 2789 C C . ARG A 1 392 ? 19.687 2.782 -27.629 1.00 87.50 392 ARG A C 1
ATOM 2791 O O . ARG A 1 392 ? 20.504 2.510 -26.751 1.00 87.50 392 ARG A O 1
ATOM 2798 N N . THR A 1 393 ? 18.642 2.001 -27.896 1.00 88.88 393 THR A N 1
ATOM 2799 C CA . THR A 1 393 ? 18.336 0.783 -27.137 1.00 88.88 393 THR A CA 1
ATOM 2800 C C . THR A 1 393 ? 19.432 -0.264 -27.306 1.00 88.88 393 THR A C 1
ATOM 2802 O O . THR A 1 393 ? 19.909 -0.812 -26.316 1.00 88.88 393 THR A O 1
ATOM 2805 N N . PHE A 1 394 ? 19.891 -0.522 -28.533 1.00 90.06 394 PHE A N 1
ATOM 2806 C CA . PHE A 1 394 ? 20.951 -1.500 -28.793 1.00 90.06 394 PHE A CA 1
ATOM 2807 C C . PHE A 1 394 ? 22.303 -1.060 -28.233 1.00 90.06 394 PHE A C 1
ATOM 2809 O O . PHE A 1 394 ? 23.001 -1.887 -27.645 1.00 90.06 394 PHE A O 1
ATOM 2816 N N . ALA A 1 395 ? 22.650 0.227 -28.339 1.00 88.62 395 ALA A N 1
ATOM 2817 C CA . ALA A 1 395 ? 23.845 0.773 -27.701 1.00 88.62 395 ALA A CA 1
ATOM 2818 C C . ALA A 1 395 ? 23.799 0.553 -26.183 1.00 88.62 395 ALA A C 1
ATOM 2820 O O . ALA A 1 395 ? 24.734 -0.002 -25.605 1.00 88.62 395 ALA A O 1
ATOM 2821 N N . ALA A 1 396 ? 22.678 0.879 -25.541 1.00 85.69 396 ALA A N 1
ATOM 2822 C CA . ALA A 1 396 ? 22.532 0.692 -24.107 1.00 85.69 396 ALA A CA 1
ATOM 2823 C C . ALA A 1 396 ? 22.551 -0.799 -23.710 1.00 85.69 396 ALA A C 1
ATOM 2825 O O . ALA A 1 396 ? 23.175 -1.165 -22.714 1.00 85.69 396 ALA A O 1
ATOM 2826 N N . MET A 1 397 ? 21.932 -1.691 -24.493 1.00 87.12 397 MET A N 1
ATOM 2827 C CA . MET A 1 397 ? 22.003 -3.136 -24.245 1.00 87.12 397 MET A CA 1
ATOM 2828 C C . MET A 1 397 ? 23.429 -3.673 -24.373 1.00 87.12 397 MET A C 1
ATOM 2830 O O . MET A 1 397 ? 23.833 -4.508 -23.567 1.00 87.12 397 MET A O 1
ATOM 2834 N N . SER A 1 398 ? 24.211 -3.177 -25.336 1.00 87.62 398 SER A N 1
ATOM 2835 C CA . SER A 1 398 ? 25.622 -3.555 -25.477 1.00 87.62 398 SER A CA 1
ATOM 2836 C C . SER A 1 398 ? 26.451 -3.167 -24.243 1.00 87.62 398 SER A C 1
ATOM 2838 O O . SER A 1 398 ? 27.326 -3.926 -23.827 1.00 87.62 398 SER A O 1
ATOM 2840 N N . ALA A 1 399 ? 26.098 -2.058 -23.582 1.00 85.94 399 ALA A N 1
ATOM 2841 C CA . ALA A 1 399 ? 26.755 -1.587 -22.366 1.00 85.94 399 ALA A CA 1
ATOM 2842 C C . ALA A 1 399 ? 26.457 -2.444 -21.120 1.00 85.94 399 ALA A C 1
ATOM 2844 O O . ALA A 1 399 ? 27.194 -2.366 -20.142 1.00 85.94 399 ALA A O 1
ATOM 2845 N N . LEU A 1 400 ? 25.423 -3.299 -21.133 1.00 82.56 400 LEU A N 1
ATOM 2846 C CA . LEU A 1 400 ? 25.141 -4.214 -20.015 1.00 82.56 400 LEU A CA 1
ATOM 2847 C C . LEU A 1 400 ? 26.202 -5.324 -19.859 1.00 82.56 400 LEU A C 1
ATOM 2849 O O . LEU A 1 400 ? 26.182 -6.036 -18.858 1.00 82.56 400 LEU A O 1
ATOM 2853 N N . GLY A 1 401 ? 27.112 -5.502 -20.829 1.00 72.50 401 GLY A N 1
ATOM 2854 C CA . GLY A 1 401 ? 28.296 -6.367 -20.699 1.00 72.50 401 GLY A CA 1
ATOM 2855 C C . GLY A 1 401 ? 28.015 -7.867 -20.513 1.00 72.50 401 GLY A C 1
ATOM 2856 O O . GLY A 1 401 ? 28.915 -8.628 -20.165 1.00 72.50 401 GLY A O 1
ATOM 2857 N N . GLY A 1 402 ? 26.772 -8.311 -20.721 1.00 77.69 402 GLY A N 1
ATOM 2858 C CA . GLY A 1 402 ? 26.340 -9.690 -20.491 1.00 77.69 402 GLY A CA 1
ATOM 2859 C C . GLY A 1 402 ? 26.515 -10.594 -21.711 1.00 77.69 402 GLY A C 1
ATOM 2860 O O . GLY A 1 402 ? 26.199 -10.213 -22.836 1.00 77.69 402 GLY A O 1
ATOM 2861 N N . SER A 1 403 ? 26.946 -11.839 -21.490 1.00 79.31 403 SER A N 1
ATOM 2862 C CA . SER A 1 403 ? 26.960 -12.857 -22.545 1.00 79.31 403 SER A CA 1
ATOM 2863 C C . SER A 1 403 ? 25.531 -13.250 -22.942 1.00 79.31 403 SER A C 1
ATOM 2865 O O . SER A 1 403 ? 24.728 -13.636 -22.087 1.00 79.31 403 SER A O 1
ATOM 2867 N N . ILE A 1 404 ? 25.219 -13.201 -24.237 1.00 89.12 404 ILE A N 1
ATOM 2868 C CA . ILE A 1 404 ? 23.925 -13.634 -24.772 1.00 89.12 404 ILE A CA 1
ATOM 2869 C C . ILE A 1 404 ? 23.969 -15.154 -24.966 1.00 89.12 404 ILE A C 1
ATOM 2871 O O . ILE A 1 404 ? 24.759 -15.669 -25.754 1.00 89.12 404 ILE A O 1
ATOM 2875 N N . SER A 1 405 ? 23.119 -15.891 -24.251 1.00 92.12 405 SER A N 1
ATOM 2876 C CA . SER A 1 405 ? 22.986 -17.339 -24.421 1.00 92.12 405 SER A CA 1
ATOM 2877 C C . SER A 1 405 ? 22.403 -17.694 -25.795 1.00 92.12 405 SER A C 1
ATOM 2879 O O . SER A 1 405 ? 21.653 -16.923 -26.399 1.00 92.12 405 SER A O 1
ATOM 2881 N N . ALA A 1 406 ? 22.679 -18.908 -26.281 1.00 91.38 406 ALA A N 1
ATOM 2882 C CA . ALA A 1 406 ? 22.145 -19.383 -27.560 1.00 91.38 406 ALA A CA 1
ATOM 2883 C C . ALA A 1 406 ? 20.602 -19.379 -27.605 1.00 91.38 406 ALA A C 1
ATOM 2885 O O . ALA A 1 406 ? 20.010 -19.097 -28.647 1.00 91.38 406 ALA A O 1
ATOM 2886 N N . SER A 1 407 ? 19.931 -19.647 -26.476 1.00 93.12 407 SER A N 1
ATOM 2887 C CA . SER A 1 407 ? 18.467 -19.575 -26.389 1.00 93.12 407 SER A CA 1
ATOM 2888 C C . SER A 1 407 ? 17.955 -18.139 -26.538 1.00 93.12 407 SER A C 1
ATOM 2890 O O . SER A 1 407 ? 16.981 -17.913 -27.257 1.00 93.12 407 SER A O 1
ATOM 2892 N N . MET A 1 408 ? 18.631 -17.162 -25.927 1.00 91.75 408 MET A N 1
ATOM 2893 C CA . MET A 1 408 ? 18.309 -15.741 -26.072 1.00 91.75 408 MET A CA 1
ATOM 2894 C C . MET A 1 408 ? 18.545 -15.252 -27.504 1.00 91.75 408 MET A C 1
ATOM 2896 O O . MET A 1 408 ? 17.684 -14.577 -28.064 1.00 91.75 408 MET A O 1
ATOM 2900 N N . LEU A 1 409 ? 19.643 -15.668 -28.138 1.00 91.88 409 LEU A N 1
ATOM 2901 C CA . LEU A 1 409 ? 19.944 -15.327 -29.530 1.00 91.88 409 LEU A CA 1
ATOM 2902 C C . LEU A 1 409 ? 18.908 -15.908 -30.503 1.00 91.88 409 LEU A C 1
ATOM 2904 O O . LEU A 1 409 ? 18.460 -15.225 -31.423 1.00 91.88 409 LEU A O 1
ATOM 2908 N N . ASN A 1 410 ? 18.450 -17.139 -30.261 1.00 92.25 410 ASN A N 1
ATOM 2909 C CA . ASN A 1 410 ? 17.365 -17.738 -31.037 1.00 92.25 410 ASN A CA 1
ATOM 2910 C C . ASN A 1 410 ? 16.064 -16.932 -30.918 1.00 92.25 410 ASN A C 1
ATOM 2912 O O . ASN A 1 410 ? 15.434 -16.666 -31.943 1.00 92.25 410 ASN A O 1
ATOM 2916 N N . ARG A 1 411 ? 15.696 -16.492 -29.705 1.00 93.44 411 ARG A N 1
ATOM 2917 C CA . ARG A 1 411 ? 14.516 -15.638 -29.472 1.00 93.44 411 ARG A CA 1
ATOM 2918 C C . ARG A 1 411 ? 14.646 -14.287 -30.178 1.00 93.44 411 ARG A C 1
ATOM 2920 O O . ARG A 1 411 ? 13.742 -13.912 -30.915 1.00 93.44 411 ARG A O 1
ATOM 2927 N N . LEU A 1 412 ? 15.786 -13.614 -30.024 1.00 92.31 412 LEU A N 1
ATOM 2928 C CA . LEU A 1 412 ? 16.093 -12.346 -30.694 1.00 92.31 412 LEU A CA 1
ATOM 2929 C C . LEU A 1 412 ? 15.994 -12.447 -32.214 1.00 92.31 412 LEU A C 1
ATOM 2931 O O . LEU A 1 412 ? 15.364 -11.619 -32.856 1.00 92.31 412 LEU A O 1
ATOM 2935 N N . SER A 1 413 ? 16.597 -13.485 -32.793 1.00 93.06 413 SER A N 1
ATOM 2936 C CA . SER A 1 413 ? 16.646 -13.658 -34.246 1.00 93.06 413 SER A CA 1
ATOM 2937 C C . SER A 1 413 ? 15.265 -13.851 -34.884 1.00 93.06 413 SER A C 1
ATOM 2939 O O . SER A 1 413 ? 15.099 -13.614 -36.081 1.00 93.06 413 SER A O 1
ATOM 2941 N N . ALA A 1 414 ? 14.289 -14.317 -34.099 1.00 93.69 414 ALA A N 1
ATOM 2942 C CA . ALA 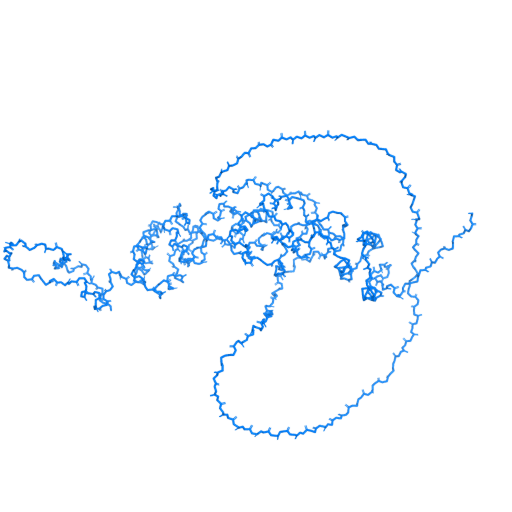A 1 414 ? 12.916 -14.543 -34.529 1.00 93.69 414 ALA A CA 1
ATOM 2943 C C . ALA A 1 414 ? 11.982 -13.361 -34.216 1.00 93.69 414 ALA A C 1
ATOM 2945 O O . ALA A 1 414 ? 10.934 -13.247 -34.846 1.00 93.69 414 ALA A O 1
ATOM 2946 N N . ALA A 1 415 ? 12.340 -12.502 -33.258 1.00 94.44 415 ALA A N 1
ATOM 2947 C CA . ALA A 1 415 ? 11.517 -11.377 -32.835 1.00 94.44 415 ALA A CA 1
ATOM 2948 C C . ALA A 1 415 ? 11.608 -10.210 -33.826 1.00 94.44 415 ALA A C 1
ATOM 2950 O O . ALA A 1 415 ? 12.688 -9.897 -34.319 1.00 94.44 415 ALA A O 1
ATOM 2951 N N . ALA A 1 416 ? 10.483 -9.547 -34.101 1.00 93.81 416 ALA A N 1
ATOM 2952 C CA . ALA A 1 416 ? 10.451 -8.330 -34.904 1.00 93.81 416 ALA A CA 1
ATOM 2953 C C . ALA A 1 416 ? 10.912 -7.142 -34.051 1.00 93.81 416 ALA A C 1
ATOM 2955 O O . ALA A 1 416 ? 10.122 -6.597 -33.291 1.00 93.81 416 ALA A O 1
ATOM 2956 N N . ILE A 1 417 ? 12.192 -6.774 -34.153 1.00 93.06 417 ILE A N 1
ATOM 2957 C CA . ILE A 1 417 ? 12.818 -5.721 -33.329 1.00 93.06 417 ILE A CA 1
ATOM 2958 C C . ILE A 1 417 ? 13.542 -4.644 -34.146 1.00 93.06 417 ILE A C 1
ATOM 2960 O O . ILE A 1 417 ? 14.053 -3.689 -33.568 1.00 93.06 417 ILE A O 1
ATOM 2964 N N . ILE A 1 418 ? 13.638 -4.799 -35.471 1.00 91.81 418 ILE A N 1
ATOM 2965 C CA . ILE A 1 418 ? 14.327 -3.844 -36.343 1.00 91.81 418 ILE A CA 1
ATOM 2966 C C . ILE A 1 418 ? 13.281 -2.936 -36.993 1.00 91.81 418 ILE A C 1
ATOM 2968 O O . ILE A 1 418 ? 12.538 -3.410 -37.855 1.00 91.81 418 ILE A O 1
ATOM 2972 N N . PRO A 1 419 ? 13.193 -1.653 -36.614 1.00 90.25 419 PRO A N 1
ATOM 2973 C CA . PRO A 1 419 ? 12.259 -0.733 -37.240 1.00 90.25 419 PRO A CA 1
ATOM 2974 C C . PRO A 1 419 ? 12.704 -0.424 -38.671 1.00 90.25 419 PRO A C 1
ATOM 2976 O O . PRO A 1 419 ? 13.872 -0.149 -38.939 1.00 90.25 419 PRO A O 1
ATOM 2979 N N . THR A 1 420 ? 11.747 -0.457 -39.589 1.00 90.50 420 THR A N 1
ATOM 2980 C CA . THR A 1 420 ? 11.886 -0.077 -40.998 1.00 90.50 420 THR A CA 1
ATOM 2981 C C . THR A 1 420 ? 10.755 0.873 -41.376 1.00 90.50 420 THR A C 1
ATOM 2983 O O . THR A 1 420 ? 9.753 0.968 -40.668 1.00 90.50 420 THR A O 1
ATOM 2986 N N . GLU A 1 421 ? 10.857 1.532 -42.529 1.00 88.56 421 GLU A N 1
ATOM 2987 C CA . GLU A 1 421 ? 9.778 2.385 -43.053 1.00 88.56 421 GLU A CA 1
ATOM 2988 C C . GLU A 1 421 ? 8.450 1.628 -43.243 1.00 88.56 421 GLU A C 1
ATOM 2990 O O . GLU A 1 421 ? 7.379 2.227 -43.214 1.00 88.56 421 GLU A O 1
ATOM 2995 N N . ARG A 1 422 ? 8.511 0.300 -43.417 1.00 89.00 422 ARG A N 1
ATOM 2996 C CA . ARG A 1 422 ? 7.346 -0.578 -43.615 1.00 89.00 422 ARG A CA 1
ATOM 2997 C C . ARG A 1 422 ? 6.853 -1.240 -42.323 1.00 89.00 422 ARG A C 1
ATOM 2999 O O . ARG A 1 422 ? 6.003 -2.124 -42.383 1.00 89.00 422 ARG A O 1
ATOM 3006 N N . GLY A 1 423 ? 7.385 -0.844 -41.167 1.00 89.88 423 GLY A N 1
ATOM 3007 C CA . GLY A 1 423 ? 7.093 -1.447 -39.865 1.00 89.88 423 GLY A CA 1
ATOM 3008 C C . GLY A 1 423 ? 8.293 -2.187 -39.277 1.00 89.88 423 GLY A C 1
ATOM 3009 O O . GLY A 1 423 ? 9.431 -1.974 -39.686 1.00 89.88 423 GLY A O 1
ATOM 3010 N N . VAL A 1 424 ? 8.064 -3.057 -38.295 1.00 89.69 424 VAL A N 1
ATOM 3011 C CA . VAL A 1 424 ? 9.147 -3.739 -37.570 1.00 89.69 424 VAL A CA 1
ATOM 3012 C C . VAL A 1 424 ? 9.418 -5.121 -38.174 1.00 89.69 424 VAL A C 1
ATOM 3014 O O . VAL A 1 424 ? 8.507 -5.935 -38.320 1.00 89.69 424 VAL A O 1
ATOM 3017 N N . LEU A 1 425 ? 10.676 -5.403 -38.520 1.00 91.94 425 LEU A N 1
ATOM 3018 C CA . LEU A 1 425 ? 11.121 -6.668 -39.105 1.00 91.94 425 LEU A CA 1
ATOM 3019 C C . LEU A 1 425 ? 11.965 -7.494 -38.130 1.00 91.94 425 LEU A C 1
ATOM 3021 O O . LEU A 1 425 ? 12.615 -6.980 -37.216 1.00 91.94 425 LEU A O 1
ATOM 3025 N N . ALA A 1 426 ? 11.960 -8.811 -38.347 1.00 92.06 426 ALA A N 1
ATOM 3026 C CA . ALA A 1 426 ? 12.829 -9.733 -37.626 1.00 92.06 426 ALA A CA 1
ATOM 3027 C C . ALA A 1 426 ? 14.257 -9.705 -38.196 1.00 92.06 426 ALA A C 1
ATOM 3029 O O . ALA A 1 426 ? 14.399 -9.666 -39.421 1.00 92.06 426 ALA A O 1
ATOM 3030 N N . PRO A 1 427 ? 15.312 -9.831 -37.364 1.00 89.88 427 PRO A N 1
ATOM 3031 C CA . PRO A 1 427 ? 16.700 -9.819 -37.825 1.00 89.88 427 PRO A CA 1
ATOM 3032 C C . PRO A 1 427 ? 17.003 -10.805 -38.954 1.00 89.88 427 PRO A C 1
ATOM 3034 O O . PRO A 1 427 ? 17.745 -10.478 -39.870 1.00 89.88 427 PRO A O 1
ATOM 3037 N N . LYS A 1 428 ? 16.378 -11.992 -38.951 1.00 89.94 428 LYS A N 1
ATOM 3038 C CA . LYS A 1 428 ? 16.547 -12.998 -40.019 1.00 89.94 428 LYS A CA 1
ATOM 3039 C C . LYS A 1 428 ? 16.067 -12.555 -41.403 1.00 89.94 428 LYS A C 1
ATOM 3041 O O . LYS A 1 428 ? 16.418 -13.206 -42.382 1.00 89.94 428 LYS A O 1
ATOM 3046 N N . ARG A 1 429 ? 15.232 -11.518 -41.481 1.00 86.31 429 ARG A N 1
ATOM 3047 C CA . ARG A 1 429 ? 14.681 -10.989 -42.736 1.00 86.31 429 ARG A CA 1
ATOM 3048 C C . ARG A 1 429 ? 15.469 -9.794 -43.264 1.00 86.31 429 ARG A C 1
ATOM 3050 O O . ARG A 1 429 ? 15.172 -9.339 -44.355 1.00 86.31 429 ARG A O 1
ATOM 3057 N N . VAL A 1 430 ? 16.451 -9.302 -42.509 1.00 86.94 430 VAL A N 1
ATOM 3058 C CA . VAL A 1 430 ? 17.243 -8.128 -42.879 1.00 86.94 430 VAL A CA 1
ATOM 3059 C C . VAL A 1 430 ? 18.610 -8.576 -43.379 1.00 86.94 430 VAL A C 1
ATOM 3061 O O . VAL A 1 430 ? 19.290 -9.382 -42.743 1.00 86.94 430 VAL A O 1
ATOM 3064 N N . TYR A 1 431 ? 19.031 -8.021 -44.511 1.00 84.44 431 TYR A N 1
ATOM 3065 C CA . TYR A 1 431 ? 20.370 -8.219 -45.050 1.00 84.44 431 TYR 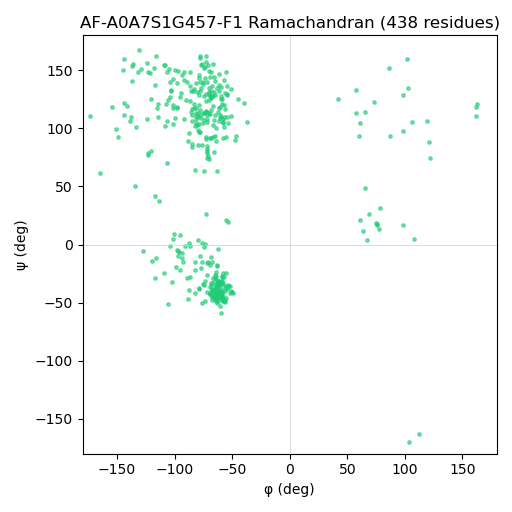A CA 1
ATOM 3066 C C . TYR A 1 431 ? 21.206 -6.971 -44.791 1.00 84.44 431 TYR A C 1
ATOM 3068 O O . TYR A 1 431 ? 20.811 -5.865 -45.158 1.00 84.44 431 TYR A O 1
ATOM 3076 N N . LEU A 1 432 ? 22.380 -7.150 -44.183 1.00 80.88 432 LEU A N 1
ATOM 3077 C CA . LEU A 1 432 ? 23.359 -6.075 -44.077 1.00 80.88 432 LEU A CA 1
ATOM 3078 C C . LEU A 1 432 ? 23.957 -5.832 -45.460 1.00 80.88 432 LEU A C 1
ATOM 3080 O O . LEU A 1 432 ? 24.694 -6.671 -45.989 1.00 80.88 432 LEU A O 1
ATOM 3084 N N . ARG A 1 433 ? 23.656 -4.677 -46.050 1.00 80.75 433 ARG A N 1
ATOM 3085 C CA . ARG A 1 433 ? 24.377 -4.214 -47.228 1.00 80.75 433 ARG A CA 1
ATOM 3086 C C . ARG A 1 433 ? 25.664 -3.563 -46.752 1.00 80.75 433 ARG A C 1
ATOM 3088 O O . ARG A 1 433 ? 25.648 -2.504 -46.136 1.00 80.75 433 ARG A O 1
ATOM 3095 N N . ARG A 1 434 ? 26.797 -4.205 -47.037 1.00 75.56 434 ARG A N 1
ATOM 3096 C CA . ARG A 1 434 ? 28.099 -3.558 -46.879 1.00 75.56 434 ARG A CA 1
ATOM 3097 C C . ARG A 1 434 ? 28.144 -2.419 -47.892 1.00 75.56 434 ARG A C 1
ATOM 3099 O O . ARG A 1 434 ? 28.224 -2.683 -49.092 1.00 75.56 434 ARG A O 1
ATOM 3106 N N . LEU A 1 435 ? 28.046 -1.179 -47.424 1.00 75.31 435 LEU A N 1
ATOM 3107 C CA . LEU A 1 435 ? 28.386 -0.028 -48.247 1.00 75.31 435 LEU A CA 1
ATOM 3108 C C . LEU A 1 435 ? 29.859 -0.214 -48.604 1.00 75.31 435 LEU A C 1
ATOM 3110 O O . LEU A 1 435 ? 30.717 -0.265 -47.721 1.00 75.31 435 LEU A O 1
ATOM 3114 N N . GLY A 1 436 ? 30.133 -0.485 -49.880 1.00 66.81 436 GLY A N 1
ATOM 3115 C CA . GLY A 1 436 ? 31.503 -0.522 -50.364 1.00 66.81 436 GLY A CA 1
ATOM 3116 C C . GLY A 1 436 ? 32.106 0.827 -50.027 1.00 66.81 436 GLY A C 1
ATOM 3117 O O . GLY A 1 436 ? 31.585 1.841 -50.480 1.00 66.81 436 GLY A O 1
ATOM 3118 N N . GLY A 1 437 ? 33.131 0.842 -49.175 1.00 61.34 437 GLY A N 1
ATOM 3119 C CA . GLY A 1 437 ? 33.965 2.022 -49.053 1.00 61.34 437 GLY A CA 1
ATOM 3120 C C . GLY A 1 437 ? 34.516 2.270 -50.444 1.00 61.34 437 GLY A C 1
ATOM 3121 O O . GLY A 1 437 ? 35.302 1.456 -50.933 1.00 61.34 437 GLY A O 1
ATOM 3122 N N . ASP A 1 438 ? 34.023 3.312 -51.108 1.00 58.16 438 ASP A N 1
ATOM 3123 C CA . ASP A 1 438 ? 34.685 3.837 -52.288 1.00 58.16 438 ASP A CA 1
ATOM 3124 C C . ASP A 1 438 ? 36.111 4.132 -51.838 1.00 58.16 438 ASP A C 1
ATOM 3126 O O . ASP A 1 438 ? 36.339 4.964 -50.960 1.00 58.16 438 ASP A O 1
ATOM 3130 N N . GLY A 1 439 ? 37.050 3.329 -52.339 1.00 55.44 439 GLY A N 1
ATOM 3131 C CA . GLY A 1 439 ? 38.459 3.474 -52.024 1.00 55.44 439 GLY A CA 1
ATOM 3132 C C . GLY A 1 439 ? 38.906 4.880 -52.400 1.00 55.44 439 GLY A C 1
ATOM 3133 O O . GLY A 1 439 ? 38.979 5.201 -53.586 1.00 55.44 439 GLY A O 1
ATOM 3134 N N . GLY A 1 440 ? 39.176 5.687 -51.378 1.00 43.00 440 GLY A N 1
ATOM 3135 C CA . GLY A 1 440 ? 39.924 6.935 -51.438 1.00 43.00 440 GLY A CA 1
ATOM 3136 C C . GLY A 1 440 ? 41.163 6.794 -50.582 1.00 43.00 440 GLY A C 1
ATOM 3137 O O . GLY A 1 440 ? 40.980 6.525 -49.373 1.00 43.00 440 GLY A O 1
#

Sequence (440 aa):
MAVVDDDVAGDVQLVDSDMDEDGASFDGGASVFVTTHFLKQLGVRAAPAVGVLLQAASSAAAGDKSTTDCRKLVRTLMAQRADMTSHDVAELKKSAFLTADGAEGRFAPADLHFGNVVEALGIAAASAIGIRVVGIPGLSPDTAEGAFLKDMGVRDHVAIESLLRACSSDDEAVSGPSFAYFLANFREHYDAVYRPLRVKIPFLRCTAGMLAPPRVAGGDGADFGDEEEEDDAPRRSTRARGKSKAKAKGKRRVTAASKARKRGHAAETELDAVIDLTVSDGDEPSSSGNGGGAGAGAGGGDAAGAAVPSAAADVKLEWPGEGAACSCTPGECFTAPPNNIMARVDDDVLEAIAAAGLSAKTDLGIAVAPTMEVALRSLIANPPSSAAEAARTFAAMSALGGSISASMLNRLSAAAIIPTERGVLAPKRVYLRRLGGDGG

Mean predicted aligned error: 14.55 Å

Foldseek 3Di:
DDDDDPPPPPDQDADPPPDDDDDDDDDDDPRDHDHPVNCVVVVNQPDDQLVVLLVVLVVVPPDPPNQVSLVVSLVSCLVCVVRDDPVSLVVLQADFRFDFPPDPGGDHLQQAEAPVQCVQLDDVQCVQLVHTYTSHPPDDCPDPSNVSSVSSNNDHYDDPVSLLQQLLDPDCSHNVSSLLSCLLCCVPPNQVPDDLVPDPRQRFKWQQFLLRPPPPPDPPDPPPPDPPPPPDDDPPDDDDDDDDDDDDDDDDDDDDDDDDDDDDPDPPPPLPDEDADDDDPDDDDDDDDDDDDDDDDDDDDDDDDPDPDPCSDPLVPDDDDDGPIDGGGLQQEADDDDLSLGIYGDPSSVVSSVVSVHDSCPRNVRHHDDDLVNSLVSCLVRADQDPVSLVSSVVSSVVNVDDQDPVSVVVQQCGQRCQDPVGTHHVVSYDHDDPPPPDD